Protein AF-A0A1D2MDL4-F1 (afdb_monomer_lite)

InterPro domains:
  IPR003516 Fanconi anaemia group A protein [PTHR12047] (279-541)
  IPR031729 Fanconi anaemia group A protein, N-terminal domain [PF15865] (139-444)
  IPR055386 Fanconi anaemia group A protein, helical domain [PF24781] (463-540)

Sequence (544 aa):
MEGNCNLWCRMESERAKIPNIVRDEYIPIFIVKCLHEKLEPGDAGGVVLKKFGAFNHTTEESMWTDDTFLEDNVDFEGMFLLSKENLNYVGRVLRFAKEAYECFHLDKKHFGRYFTDEYEHPCLELLYLMDALYNLLPVTGYLMWMKQLSQKKYFKEQFLSFVFSPTAFRFEDRQRSTRILEHFLECIILNHYCNPDNKPELKSSKLLCGDILKEMAVKLSQEESYQANPTNYSIVLAIFKDVDIPNSVRTRYFSDNLTIILNMGEKTISARKRSLTISRKMIRSTLSSVNVMEIVSTILQTADFNWEILLFLITVWIKEKEKNATTLLKDAIKSLIRDGLLKRNENDVTTGFILARHCSLVASTFFSRYEKWFTNMFESGMYSPANDAETFTFLTEMLTSWLPNEPSCFLHVHATFWPFVPKGCRETWNDYISLAKVRISEYKEVEEAMQFEPNLNDPIQYEVEMAIKAFEKNGKIPQSILKLWIVRKKYYLESLLPVLLRKPSGHSGVPLSDSKRRFIELLRREGKIPDAMYTEYKAAIRSS

Organism: Orchesella cincta (NCBI:txid48709)

Structure (mmCIF, N/CA/C/O backbone):
data_AF-A0A1D2MDL4-F1
#
_entry.id   AF-A0A1D2MDL4-F1
#
loop_
_atom_site.group_PDB
_atom_site.id
_atom_site.type_symbol
_atom_site.label_atom_id
_atom_site.label_alt_id
_atom_site.label_comp_id
_atom_site.label_asym_id
_atom_site.label_entity_id
_atom_site.label_seq_id
_atom_site.pdbx_PDB_ins_code
_atom_site.Cartn_x
_atom_site.Cartn_y
_atom_site.Cartn_z
_atom_site.occupancy
_atom_site.B_iso_or_equiv
_atom_site.auth_seq_id
_atom_site.auth_comp_id
_atom_site.auth_asym_id
_atom_site.auth_atom_id
_atom_site.pdbx_PDB_model_num
ATOM 1 N N . MET A 1 1 ? 15.475 -12.808 -48.869 1.00 34.25 1 MET A N 1
ATOM 2 C CA . MET A 1 1 ? 16.950 -12.913 -48.941 1.00 34.25 1 MET A CA 1
ATOM 3 C C . MET A 1 1 ? 17.588 -11.751 -49.708 1.00 34.25 1 MET A C 1
ATOM 5 O O . MET A 1 1 ? 18.686 -11.367 -49.341 1.00 34.25 1 MET A O 1
ATOM 9 N N . GLU A 1 2 ? 16.900 -11.097 -50.654 1.00 31.45 2 GLU A N 1
ATOM 10 C CA . GLU A 1 2 ? 17.448 -9.956 -51.428 1.00 31.45 2 GLU A CA 1
ATOM 11 C C . GLU A 1 2 ? 17.826 -8.703 -50.600 1.00 31.45 2 GLU A C 1
ATOM 13 O O . GLU A 1 2 ? 18.676 -7.923 -51.014 1.00 31.45 2 GLU A O 1
ATOM 18 N N . GLY A 1 3 ? 17.264 -8.518 -49.397 1.00 41.69 3 GLY A N 1
ATOM 19 C CA . GLY A 1 3 ? 17.591 -7.378 -48.524 1.00 41.69 3 GLY A CA 1
ATOM 20 C C . GLY A 1 3 ? 18.920 -7.484 -47.755 1.00 41.69 3 GLY A C 1
ATOM 21 O O . GLY A 1 3 ? 19.562 -6.457 -47.541 1.00 41.69 3 GLY A O 1
ATOM 22 N N . ASN A 1 4 ? 19.354 -8.693 -47.365 1.00 41.69 4 ASN A N 1
ATOM 23 C CA . ASN A 1 4 ? 20.613 -8.896 -46.623 1.00 41.69 4 ASN A CA 1
ATOM 24 C C . ASN A 1 4 ? 21.836 -8.723 -47.539 1.00 41.69 4 ASN A C 1
ATOM 26 O O . ASN A 1 4 ? 22.859 -8.200 -47.100 1.00 41.69 4 ASN A O 1
ATOM 30 N N . CYS A 1 5 ? 21.704 -9.061 -48.829 1.00 48.84 5 CYS A N 1
ATOM 31 C CA . CYS A 1 5 ? 22.743 -8.805 -49.826 1.00 48.84 5 CYS A CA 1
ATOM 32 C C . CYS A 1 5 ? 23.104 -7.317 -49.907 1.00 48.84 5 CYS A C 1
ATOM 34 O O . CYS A 1 5 ? 24.272 -6.999 -50.054 1.00 48.84 5 CYS A O 1
ATOM 36 N N . ASN A 1 6 ? 22.152 -6.394 -49.740 1.00 59.56 6 ASN A N 1
ATOM 37 C CA . ASN A 1 6 ? 22.432 -4.965 -49.896 1.00 59.56 6 ASN A CA 1
ATOM 38 C C . ASN A 1 6 ? 23.234 -4.375 -48.716 1.00 59.56 6 ASN A C 1
ATOM 40 O O . ASN A 1 6 ? 24.120 -3.556 -48.932 1.00 59.56 6 ASN A O 1
ATOM 44 N N . LEU A 1 7 ? 22.998 -4.823 -47.473 1.00 60.06 7 LEU A N 1
ATOM 45 C CA . LEU A 1 7 ? 23.811 -4.388 -46.324 1.00 60.06 7 LEU A CA 1
ATOM 46 C C . LEU A 1 7 ? 25.202 -5.026 -46.329 1.00 60.06 7 LEU A C 1
ATOM 48 O O . LEU A 1 7 ? 26.176 -4.328 -46.065 1.00 60.06 7 LEU A O 1
ATOM 52 N N . TRP A 1 8 ? 25.305 -6.311 -46.685 1.00 61.81 8 TRP A N 1
ATOM 53 C CA . TRP A 1 8 ? 26.599 -6.981 -46.837 1.00 61.81 8 TRP A CA 1
ATOM 54 C C . TRP A 1 8 ? 27.423 -6.352 -47.966 1.00 61.81 8 TRP A C 1
ATOM 56 O O . TRP A 1 8 ? 28.585 -6.017 -47.771 1.00 61.81 8 TRP A O 1
ATOM 66 N N . CYS A 1 9 ? 26.804 -6.089 -49.123 1.00 62.81 9 CYS A N 1
ATOM 67 C CA . CYS A 1 9 ? 27.440 -5.369 -50.225 1.00 62.81 9 CYS A CA 1
ATOM 68 C C . CYS A 1 9 ? 27.793 -3.924 -49.855 1.00 62.81 9 CYS A C 1
ATOM 70 O O . CYS A 1 9 ? 28.819 -3.434 -50.312 1.00 62.81 9 CYS A O 1
ATOM 72 N N . ARG A 1 10 ? 26.997 -3.236 -49.024 1.00 63.06 10 ARG A N 1
ATOM 73 C CA . ARG A 1 10 ? 27.331 -1.891 -48.529 1.00 63.06 10 ARG A CA 1
ATOM 74 C C . ARG A 1 10 ? 28.498 -1.932 -47.542 1.00 63.06 10 ARG A C 1
ATOM 76 O O . ARG A 1 10 ? 29.383 -1.095 -47.652 1.00 63.06 10 ARG A O 1
ATOM 83 N N . MET A 1 11 ? 28.557 -2.926 -46.657 1.00 64.56 11 MET A N 1
ATOM 84 C CA . MET A 1 11 ? 29.700 -3.143 -45.766 1.00 64.56 11 MET A CA 1
ATOM 85 C C . MET A 1 11 ? 30.973 -3.483 -46.556 1.00 64.56 11 MET A C 1
ATOM 87 O O . MET A 1 11 ? 32.018 -2.899 -46.296 1.00 64.56 11 MET A O 1
ATOM 91 N N . GLU A 1 12 ? 30.889 -4.354 -47.565 1.00 61.75 12 GLU A N 1
ATOM 92 C CA . GLU A 1 12 ? 32.008 -4.669 -48.468 1.00 61.75 12 GLU A CA 1
ATOM 93 C C . GLU A 1 12 ? 32.394 -3.481 -49.368 1.00 61.75 12 GLU A C 1
ATOM 95 O O . GLU A 1 12 ? 33.570 -3.251 -49.643 1.00 61.75 12 GLU A O 1
ATOM 100 N N . SER A 1 13 ? 31.431 -2.657 -49.789 1.00 62.28 13 SER A N 1
ATOM 101 C CA . SER A 1 13 ? 31.709 -1.419 -50.522 1.00 62.28 13 SER A CA 1
ATOM 102 C C . SER A 1 13 ? 32.375 -0.361 -49.638 1.00 62.28 13 SER A C 1
ATOM 104 O O . SER A 1 13 ? 33.218 0.380 -50.138 1.00 62.28 13 SER A O 1
ATOM 106 N N . GLU A 1 14 ? 32.019 -0.268 -48.356 1.00 58.16 14 GLU A N 1
ATOM 107 C CA . GLU A 1 14 ? 32.696 0.600 -47.385 1.00 58.16 14 GLU A CA 1
ATOM 108 C C . GLU A 1 14 ? 34.073 0.039 -46.999 1.00 58.16 14 GLU A C 1
ATOM 110 O O . GLU A 1 14 ? 35.034 0.799 -46.906 1.00 58.16 14 GLU A O 1
ATOM 115 N N . ARG A 1 15 ? 34.230 -1.291 -46.915 1.00 59.31 15 ARG A N 1
ATOM 116 C CA . ARG A 1 15 ? 35.534 -1.969 -46.801 1.00 59.31 15 ARG A CA 1
ATOM 117 C C . ARG A 1 15 ? 36.458 -1.610 -47.962 1.00 59.31 15 ARG A C 1
ATOM 119 O O . ARG A 1 15 ? 37.639 -1.364 -47.745 1.00 59.31 15 ARG A O 1
ATOM 126 N N . ALA A 1 16 ? 35.935 -1.556 -49.187 1.00 57.62 16 ALA A N 1
ATOM 127 C CA . ALA A 1 16 ? 36.718 -1.178 -50.361 1.00 57.62 16 ALA A CA 1
ATOM 128 C C . ALA A 1 16 ? 37.215 0.281 -50.305 1.00 57.62 16 ALA A C 1
ATOM 130 O O . ALA A 1 16 ? 38.259 0.590 -50.877 1.00 57.62 16 ALA A O 1
ATOM 131 N N . LYS A 1 17 ? 36.500 1.172 -49.602 1.00 58.88 17 LYS A N 1
ATOM 132 C CA . LYS A 1 17 ? 36.894 2.579 -49.397 1.00 58.88 17 LYS A CA 1
ATOM 133 C C . LYS A 1 17 ? 37.811 2.766 -48.186 1.00 58.88 17 LYS A C 1
ATOM 135 O O . LYS A 1 17 ? 38.683 3.629 -48.209 1.00 58.88 17 LYS A O 1
ATOM 140 N N . ILE A 1 18 ? 37.615 1.975 -47.131 1.00 55.34 18 ILE A N 1
ATOM 141 C CA . ILE A 1 18 ? 38.374 2.024 -45.879 1.00 55.34 18 ILE A CA 1
ATOM 142 C C . ILE A 1 18 ? 38.754 0.575 -45.510 1.00 55.34 18 ILE A C 1
ATOM 144 O O . ILE A 1 18 ? 37.989 -0.111 -44.824 1.00 55.34 18 ILE A O 1
ATOM 148 N N . PRO A 1 19 ? 39.944 0.094 -45.931 1.00 49.41 19 PRO A N 1
ATOM 149 C CA . PRO A 1 19 ? 40.339 -1.322 -45.865 1.00 49.41 19 PRO A CA 1
ATOM 150 C C . PRO A 1 19 ? 40.296 -1.973 -44.473 1.00 49.41 19 PRO A C 1
ATOM 152 O O . PRO A 1 19 ? 40.299 -3.198 -44.368 1.00 49.41 19 PRO A O 1
ATOM 155 N N . ASN A 1 20 ? 40.238 -1.171 -43.404 1.00 52.00 20 ASN A N 1
ATOM 156 C CA . ASN A 1 20 ? 40.272 -1.633 -42.017 1.00 52.00 20 ASN A CA 1
ATOM 157 C C . ASN A 1 20 ? 38.885 -1.843 -41.372 1.00 52.00 20 ASN A C 1
ATOM 159 O O . ASN A 1 20 ? 38.843 -2.352 -40.261 1.00 52.00 20 ASN A O 1
ATOM 163 N N . ILE A 1 21 ? 37.762 -1.519 -42.034 1.00 51.53 21 ILE A N 1
ATOM 164 C CA . ILE A 1 21 ? 36.402 -1.581 -41.436 1.00 51.53 21 ILE A CA 1
ATOM 165 C C . ILE A 1 21 ? 35.915 -3.008 -41.100 1.00 51.53 21 ILE A C 1
ATOM 167 O O . ILE A 1 21 ? 34.991 -3.165 -40.312 1.00 51.53 21 ILE A O 1
ATOM 171 N N . VAL A 1 22 ? 36.532 -4.064 -41.638 1.00 53.31 22 VAL A N 1
ATOM 172 C CA . VAL A 1 22 ? 36.101 -5.466 -41.407 1.00 53.31 22 VAL A CA 1
ATOM 173 C C . VAL A 1 22 ? 37.019 -6.186 -40.418 1.00 53.31 22 VAL A C 1
ATOM 175 O O . VAL A 1 22 ? 37.243 -7.387 -40.508 1.00 53.31 22 VAL A O 1
ATOM 178 N N . ARG A 1 23 ? 37.594 -5.450 -39.465 1.00 63.91 23 ARG A N 1
ATOM 179 C CA . ARG A 1 23 ? 38.035 -6.088 -38.223 1.00 63.91 23 ARG A CA 1
ATOM 180 C C . ARG A 1 23 ? 36.850 -6.129 -37.270 1.00 63.91 23 ARG A C 1
ATOM 182 O O . ARG A 1 23 ? 36.073 -5.178 -37.217 1.00 63.91 23 ARG A O 1
ATOM 189 N N . ASP A 1 24 ? 36.757 -7.210 -36.510 1.00 67.62 24 ASP A N 1
ATOM 190 C CA . ASP A 1 24 ? 35.734 -7.465 -35.489 1.00 67.62 24 ASP A CA 1
ATOM 191 C C . ASP A 1 24 ? 35.454 -6.244 -34.583 1.00 67.62 24 ASP A C 1
ATOM 193 O O . ASP A 1 24 ? 34.315 -5.990 -34.193 1.00 67.62 24 ASP A O 1
ATOM 197 N N . GLU A 1 25 ? 36.482 -5.427 -34.331 1.00 73.31 25 GLU A N 1
ATOM 198 C CA . GLU A 1 25 ? 36.445 -4.176 -33.557 1.00 73.31 25 GLU A CA 1
ATOM 199 C C . GLU A 1 25 ? 35.639 -3.018 -34.196 1.00 73.31 25 GLU A C 1
ATOM 201 O O . GLU A 1 25 ? 35.150 -2.149 -33.479 1.00 73.31 25 GLU A O 1
ATOM 206 N N . TYR A 1 26 ? 35.431 -2.998 -35.519 1.00 78.19 26 TYR A N 1
ATOM 207 C CA . TYR A 1 26 ? 34.720 -1.913 -36.226 1.00 78.19 26 TYR A CA 1
ATOM 208 C C . TYR A 1 26 ? 33.253 -2.222 -36.531 1.00 78.19 26 TYR A C 1
ATOM 210 O O . TYR A 1 26 ? 32.491 -1.310 -36.860 1.00 78.19 26 TYR A O 1
ATOM 218 N N . ILE A 1 27 ? 32.830 -3.480 -36.397 1.00 81.44 27 ILE A N 1
ATOM 219 C CA . ILE A 1 27 ? 31.427 -3.882 -36.556 1.00 81.44 27 ILE A CA 1
ATOM 220 C C . ILE A 1 27 ? 30.499 -3.080 -35.616 1.00 81.44 27 ILE A C 1
ATOM 222 O O . ILE A 1 27 ? 29.512 -2.533 -36.117 1.00 81.44 27 ILE A O 1
ATOM 226 N N . PRO A 1 28 ? 30.799 -2.915 -34.304 1.00 83.25 28 PRO A N 1
ATOM 227 C CA . PRO A 1 28 ? 30.041 -2.009 -33.438 1.00 83.25 28 PRO A CA 1
ATOM 228 C C . PRO A 1 28 ? 29.901 -0.592 -34.012 1.00 83.25 28 PRO A C 1
ATOM 230 O O . PRO A 1 28 ? 28.799 -0.048 -34.058 1.00 83.25 28 PRO A O 1
ATOM 233 N N . ILE A 1 29 ? 31.011 -0.030 -34.499 1.00 84.44 29 ILE A N 1
ATOM 234 C CA . ILE A 1 29 ? 31.100 1.342 -35.014 1.00 84.44 29 ILE A CA 1
ATOM 235 C C . ILE A 1 29 ? 30.221 1.517 -36.249 1.00 84.44 29 ILE A C 1
ATOM 237 O O . ILE A 1 29 ? 29.456 2.476 -36.350 1.00 84.44 29 ILE A O 1
ATOM 241 N N . PHE A 1 30 ? 30.297 0.566 -37.179 1.00 84.19 30 PHE A N 1
ATOM 242 C CA . PHE A 1 30 ? 29.495 0.572 -38.395 1.00 84.19 30 PHE A CA 1
ATOM 243 C C . PHE A 1 30 ? 27.994 0.510 -38.096 1.00 84.19 30 PHE A C 1
ATOM 245 O O . PHE A 1 30 ? 27.219 1.265 -38.684 1.00 84.19 30 PHE A O 1
ATOM 252 N N . ILE A 1 31 ? 27.579 -0.351 -37.160 1.00 85.50 31 ILE A N 1
ATOM 253 C CA . ILE A 1 31 ? 26.169 -0.489 -36.771 1.00 85.50 31 ILE A CA 1
ATOM 254 C C . ILE A 1 31 ? 25.649 0.816 -36.164 1.00 85.50 31 ILE A C 1
ATOM 256 O O . ILE A 1 31 ? 24.601 1.302 -36.590 1.00 85.50 31 ILE A O 1
ATOM 260 N N . VAL A 1 32 ? 26.382 1.403 -35.210 1.00 85.00 32 VAL A N 1
ATOM 261 C CA . VAL A 1 32 ? 25.986 2.671 -34.577 1.00 85.00 32 VAL A CA 1
ATOM 262 C C . VAL A 1 32 ? 25.901 3.791 -35.609 1.00 85.00 32 VAL A C 1
ATOM 264 O O . VAL A 1 32 ? 24.893 4.492 -35.641 1.00 85.00 32 VAL A O 1
ATOM 267 N N . LYS A 1 33 ? 26.874 3.905 -36.523 1.00 84.25 33 LYS A N 1
ATOM 268 C CA . LYS A 1 33 ? 26.816 4.879 -37.624 1.00 84.25 33 LYS A CA 1
ATOM 269 C C . LYS A 1 33 ? 25.605 4.677 -38.529 1.00 84.25 33 LYS A C 1
ATOM 271 O O . LYS A 1 33 ? 24.922 5.645 -38.837 1.00 84.25 33 LYS A O 1
ATOM 276 N N . CYS A 1 34 ? 25.292 3.437 -38.910 1.00 84.25 34 CYS A N 1
ATOM 277 C CA . CYS A 1 34 ? 24.115 3.148 -39.734 1.00 84.25 34 CYS A CA 1
ATOM 278 C C . CYS A 1 34 ? 22.810 3.570 -39.049 1.00 84.25 34 CYS A C 1
ATOM 280 O O . CYS A 1 34 ? 21.879 4.001 -39.732 1.00 84.25 34 CYS A O 1
ATOM 282 N N . LEU A 1 35 ? 22.722 3.413 -37.724 1.00 84.75 35 LEU A N 1
ATOM 283 C CA . LEU A 1 35 ? 21.582 3.887 -36.941 1.00 84.75 35 LEU A CA 1
ATOM 284 C C . LEU A 1 35 ? 21.566 5.420 -36.884 1.00 84.75 35 LEU A C 1
ATOM 286 O O . LEU A 1 35 ? 20.529 6.011 -37.169 1.00 84.75 35 LEU A O 1
ATOM 290 N N . HIS A 1 36 ? 22.707 6.053 -36.609 1.00 80.69 36 HIS A N 1
ATOM 291 C CA . HIS A 1 36 ? 22.844 7.508 -36.521 1.00 80.69 36 HIS A CA 1
ATOM 292 C C . HIS A 1 36 ? 22.468 8.210 -37.838 1.00 80.69 36 HIS A C 1
ATOM 294 O O . HIS A 1 36 ? 21.621 9.096 -37.840 1.00 80.69 36 HIS A O 1
ATOM 300 N N . GLU A 1 37 ? 22.994 7.749 -38.979 1.00 76.25 37 GLU A N 1
ATOM 301 C CA . GLU A 1 37 ? 22.754 8.343 -40.307 1.00 76.25 37 GLU A CA 1
ATOM 302 C C . GLU A 1 37 ? 21.270 8.424 -40.693 1.00 76.25 37 GLU A C 1
ATOM 304 O O . GLU A 1 37 ? 20.871 9.329 -41.421 1.00 76.25 37 GLU A O 1
ATOM 309 N N . LYS A 1 38 ? 20.446 7.466 -40.249 1.00 74.69 38 LYS A N 1
ATOM 310 C CA . LYS A 1 38 ? 19.020 7.407 -40.614 1.00 74.69 38 LYS A CA 1
ATOM 311 C C . LYS A 1 38 ? 18.096 7.949 -39.524 1.00 74.69 38 LYS A C 1
ATOM 313 O O . LYS A 1 38 ? 16.954 8.279 -39.834 1.00 74.69 38 LYS A O 1
ATOM 318 N N . LEU A 1 39 ? 18.559 8.010 -38.276 1.00 74.31 39 LEU A N 1
ATOM 319 C CA . LEU A 1 39 ? 17.788 8.515 -37.137 1.00 74.31 39 LEU A CA 1
ATOM 320 C C . LEU A 1 39 ? 18.133 9.975 -36.779 1.00 74.31 39 LEU A C 1
ATOM 322 O O . LEU A 1 39 ? 17.515 10.531 -35.874 1.00 74.31 39 LEU A O 1
ATOM 326 N N . GLU A 1 40 ? 19.071 10.604 -37.499 1.00 58.34 40 GLU A N 1
ATOM 327 C CA . GLU A 1 40 ? 19.404 12.026 -37.366 1.00 58.34 40 GLU A CA 1
ATOM 328 C C . GLU A 1 40 ? 18.265 12.987 -37.799 1.00 58.34 40 GLU A C 1
ATOM 330 O O . GLU A 1 40 ? 17.398 12.639 -38.610 1.00 58.34 40 GLU A O 1
ATOM 335 N N . PRO A 1 41 ? 18.255 14.219 -37.251 1.00 48.53 41 PRO A N 1
ATOM 336 C CA . PRO A 1 41 ? 17.090 15.094 -37.183 1.00 48.53 41 PRO A CA 1
ATOM 337 C C . PRO A 1 41 ? 16.899 15.883 -38.486 1.00 48.53 41 PRO A C 1
ATOM 339 O O . PRO A 1 41 ? 17.433 16.979 -38.650 1.00 48.53 41 PRO A O 1
ATOM 342 N N . GLY A 1 42 ? 16.144 15.331 -39.436 1.00 44.88 42 GLY A N 1
ATOM 343 C CA . GLY A 1 42 ? 15.858 16.024 -40.699 1.00 44.88 42 GLY A CA 1
ATOM 344 C C . GLY A 1 42 ? 14.510 15.697 -41.328 1.00 44.88 42 GLY A C 1
ATOM 345 O O . GLY A 1 42 ? 13.774 16.616 -41.659 1.00 44.88 42 GLY A O 1
ATOM 346 N N . ASP A 1 43 ? 14.151 14.415 -41.444 1.00 38.72 43 ASP A N 1
ATOM 347 C CA . ASP A 1 43 ? 13.094 14.015 -42.393 1.00 38.72 43 ASP A CA 1
ATOM 348 C C . ASP A 1 43 ? 11.988 13.105 -41.835 1.00 38.72 43 ASP A C 1
ATOM 350 O O . ASP A 1 43 ? 11.183 12.556 -42.585 1.00 38.72 43 ASP A O 1
ATOM 354 N N . ALA A 1 44 ? 11.856 12.969 -40.517 1.00 35.69 44 ALA A N 1
ATOM 355 C CA . ALA A 1 44 ? 10.653 12.385 -39.926 1.00 35.69 44 ALA A CA 1
ATOM 356 C C . ALA A 1 44 ? 10.415 12.991 -38.545 1.00 35.69 44 ALA A C 1
ATOM 358 O O . ALA A 1 44 ? 11.337 13.057 -37.736 1.00 35.69 44 ALA A O 1
ATOM 359 N N . GLY A 1 45 ? 9.193 13.468 -38.300 1.00 37.47 45 GLY A N 1
ATOM 360 C CA . GLY A 1 45 ? 8.827 14.186 -37.083 1.00 37.47 45 GLY A CA 1
ATOM 361 C C . GLY A 1 45 ? 9.354 13.534 -35.803 1.00 37.47 45 GLY A C 1
ATOM 362 O O . GLY A 1 45 ? 9.191 12.333 -35.597 1.00 37.47 45 GLY A O 1
ATOM 363 N N . GLY A 1 46 ? 9.953 14.361 -34.945 1.00 35.09 46 GLY A N 1
ATOM 364 C CA . GLY A 1 46 ? 10.132 14.037 -33.533 1.00 35.09 46 GLY A CA 1
ATOM 365 C C . GLY A 1 46 ? 11.505 13.530 -33.099 1.00 35.09 46 GLY A C 1
ATOM 366 O O . GLY A 1 46 ? 11.579 12.841 -32.096 1.00 35.09 46 GLY A O 1
ATOM 367 N N . VAL A 1 47 ? 12.604 13.874 -33.768 1.00 40.62 47 VAL A N 1
ATOM 368 C CA . VAL A 1 47 ? 13.907 13.914 -33.082 1.00 40.62 47 VAL A CA 1
ATOM 369 C C . VAL A 1 47 ? 14.425 15.331 -33.232 1.00 40.62 47 VAL A C 1
ATOM 371 O O . VAL A 1 47 ? 15.003 15.680 -34.250 1.00 40.62 47 VAL A O 1
ATOM 374 N N . VAL A 1 48 ? 14.148 16.199 -32.259 1.00 33.91 48 VAL A N 1
ATOM 375 C CA . VAL A 1 48 ? 14.830 17.493 -32.164 1.00 33.91 48 VAL A CA 1
ATOM 376 C C . VAL A 1 48 ? 16.023 17.292 -31.241 1.00 33.91 48 VAL A C 1
ATOM 378 O O . VAL A 1 48 ? 15.923 17.463 -30.035 1.00 33.91 48 VAL A O 1
ATOM 381 N N . LEU A 1 49 ? 17.171 16.954 -31.817 1.00 38.84 49 LEU A N 1
ATOM 382 C CA . LEU A 1 49 ? 18.428 17.473 -31.295 1.00 38.84 49 LEU A CA 1
ATOM 383 C C . LEU A 1 49 ? 18.775 18.649 -32.198 1.00 38.84 49 LEU A C 1
ATOM 385 O O . LEU A 1 49 ? 19.281 18.469 -33.306 1.00 38.84 49 LEU A O 1
ATOM 389 N N . LYS A 1 50 ? 18.439 19.874 -31.771 1.00 30.64 50 LYS A N 1
ATOM 390 C CA . LYS A 1 50 ? 19.029 21.059 -32.400 1.00 30.64 50 LYS A CA 1
ATOM 391 C C . LYS A 1 50 ? 20.543 20.874 -32.323 1.00 30.64 50 LYS A C 1
ATOM 393 O O . LYS A 1 50 ? 21.085 20.740 -31.230 1.00 30.64 50 LYS A O 1
ATOM 398 N N . LYS A 1 51 ? 21.208 20.867 -33.481 1.00 29.95 51 LYS A N 1
ATOM 399 C CA . LYS A 1 51 ? 22.667 20.981 -33.574 1.00 29.95 51 LYS A CA 1
ATOM 400 C C . LYS A 1 51 ? 23.128 22.100 -32.639 1.00 29.95 51 LYS A C 1
ATOM 402 O O . LYS A 1 51 ? 22.686 23.239 -32.801 1.00 29.95 51 LYS A O 1
ATOM 407 N N . PHE A 1 52 ? 24.014 21.774 -31.700 1.00 34.22 52 PHE A N 1
ATOM 408 C CA . PHE A 1 52 ? 24.820 22.756 -30.982 1.00 34.22 52 PHE A CA 1
ATOM 409 C C . PHE A 1 52 ? 25.588 23.572 -32.028 1.00 34.22 52 PHE A C 1
ATOM 411 O O . PHE A 1 52 ? 26.529 23.089 -32.657 1.00 34.22 52 PHE A O 1
ATOM 418 N N . GLY A 1 53 ? 25.106 24.784 -32.296 1.00 29.88 53 GLY A N 1
ATOM 419 C CA . GLY A 1 53 ? 25.771 25.721 -33.183 1.00 29.88 53 GLY A CA 1
ATOM 420 C C . GLY A 1 53 ? 27.056 26.202 -32.527 1.00 29.88 53 GLY A C 1
ATOM 421 O O . GLY A 1 53 ? 27.035 26.656 -31.386 1.00 29.88 53 GLY A O 1
ATOM 422 N N . ALA A 1 54 ? 28.160 26.111 -33.264 1.00 34.03 54 ALA A N 1
ATOM 423 C CA . ALA A 1 54 ? 29.393 26.813 -32.957 1.00 34.03 54 ALA A CA 1
ATOM 424 C C . ALA A 1 54 ? 29.080 28.295 -32.686 1.00 34.03 54 ALA A C 1
ATOM 426 O O . ALA A 1 54 ? 28.696 29.026 -33.600 1.00 34.03 54 ALA A O 1
ATOM 427 N N . PHE A 1 55 ? 29.227 28.730 -31.436 1.00 28.20 55 PHE A N 1
ATOM 428 C CA . PHE A 1 55 ? 29.239 30.147 -31.105 1.00 28.20 55 PHE A CA 1
ATOM 429 C C . PHE A 1 55 ? 30.680 30.638 -31.151 1.00 28.20 55 PHE A C 1
ATOM 431 O O . PHE A 1 55 ? 31.556 30.145 -30.441 1.00 28.20 55 PHE A O 1
ATOM 438 N N . ASN A 1 56 ? 30.911 31.601 -32.041 1.00 28.19 56 ASN A N 1
ATOM 439 C CA . ASN A 1 56 ? 32.151 32.351 -32.120 1.00 28.19 56 ASN A CA 1
ATOM 440 C C . ASN A 1 56 ? 32.474 32.964 -30.756 1.00 28.19 56 ASN A C 1
ATOM 442 O O . ASN A 1 56 ? 31.632 33.608 -30.132 1.00 28.19 56 ASN A O 1
ATOM 446 N N . HIS A 1 57 ? 33.722 32.789 -30.333 1.00 33.03 57 HIS A N 1
ATOM 447 C CA . HIS A 1 57 ? 34.306 33.510 -29.217 1.00 33.03 57 HIS A CA 1
ATOM 448 C C . HIS A 1 57 ? 34.223 35.020 -29.455 1.00 33.03 57 HIS A C 1
ATOM 450 O O . HIS A 1 57 ? 35.015 35.552 -30.224 1.00 33.03 57 HIS A O 1
ATOM 456 N N . THR A 1 58 ? 33.345 35.705 -28.728 1.00 27.89 58 THR A N 1
ATOM 457 C CA . THR A 1 58 ? 33.578 37.083 -28.278 1.00 27.89 58 THR A CA 1
ATOM 458 C C . THR A 1 58 ? 32.859 37.303 -26.950 1.00 27.89 58 THR A C 1
ATOM 460 O O . THR A 1 58 ? 31.648 37.482 -26.916 1.00 27.89 58 THR A O 1
ATOM 463 N N . THR A 1 59 ? 33.651 37.212 -25.877 1.00 33.84 59 THR A N 1
ATOM 464 C CA . THR A 1 59 ? 33.602 38.015 -24.642 1.00 33.84 59 THR A CA 1
ATOM 465 C C . THR A 1 59 ? 32.243 38.543 -24.176 1.00 33.84 59 THR A C 1
ATOM 467 O O . THR A 1 59 ? 31.806 39.585 -24.647 1.00 33.84 59 THR A O 1
ATOM 470 N N . GLU A 1 60 ? 31.672 37.890 -23.162 1.00 26.81 60 GLU A N 1
ATOM 471 C CA . GLU A 1 60 ? 31.316 38.506 -21.872 1.00 26.81 60 GLU A CA 1
ATOM 472 C C . GLU A 1 60 ? 30.907 37.397 -20.887 1.00 26.81 60 GLU A C 1
ATOM 474 O O . GLU A 1 60 ? 29.919 36.689 -21.067 1.00 26.81 60 GLU A O 1
ATOM 479 N N . GLU A 1 61 ? 31.733 37.196 -19.862 1.00 36.88 61 GLU A N 1
ATOM 480 C CA . GLU A 1 61 ? 31.456 36.314 -18.731 1.00 36.88 61 GLU A CA 1
ATOM 481 C C . GLU A 1 61 ? 30.360 36.940 -17.855 1.00 36.88 61 GLU A C 1
ATOM 483 O O . GLU A 1 61 ? 30.618 37.932 -17.181 1.00 36.88 61 GLU A O 1
ATOM 488 N N . SER A 1 62 ? 29.148 36.372 -17.827 1.00 29.92 62 SER A N 1
ATOM 489 C CA . SER A 1 62 ? 28.393 36.135 -16.581 1.00 29.92 62 SER A CA 1
ATOM 490 C C . SER A 1 62 ? 27.021 35.482 -16.821 1.00 29.92 62 SER A C 1
ATOM 492 O O . SER A 1 62 ? 26.295 35.819 -17.750 1.00 29.92 62 SER A O 1
ATOM 494 N N . MET A 1 63 ? 26.668 34.583 -15.894 1.00 29.78 63 MET A N 1
ATOM 495 C CA . MET A 1 63 ? 25.307 34.155 -15.530 1.00 29.78 63 MET A CA 1
ATOM 496 C C . MET A 1 63 ? 24.485 33.304 -16.510 1.00 29.78 63 MET A C 1
ATOM 498 O O . MET A 1 63 ? 23.389 33.714 -16.852 1.00 29.78 63 MET A O 1
ATOM 502 N N . TRP A 1 64 ? 24.892 32.062 -16.798 1.00 30.00 64 TRP A N 1
ATOM 503 C CA . TRP A 1 64 ? 23.935 30.958 -17.020 1.00 30.00 64 TRP A CA 1
ATOM 504 C C . TRP A 1 64 ? 24.561 29.640 -16.542 1.00 30.00 64 TRP A C 1
ATOM 506 O O . TRP A 1 64 ? 25.546 29.173 -17.103 1.00 30.00 64 TRP A O 1
ATOM 516 N N . THR A 1 65 ? 24.040 29.066 -15.459 1.00 30.42 65 THR A N 1
ATOM 517 C CA . THR A 1 65 ? 24.352 27.695 -15.034 1.00 30.42 65 THR A CA 1
ATOM 518 C C . THR A 1 65 ? 23.508 26.727 -15.865 1.00 30.42 65 THR A C 1
ATOM 520 O O . THR A 1 65 ? 22.282 26.850 -15.868 1.00 30.42 65 THR A O 1
ATOM 523 N N . ASP A 1 66 ? 24.164 25.774 -16.532 1.00 34.81 66 ASP A N 1
ATOM 524 C CA . ASP A 1 66 ? 23.645 24.777 -17.495 1.00 34.81 66 ASP A CA 1
ATOM 525 C C . ASP A 1 66 ? 22.490 23.858 -17.012 1.00 34.81 66 ASP A C 1
ATOM 527 O O . ASP A 1 66 ? 22.040 22.986 -17.752 1.00 34.81 66 ASP A O 1
ATOM 531 N N . ASP A 1 67 ? 21.952 24.042 -15.804 1.00 34.56 67 ASP A N 1
ATOM 532 C CA . ASP A 1 67 ? 20.944 23.150 -15.208 1.00 34.56 67 ASP A CA 1
ATOM 533 C C . ASP A 1 67 ? 19.478 23.475 -15.573 1.00 34.56 67 ASP A C 1
ATOM 535 O O . ASP A 1 67 ? 18.595 22.643 -15.365 1.00 34.56 67 ASP A O 1
ATOM 539 N N . THR A 1 68 ? 19.186 24.642 -16.158 1.00 33.88 68 THR A N 1
ATOM 540 C CA . THR A 1 68 ? 17.796 25.135 -16.320 1.00 33.88 68 THR A CA 1
ATOM 541 C C . THR A 1 68 ? 17.125 24.804 -17.659 1.00 33.88 68 THR A C 1
ATOM 543 O O . THR A 1 68 ? 15.915 24.955 -17.789 1.00 33.88 68 THR A O 1
ATOM 546 N N . PHE A 1 69 ? 17.848 24.313 -18.672 1.00 33.78 69 PHE A N 1
ATOM 547 C CA . PHE A 1 69 ? 17.287 24.240 -20.034 1.00 33.78 69 PHE A CA 1
ATOM 548 C C . PHE A 1 69 ? 16.369 23.029 -20.298 1.00 33.78 69 PHE A C 1
ATOM 550 O O . PHE A 1 69 ? 15.508 23.086 -21.176 1.00 33.78 69 PHE A O 1
ATOM 557 N N . LEU A 1 70 ? 16.528 21.935 -19.545 1.00 40.78 70 LEU A N 1
ATOM 558 C CA . LEU A 1 70 ? 15.679 20.738 -19.675 1.00 40.78 70 LEU A CA 1
ATOM 559 C C . LEU A 1 70 ? 14.356 20.849 -18.906 1.00 40.78 70 LEU A C 1
ATOM 561 O O . LEU A 1 70 ? 13.448 20.071 -19.176 1.00 40.78 70 LEU A O 1
ATOM 565 N N . GLU A 1 71 ? 14.238 21.782 -17.956 1.00 38.62 71 GLU A N 1
ATOM 566 C CA . GLU A 1 71 ? 13.070 21.837 -17.067 1.00 38.62 71 GLU A CA 1
ATOM 567 C C . GLU A 1 71 ? 11.816 22.416 -17.740 1.00 38.62 71 GLU A C 1
ATOM 569 O O . GLU A 1 71 ? 10.716 22.064 -17.323 1.00 38.62 71 GLU A O 1
ATOM 574 N N . ASP A 1 72 ? 11.952 23.184 -18.832 1.00 33.56 72 ASP A N 1
ATOM 575 C CA . ASP A 1 72 ? 10.819 23.960 -19.357 1.00 33.56 72 ASP A CA 1
ATOM 576 C C . ASP A 1 72 ? 10.316 23.609 -20.774 1.00 33.56 72 ASP A C 1
ATOM 578 O O . ASP A 1 72 ? 9.255 24.112 -21.134 1.00 33.56 72 ASP A O 1
ATOM 582 N N . ASN A 1 73 ? 10.989 22.798 -21.618 1.00 36.09 73 ASN A N 1
ATOM 583 C CA . ASN A 1 73 ? 10.620 22.761 -23.059 1.00 36.09 73 ASN A CA 1
ATOM 584 C C . ASN A 1 73 ? 10.845 21.465 -23.885 1.00 36.09 73 ASN A C 1
ATOM 586 O O . ASN A 1 73 ? 10.785 21.540 -25.116 1.00 36.09 73 ASN A O 1
ATOM 590 N N . VAL A 1 74 ? 11.077 20.277 -23.304 1.00 47.00 74 VAL A N 1
ATOM 591 C CA . VAL A 1 74 ? 11.141 19.035 -24.120 1.00 47.00 74 VAL A CA 1
ATOM 592 C C . VAL A 1 74 ? 9.788 18.328 -24.148 1.00 47.00 74 VAL A C 1
ATOM 594 O O . VAL A 1 74 ? 9.433 17.588 -23.233 1.00 47.00 74 VAL A O 1
ATOM 597 N N . ASP A 1 75 ? 9.039 18.541 -25.231 1.00 52.97 75 ASP A N 1
ATOM 598 C CA . ASP A 1 75 ? 7.850 17.748 -25.534 1.00 52.97 75 ASP A CA 1
ATOM 599 C C . ASP A 1 75 ? 8.267 16.393 -26.124 1.00 52.97 75 ASP A C 1
ATOM 601 O O . ASP A 1 75 ? 8.721 16.293 -27.265 1.00 52.97 75 ASP A O 1
ATOM 605 N N . PHE A 1 76 ? 8.145 15.340 -25.318 1.00 57.50 76 PHE A N 1
ATOM 606 C CA . PHE A 1 76 ? 8.417 13.967 -25.741 1.00 57.50 76 PHE A CA 1
ATOM 607 C C . PHE A 1 76 ? 7.262 13.344 -26.541 1.00 57.50 76 PHE A C 1
ATOM 609 O O . PHE A 1 76 ? 7.355 12.174 -26.934 1.00 57.50 76 PHE A O 1
ATOM 616 N N . GLU A 1 77 ? 6.159 14.060 -26.775 1.00 55.25 77 GLU A N 1
ATOM 617 C CA . GLU A 1 77 ? 4.996 13.515 -27.461 1.00 55.25 77 GLU A CA 1
ATOM 618 C C . GLU A 1 77 ? 5.345 13.067 -28.895 1.00 55.25 77 GLU A C 1
ATOM 620 O O . GLU A 1 77 ? 5.672 13.852 -29.780 1.00 55.25 77 GLU A O 1
ATOM 625 N N . GLY A 1 78 ? 5.312 11.747 -29.118 1.00 57.97 78 GLY A N 1
ATOM 626 C CA . GLY A 1 78 ? 5.689 11.120 -30.391 1.00 57.97 78 GLY A CA 1
ATOM 627 C C . GLY A 1 78 ? 7.149 10.657 -30.496 1.00 57.97 78 GLY A C 1
ATOM 628 O O . GLY A 1 78 ? 7.482 9.994 -31.473 1.00 57.97 78 GLY A O 1
ATOM 629 N N . MET A 1 79 ? 8.000 10.903 -29.491 1.00 65.12 79 MET A N 1
ATOM 630 C CA . MET A 1 79 ? 9.429 10.528 -29.514 1.00 65.12 79 MET A CA 1
ATOM 631 C C . MET A 1 79 ? 9.726 9.105 -29.001 1.00 65.12 79 MET A C 1
ATOM 633 O O . MET A 1 79 ? 10.870 8.651 -29.022 1.00 65.12 79 MET A O 1
ATOM 637 N N . PHE A 1 80 ? 8.718 8.379 -28.514 1.00 78.56 80 PHE A N 1
ATOM 638 C CA . PHE A 1 80 ? 8.900 7.052 -27.900 1.00 78.56 80 PHE A CA 1
ATOM 639 C C . PHE A 1 80 ? 9.048 5.921 -28.924 1.00 78.56 80 PHE A C 1
ATOM 641 O O . PHE A 1 80 ? 9.635 4.876 -28.633 1.00 78.56 80 PHE A O 1
ATOM 648 N N . LEU A 1 81 ? 8.463 6.133 -30.103 1.00 82.56 81 LEU A N 1
ATOM 649 C CA . LEU A 1 81 ? 8.166 5.134 -31.118 1.00 82.56 81 LEU A CA 1
ATOM 650 C C . LEU A 1 81 ? 8.805 5.546 -32.449 1.00 82.56 81 LEU A C 1
ATOM 652 O O . LEU A 1 81 ? 8.660 6.679 -32.895 1.00 82.56 81 LEU A O 1
ATOM 656 N N . LEU A 1 82 ? 9.473 4.616 -33.124 1.00 84.19 82 LEU A N 1
ATOM 657 C CA . LEU A 1 82 ? 9.969 4.806 -34.483 1.00 84.19 82 LEU A CA 1
ATOM 658 C C . LEU A 1 82 ? 8.800 4.935 -35.473 1.00 84.19 82 LEU A C 1
ATOM 660 O O . LEU A 1 82 ? 7.774 4.255 -35.363 1.00 84.19 82 LEU A O 1
ATOM 664 N N . SER A 1 83 ? 8.965 5.761 -36.505 1.00 82.75 83 SER A N 1
ATOM 665 C CA . SER A 1 83 ? 8.034 5.762 -37.636 1.00 82.75 83 SER A CA 1
ATOM 666 C C . SER A 1 83 ? 8.024 4.387 -38.323 1.00 82.75 83 SER A C 1
ATOM 668 O O . SER A 1 83 ? 9.004 3.642 -38.266 1.00 82.75 83 SER A O 1
ATOM 670 N N . LYS A 1 84 ? 6.936 4.039 -39.025 1.00 79.38 84 LYS A N 1
ATOM 671 C CA . LYS A 1 84 ? 6.855 2.771 -39.784 1.00 79.38 84 LYS A CA 1
ATOM 672 C C . LYS A 1 84 ? 8.001 2.628 -40.800 1.00 79.38 84 LYS A C 1
ATOM 674 O O . LYS A 1 84 ? 8.491 1.521 -41.022 1.00 79.38 84 LYS A O 1
ATOM 679 N N . GLU A 1 85 ? 8.451 3.738 -41.391 1.00 77.69 85 GLU A N 1
ATOM 680 C CA . GLU A 1 85 ? 9.601 3.760 -42.302 1.00 77.69 85 GLU A CA 1
ATOM 681 C C . GLU A 1 85 ? 10.911 3.443 -41.564 1.00 77.69 85 GLU A C 1
ATOM 683 O O . GLU A 1 85 ? 11.668 2.562 -41.988 1.00 77.69 85 GLU A O 1
ATOM 688 N N . ASN A 1 86 ? 11.144 4.096 -40.422 1.00 84.81 86 ASN A N 1
ATOM 689 C CA . ASN A 1 86 ? 12.341 3.880 -39.615 1.00 84.81 86 ASN A CA 1
ATOM 690 C C . ASN A 1 86 ? 12.375 2.469 -39.021 1.00 84.81 86 ASN A C 1
ATOM 692 O O . ASN A 1 86 ? 13.436 1.852 -39.004 1.00 84.81 86 ASN A O 1
ATOM 696 N N . LEU A 1 87 ? 11.230 1.906 -38.628 1.00 85.38 87 LEU A N 1
ATOM 697 C CA . LEU A 1 87 ? 11.137 0.556 -38.070 1.00 85.38 87 LEU A CA 1
ATOM 698 C C . LEU A 1 87 ? 11.655 -0.515 -39.046 1.00 85.38 87 LEU A C 1
ATOM 700 O O . LEU A 1 87 ? 12.416 -1.400 -38.657 1.00 85.38 87 LEU A O 1
ATOM 704 N N . ASN A 1 88 ? 11.311 -0.406 -40.334 1.00 83.31 88 ASN A N 1
ATOM 705 C CA . ASN A 1 88 ? 11.796 -1.328 -41.367 1.00 83.31 88 ASN A CA 1
ATOM 706 C C . ASN A 1 88 ? 13.305 -1.202 -41.607 1.00 83.31 88 ASN A C 1
ATOM 708 O O . ASN A 1 88 ? 13.988 -2.193 -41.876 1.00 83.31 88 ASN A O 1
ATOM 712 N N . TYR A 1 89 ? 13.841 0.018 -41.553 1.00 86.12 89 TYR A N 1
ATOM 713 C CA . TYR A 1 89 ? 15.276 0.242 -41.687 1.00 86.12 89 TYR A CA 1
ATOM 714 C C . TYR A 1 89 ? 16.042 -0.280 -40.468 1.00 86.12 89 TYR A C 1
ATOM 716 O O . TYR A 1 89 ? 16.917 -1.133 -40.623 1.00 86.12 89 TYR A O 1
ATOM 724 N N . VAL A 1 90 ? 15.659 0.159 -39.267 1.00 88.25 90 VAL A N 1
ATOM 725 C CA . VAL A 1 90 ? 16.253 -0.264 -37.993 1.00 88.25 90 VAL A CA 1
ATOM 726 C C . VAL A 1 90 ? 16.190 -1.782 -37.863 1.00 88.25 90 VAL A C 1
ATOM 728 O O . VAL A 1 90 ? 17.200 -2.412 -37.573 1.00 88.25 90 VAL A O 1
ATOM 731 N N . GLY A 1 91 ? 15.055 -2.403 -38.193 1.00 87.44 91 GLY A N 1
ATOM 732 C CA . GLY A 1 91 ? 14.912 -3.856 -38.156 1.00 87.44 91 GLY A CA 1
ATOM 733 C C . GLY A 1 91 ? 15.877 -4.609 -39.084 1.00 87.44 91 GLY A C 1
ATOM 734 O O . GLY A 1 91 ? 16.297 -5.719 -38.751 1.00 87.44 91 GLY A O 1
ATOM 735 N N . ARG A 1 92 ? 16.271 -4.024 -40.226 1.00 86.81 92 ARG A N 1
ATOM 736 C CA . ARG A 1 92 ? 17.307 -4.595 -41.109 1.00 86.81 92 ARG A CA 1
ATOM 737 C C . ARG A 1 92 ? 18.705 -4.424 -40.525 1.00 86.81 92 ARG A C 1
ATOM 739 O O . ARG A 1 92 ? 19.462 -5.390 -40.522 1.00 86.81 92 ARG A O 1
ATOM 746 N N . VAL A 1 93 ? 19.024 -3.238 -40.005 1.00 88.06 93 VAL A N 1
ATOM 747 C CA . VAL A 1 93 ? 20.327 -2.958 -39.378 1.00 88.06 93 VAL A CA 1
ATOM 748 C C . VAL A 1 93 ? 20.541 -3.845 -38.151 1.00 88.06 93 VAL A C 1
ATOM 750 O O . VAL A 1 93 ? 21.584 -4.479 -38.037 1.00 88.06 93 VAL A O 1
ATOM 753 N N . LEU A 1 94 ? 19.541 -3.968 -37.274 1.00 91.75 94 LEU A N 1
ATOM 754 C CA . LEU A 1 94 ? 19.626 -4.811 -36.079 1.00 91.75 94 LEU A CA 1
ATOM 755 C C . LEU A 1 94 ? 19.650 -6.309 -36.411 1.00 91.75 94 LEU A C 1
ATOM 757 O O . LEU A 1 94 ? 20.329 -7.074 -35.732 1.00 91.75 94 LEU A O 1
ATOM 761 N N . ARG A 1 95 ? 18.965 -6.747 -37.477 1.00 90.38 95 ARG A N 1
ATOM 762 C CA . ARG A 1 95 ? 19.073 -8.136 -37.954 1.00 90.38 95 ARG A CA 1
ATOM 763 C C . ARG A 1 95 ? 20.484 -8.444 -38.431 1.00 90.38 95 ARG A C 1
ATOM 765 O O . ARG A 1 95 ? 21.051 -9.446 -38.014 1.00 90.38 95 ARG A O 1
ATOM 772 N N . PHE A 1 96 ? 21.041 -7.563 -39.256 1.00 88.62 96 PHE A N 1
ATOM 773 C CA . PHE A 1 96 ? 22.421 -7.668 -39.706 1.00 88.62 96 PHE A CA 1
ATOM 774 C C . PHE A 1 96 ? 23.395 -7.674 -38.520 1.00 88.62 96 PHE A C 1
ATOM 776 O O . PHE A 1 96 ? 24.262 -8.536 -38.450 1.00 88.62 96 PHE A O 1
ATOM 783 N N . ALA A 1 97 ? 23.214 -6.766 -37.557 1.00 88.44 97 ALA A N 1
ATOM 784 C CA . ALA A 1 97 ? 24.016 -6.728 -36.341 1.00 88.44 97 ALA A CA 1
ATOM 785 C C . ALA A 1 97 ? 23.949 -8.063 -35.588 1.00 88.44 97 ALA A C 1
ATOM 787 O O . ALA A 1 97 ? 24.983 -8.623 -35.246 1.00 88.44 97 ALA A O 1
ATOM 788 N N . LYS A 1 98 ? 22.752 -8.620 -35.381 1.00 89.75 98 LYS A N 1
ATOM 789 C CA . LYS A 1 98 ? 22.587 -9.922 -34.727 1.00 89.75 98 LYS A CA 1
ATOM 790 C C . LYS A 1 98 ? 23.343 -11.030 -35.466 1.00 89.75 98 LYS A C 1
ATOM 792 O O . LYS A 1 98 ? 24.131 -11.732 -34.841 1.00 89.75 98 LYS A O 1
ATOM 797 N N . GLU A 1 99 ? 23.145 -11.138 -36.779 1.00 88.12 99 GLU A N 1
ATOM 798 C CA . GLU A 1 99 ? 23.821 -12.132 -37.624 1.00 88.12 99 GLU A CA 1
ATOM 799 C C . GLU A 1 99 ? 25.351 -11.974 -37.560 1.00 88.12 99 GLU A C 1
ATOM 801 O O . GLU A 1 99 ? 26.064 -12.961 -37.410 1.00 88.12 99 GLU A O 1
ATOM 806 N N . ALA A 1 100 ? 25.871 -10.744 -37.595 1.00 84.31 100 ALA A N 1
ATOM 807 C CA . ALA A 1 100 ? 27.304 -10.483 -37.487 1.00 84.31 100 ALA A CA 1
ATOM 808 C C . ALA A 1 100 ? 27.867 -10.905 -36.117 1.00 84.31 100 ALA A C 1
ATOM 810 O O . ALA A 1 100 ? 28.873 -11.606 -36.056 1.00 84.31 100 ALA A O 1
ATOM 811 N N . TYR A 1 101 ? 27.208 -10.539 -35.014 1.00 87.44 101 TYR A N 1
ATOM 812 C CA . TYR A 1 101 ? 27.666 -10.915 -33.669 1.00 87.44 101 TYR A CA 1
ATOM 813 C C . TYR A 1 101 ? 27.628 -12.429 -33.443 1.00 87.44 101 TYR A C 1
ATOM 815 O O . TYR A 1 101 ? 28.498 -12.963 -32.757 1.00 87.44 101 TYR A O 1
ATOM 823 N N . GLU A 1 102 ? 26.644 -13.121 -34.021 1.00 86.81 102 GLU A N 1
ATOM 824 C CA . GLU A 1 102 ? 26.536 -14.580 -33.956 1.00 86.81 102 GLU A CA 1
ATOM 825 C C . GLU A 1 102 ? 27.609 -15.272 -34.812 1.00 86.81 102 GLU A C 1
ATOM 827 O O . GLU A 1 102 ? 28.263 -16.191 -34.322 1.00 86.81 102 GLU A O 1
ATOM 832 N N . CYS A 1 103 ? 27.841 -14.807 -36.044 1.00 84.44 103 CYS A N 1
ATOM 833 C CA . CYS A 1 103 ? 28.833 -15.380 -36.962 1.00 84.44 103 CYS A CA 1
ATOM 834 C C . CYS A 1 103 ? 30.283 -15.159 -36.511 1.00 84.44 103 CYS A C 1
ATOM 836 O O . CYS A 1 103 ? 31.117 -16.043 -36.688 1.00 84.44 103 CYS A O 1
ATOM 838 N N . PHE A 1 104 ? 30.587 -13.986 -35.950 1.00 81.50 104 PHE A N 1
ATOM 839 C CA . PHE A 1 104 ? 31.946 -13.603 -35.550 1.00 81.50 104 PHE A CA 1
ATOM 840 C C . PHE A 1 104 ? 32.211 -13.776 -34.044 1.00 81.50 104 PHE A C 1
ATOM 842 O O . PHE A 1 104 ? 33.291 -13.442 -33.571 1.00 81.50 104 PHE A O 1
ATOM 849 N N . HIS A 1 105 ? 31.246 -14.297 -33.274 1.00 84.56 105 HIS A N 1
ATOM 850 C CA . HIS A 1 105 ? 31.358 -14.496 -31.820 1.00 84.56 105 HIS A CA 1
ATOM 851 C C . HIS A 1 105 ? 31.797 -13.238 -31.043 1.00 84.56 105 HIS A C 1
ATOM 853 O O . HIS A 1 105 ? 32.572 -13.311 -30.087 1.00 84.56 105 HIS A O 1
ATOM 859 N N . LEU A 1 106 ? 31.291 -12.072 -31.450 1.00 86.19 106 LEU A N 1
ATOM 860 C CA . LEU A 1 106 ? 31.691 -10.780 -30.891 1.00 86.19 106 LEU A CA 1
ATOM 861 C C . LEU A 1 106 ? 31.145 -10.567 -29.472 1.00 86.19 106 LEU A C 1
ATOM 863 O O . LEU A 1 106 ? 30.018 -10.959 -29.147 1.00 86.19 106 LEU A O 1
ATOM 867 N N . ASP A 1 107 ? 31.909 -9.857 -28.635 1.00 87.44 107 ASP A N 1
ATOM 868 C CA . ASP A 1 107 ? 31.454 -9.466 -27.299 1.00 87.44 107 ASP A CA 1
ATOM 869 C C . ASP A 1 107 ? 30.423 -8.328 -27.373 1.00 87.44 107 ASP A C 1
ATOM 871 O O . ASP A 1 107 ? 30.738 -7.163 -27.630 1.00 87.44 107 ASP A O 1
ATOM 875 N N . LYS A 1 108 ? 29.171 -8.661 -27.058 1.00 88.31 108 LYS A N 1
ATOM 876 C CA . LYS A 1 108 ? 28.049 -7.713 -26.975 1.00 88.31 108 LYS A CA 1
ATOM 877 C C . LYS A 1 108 ? 28.272 -6.599 -25.945 1.00 88.31 108 LYS A C 1
ATOM 879 O O . LYS A 1 108 ? 27.684 -5.528 -26.069 1.00 88.31 108 LYS A O 1
ATOM 884 N N . LYS A 1 109 ? 29.136 -6.791 -24.940 1.00 87.75 109 LYS A N 1
ATOM 885 C CA . LYS A 1 109 ? 29.476 -5.716 -23.990 1.00 87.75 109 LYS A CA 1
ATOM 886 C C . LYS A 1 109 ? 30.249 -4.589 -24.655 1.00 87.75 109 LYS A C 1
ATOM 888 O O . LYS A 1 109 ? 30.071 -3.432 -24.279 1.00 87.75 109 LYS A O 1
ATOM 893 N N . HIS A 1 110 ? 31.097 -4.914 -25.629 1.00 86.56 110 HIS A N 1
ATOM 894 C CA . HIS A 1 110 ? 31.835 -3.907 -26.379 1.00 86.56 110 HIS A CA 1
ATOM 895 C C . HIS A 1 110 ? 30.878 -3.054 -27.218 1.00 86.56 110 HIS A C 1
ATOM 897 O O . HIS A 1 110 ? 30.940 -1.828 -27.145 1.00 86.56 110 HIS A O 1
ATOM 903 N N . PHE A 1 111 ? 29.920 -3.701 -27.895 1.00 89.06 111 PHE A N 1
ATOM 904 C CA . PHE A 1 111 ? 28.829 -3.015 -28.588 1.00 89.06 111 PHE A CA 1
ATOM 905 C C . PHE A 1 111 ? 28.075 -2.060 -27.680 1.00 89.06 111 PHE A C 1
ATOM 907 O O . PHE A 1 111 ? 27.915 -0.894 -28.008 1.00 89.06 111 PHE A O 1
ATOM 914 N N . GLY A 1 112 ? 27.612 -2.567 -26.539 1.00 88.44 112 GLY A N 1
ATOM 915 C CA . GLY A 1 112 ? 26.763 -1.803 -25.649 1.00 88.44 112 GLY A CA 1
ATOM 916 C C . GLY A 1 112 ? 27.459 -0.592 -25.051 1.00 88.44 112 GLY A C 1
ATOM 917 O O . GLY A 1 112 ? 26.866 0.476 -25.014 1.00 88.44 112 GLY A O 1
ATOM 918 N N . ARG A 1 113 ? 28.735 -0.723 -24.664 1.00 87.62 113 ARG A N 1
ATOM 919 C CA . ARG A 1 113 ? 29.537 0.423 -24.213 1.00 87.62 113 ARG A CA 1
ATOM 920 C C . ARG A 1 113 ? 29.689 1.468 -25.309 1.00 87.62 113 ARG A C 1
ATOM 922 O O . ARG A 1 113 ? 29.450 2.638 -25.047 1.00 87.62 113 ARG A O 1
ATOM 929 N N . TYR A 1 114 ? 30.036 1.036 -26.521 1.00 88.94 114 TYR A N 1
ATOM 930 C CA . TYR A 1 114 ? 30.188 1.945 -27.652 1.00 88.94 114 TYR A CA 1
ATOM 931 C C . TYR A 1 114 ? 28.862 2.634 -28.006 1.00 88.94 114 TYR A C 1
ATOM 933 O O . TYR A 1 114 ? 28.816 3.846 -28.163 1.00 88.94 114 TYR A O 1
ATOM 941 N N . PHE A 1 115 ? 27.758 1.885 -28.043 1.00 90.44 115 PHE A N 1
ATOM 942 C CA . PHE A 1 115 ? 26.423 2.431 -28.273 1.00 90.44 115 PHE A CA 1
ATOM 943 C C . PHE A 1 115 ? 26.028 3.449 -27.197 1.00 90.44 115 PHE A C 1
ATOM 945 O O . PHE A 1 115 ? 25.544 4.518 -27.537 1.00 90.44 115 PHE A O 1
ATOM 952 N N . THR A 1 116 ? 26.243 3.152 -25.912 1.00 88.88 116 THR A N 1
ATOM 953 C CA . THR A 1 116 ? 25.922 4.086 -24.820 1.00 88.88 116 THR A CA 1
ATOM 954 C C . THR A 1 116 ? 26.809 5.334 -24.826 1.00 88.88 116 THR A C 1
ATOM 956 O O . THR A 1 116 ? 26.344 6.399 -24.426 1.00 88.88 116 THR A O 1
ATOM 959 N N . ASP A 1 117 ? 28.066 5.220 -25.262 1.00 87.31 117 ASP A N 1
ATOM 960 C CA . ASP A 1 117 ? 28.989 6.356 -25.349 1.00 87.31 117 ASP A CA 1
ATOM 961 C C . ASP A 1 117 ? 28.669 7.270 -26.554 1.00 87.31 117 ASP A C 1
ATOM 963 O O . ASP A 1 117 ? 28.778 8.486 -26.433 1.00 87.31 117 ASP A O 1
ATOM 967 N N . GLU A 1 118 ? 28.231 6.713 -27.689 1.00 85.12 118 GLU A N 1
ATOM 968 C CA . GLU A 1 118 ? 27.990 7.468 -28.935 1.00 85.12 118 GLU A CA 1
ATOM 969 C C . GLU A 1 118 ? 26.525 7.874 -29.158 1.00 85.12 118 GLU A C 1
ATOM 971 O O . GLU A 1 118 ? 26.245 8.842 -29.861 1.00 85.12 118 GLU A O 1
ATOM 976 N N . TYR A 1 119 ? 25.569 7.129 -28.601 1.00 82.38 119 TYR A N 1
ATOM 977 C CA . TYR A 1 119 ? 24.137 7.348 -28.799 1.00 82.38 119 TYR A CA 1
ATOM 978 C C . TYR A 1 119 ? 23.511 7.853 -27.491 1.00 82.38 119 TYR A C 1
ATOM 980 O O . TYR A 1 119 ? 22.975 7.081 -26.695 1.00 82.38 119 TYR A O 1
ATOM 988 N N . GLU A 1 120 ? 23.590 9.169 -27.260 1.00 79.62 120 GLU A N 1
ATOM 989 C CA . GLU A 1 120 ? 23.217 9.791 -25.976 1.00 79.62 120 GLU A CA 1
ATOM 990 C C . GLU A 1 120 ? 21.714 9.675 -25.659 1.00 79.62 120 GLU A C 1
ATOM 992 O O . GLU A 1 120 ? 21.327 9.463 -24.508 1.00 79.62 120 GLU A O 1
ATOM 997 N N . HIS A 1 121 ? 20.861 9.758 -26.686 1.00 84.75 121 HIS A N 1
ATOM 998 C CA . HIS A 1 121 ? 19.410 9.916 -26.538 1.00 84.75 121 HIS A CA 1
ATOM 999 C C . HIS A 1 121 ? 18.594 8.936 -27.410 1.00 84.75 121 HIS A C 1
ATOM 1001 O O . HIS A 1 121 ? 17.845 9.359 -28.296 1.00 84.75 121 HIS A O 1
ATOM 1007 N N . PRO A 1 122 ? 18.730 7.610 -27.221 1.00 88.88 122 PRO A N 1
ATOM 1008 C CA . PRO A 1 122 ? 17.934 6.625 -27.947 1.00 88.88 122 PRO A CA 1
ATOM 1009 C C . PRO A 1 122 ? 16.464 6.681 -27.525 1.00 88.88 122 PRO A C 1
ATOM 1011 O O . PRO A 1 122 ? 16.147 6.926 -26.363 1.00 88.88 122 PRO A O 1
ATOM 1014 N N . CYS A 1 123 ? 15.550 6.422 -28.463 1.00 89.38 123 CYS A N 1
ATOM 1015 C CA . CYS A 1 123 ? 14.144 6.221 -28.120 1.00 89.38 123 CYS A CA 1
ATOM 1016 C C . CYS A 1 123 ? 13.927 4.849 -27.461 1.00 89.38 123 CYS A C 1
ATOM 1018 O O . CYS A 1 123 ? 14.648 3.884 -27.745 1.00 89.38 123 CYS A O 1
ATOM 1020 N N . LEU A 1 124 ? 12.897 4.744 -26.614 1.00 92.12 124 LEU A N 1
ATOM 1021 C CA . LEU A 1 124 ? 12.562 3.509 -25.891 1.00 92.12 124 LEU A CA 1
ATOM 1022 C C . LEU A 1 124 ? 12.376 2.312 -26.822 1.00 92.12 124 LEU A C 1
ATOM 1024 O O . LEU A 1 124 ? 12.814 1.211 -26.499 1.00 92.12 124 LEU A O 1
ATOM 1028 N N . GLU A 1 125 ? 11.749 2.499 -27.985 1.00 91.69 125 GLU A N 1
ATOM 1029 C CA . GLU A 1 125 ? 11.559 1.381 -28.898 1.00 91.69 125 GLU A CA 1
ATOM 1030 C C . GLU A 1 125 ? 12.876 0.851 -29.472 1.00 91.69 125 GLU A C 1
ATOM 1032 O O . GLU A 1 125 ? 13.030 -0.361 -29.580 1.00 91.69 125 GLU A O 1
ATOM 1037 N N . LEU A 1 126 ? 13.838 1.712 -29.817 1.00 92.75 126 LEU A N 1
ATOM 1038 C CA . LEU A 1 126 ? 15.135 1.249 -30.316 1.00 92.75 126 LEU A CA 1
ATOM 1039 C C . LEU A 1 126 ? 15.807 0.334 -29.286 1.00 92.75 126 LEU A C 1
ATOM 1041 O O . LEU A 1 126 ? 16.229 -0.773 -29.622 1.00 92.75 126 LEU A O 1
ATOM 1045 N N . LEU A 1 127 ? 15.819 0.766 -28.025 1.00 94.81 127 LEU A N 1
ATOM 1046 C CA . LEU A 1 127 ? 16.325 -0.019 -26.903 1.00 94.81 127 LEU A CA 1
ATOM 1047 C C . LEU A 1 127 ? 15.541 -1.332 -26.716 1.00 94.81 127 LEU A C 1
ATOM 1049 O O . LEU A 1 127 ? 16.152 -2.386 -26.548 1.00 94.81 127 LEU A O 1
ATOM 1053 N N . TYR A 1 128 ? 14.207 -1.299 -26.816 1.00 95.69 128 TYR A N 1
ATOM 1054 C CA . TYR A 1 128 ? 13.367 -2.502 -26.766 1.00 95.69 128 TYR A CA 1
ATOM 1055 C C . TYR A 1 128 ? 13.710 -3.493 -27.882 1.00 95.69 128 TYR A C 1
ATOM 1057 O O . TYR A 1 128 ? 13.854 -4.684 -27.622 1.00 95.69 128 TYR A O 1
ATOM 1065 N N . LEU A 1 129 ? 13.864 -3.027 -29.125 1.00 94.69 129 LEU A N 1
ATOM 1066 C CA . LEU A 1 129 ? 14.221 -3.890 -30.251 1.00 94.69 129 LEU A CA 1
ATOM 1067 C C . LEU A 1 129 ? 15.592 -4.531 -30.013 1.00 94.69 129 LEU A C 1
ATOM 1069 O O . LEU A 1 129 ? 15.739 -5.745 -30.170 1.00 94.69 129 LEU A O 1
ATOM 1073 N N . MET A 1 130 ? 16.585 -3.728 -29.619 1.00 95.12 130 MET A N 1
ATOM 1074 C CA . MET A 1 130 ? 17.947 -4.196 -29.362 1.00 95.12 130 MET A CA 1
ATOM 1075 C C . MET A 1 130 ? 18.003 -5.260 -28.268 1.00 95.12 130 MET A C 1
ATOM 1077 O O . MET A 1 130 ? 18.784 -6.199 -28.404 1.00 95.12 130 MET A O 1
ATOM 1081 N N . ASP A 1 131 ? 17.181 -5.145 -27.230 1.00 95.81 131 ASP A N 1
ATOM 1082 C CA . ASP A 1 131 ? 17.113 -6.119 -26.145 1.00 95.81 131 ASP A CA 1
ATOM 1083 C C . ASP A 1 131 ? 16.204 -7.305 -26.507 1.00 95.81 131 ASP A C 1
ATOM 1085 O O . ASP A 1 131 ? 16.675 -8.399 -26.826 1.00 95.81 131 ASP A O 1
ATOM 1089 N N . ALA A 1 132 ? 14.892 -7.066 -26.559 1.00 93.81 132 ALA A N 1
ATOM 1090 C CA . ALA A 1 132 ? 13.865 -8.101 -26.587 1.00 93.81 132 ALA A CA 1
ATOM 1091 C C . ALA A 1 132 ? 13.784 -8.875 -27.913 1.00 93.81 132 ALA A C 1
ATOM 1093 O O . ALA A 1 132 ? 13.434 -10.056 -27.910 1.00 93.81 132 ALA A O 1
ATOM 1094 N N . LEU A 1 133 ? 14.079 -8.243 -29.058 1.00 93.38 133 LEU A N 1
ATOM 1095 C CA . LEU A 1 133 ? 13.967 -8.903 -30.370 1.00 93.38 133 LEU A CA 1
ATOM 1096 C C . LEU A 1 133 ? 15.310 -9.377 -30.924 1.00 93.38 133 LEU A C 1
ATOM 1098 O O . LEU A 1 133 ? 15.388 -10.445 -31.541 1.00 93.38 133 LEU A O 1
ATOM 1102 N N . TYR A 1 134 ? 16.363 -8.584 -30.734 1.00 93.75 134 TYR A N 1
ATOM 1103 C CA . TYR A 1 134 ? 17.659 -8.833 -31.363 1.00 93.75 134 TYR A CA 1
ATOM 1104 C C . TYR A 1 134 ? 18.743 -9.308 -30.391 1.00 93.75 134 TYR A C 1
ATOM 1106 O O . TYR A 1 134 ? 19.746 -9.844 -30.862 1.00 93.75 134 TYR A O 1
ATOM 1114 N N . ASN A 1 135 ? 18.534 -9.213 -29.070 1.00 93.81 135 ASN A N 1
ATOM 1115 C CA . ASN A 1 135 ? 19.482 -9.655 -28.041 1.00 93.81 135 ASN A CA 1
ATOM 1116 C C . ASN A 1 135 ? 20.906 -9.110 -28.277 1.00 93.81 135 ASN A C 1
ATOM 1118 O O . ASN A 1 135 ? 21.889 -9.850 -28.246 1.00 93.81 135 ASN A O 1
ATOM 1122 N N . LEU A 1 136 ? 21.017 -7.825 -28.600 1.00 92.94 136 LEU A N 1
ATOM 1123 C CA . LEU A 1 136 ? 22.271 -7.122 -28.880 1.00 92.94 136 LEU A CA 1
ATOM 1124 C C . LEU A 1 136 ? 22.736 -6.298 -27.683 1.00 92.94 136 LEU A C 1
ATOM 1126 O O . LEU A 1 136 ? 23.913 -6.330 -27.334 1.00 92.94 136 LEU A O 1
ATOM 1130 N N . LEU A 1 137 ? 21.808 -5.577 -27.056 1.00 94.12 137 LEU A N 1
ATOM 1131 C CA . LEU A 1 137 ? 22.067 -4.702 -25.921 1.00 94.12 137 LEU A CA 1
ATOM 1132 C C . LEU A 1 137 ? 20.945 -4.882 -24.899 1.00 94.12 137 LEU A C 1
ATOM 1134 O O . LEU A 1 137 ? 19.848 -4.382 -25.138 1.00 94.12 137 LEU A O 1
ATOM 1138 N N . PRO A 1 138 ? 21.201 -5.560 -23.768 1.00 93.56 138 PRO A N 1
ATOM 1139 C CA . PRO A 1 138 ? 20.237 -5.614 -22.681 1.00 93.56 138 PRO A CA 1
ATOM 1140 C C . PRO A 1 138 ? 19.936 -4.206 -22.164 1.00 93.56 138 PRO A C 1
ATOM 1142 O O . PRO A 1 138 ? 20.872 -3.434 -21.929 1.00 93.56 138 PRO A O 1
ATOM 1145 N N . VAL A 1 139 ? 18.665 -3.884 -21.904 1.00 94.12 139 VAL A N 1
ATOM 1146 C CA . VAL A 1 139 ? 18.272 -2.606 -21.281 1.00 94.12 139 VAL A CA 1
ATOM 1147 C C . VAL A 1 139 ? 19.002 -2.433 -19.952 1.00 94.12 139 VAL A C 1
ATOM 1149 O O . VAL A 1 139 ? 19.498 -1.354 -19.645 1.00 94.12 139 VAL A O 1
ATOM 1152 N N . THR A 1 140 ? 19.163 -3.516 -19.191 1.00 91.25 140 THR A N 1
ATOM 1153 C CA . THR A 1 140 ? 19.939 -3.528 -17.944 1.00 91.25 140 THR A CA 1
ATOM 1154 C C . THR A 1 140 ? 21.397 -3.106 -18.161 1.00 91.25 140 THR A C 1
ATOM 1156 O O . THR A 1 140 ? 21.928 -2.314 -17.387 1.00 91.25 140 THR A O 1
ATOM 1159 N N . GLY A 1 141 ? 22.025 -3.555 -19.253 1.00 91.38 141 GLY A N 1
ATOM 1160 C CA . GLY A 1 141 ? 23.371 -3.147 -19.655 1.00 91.38 141 GLY A CA 1
ATOM 1161 C C . GLY A 1 141 ? 23.440 -1.664 -20.013 1.00 91.38 141 GLY A C 1
ATOM 1162 O O . GLY A 1 141 ? 24.314 -0.960 -19.512 1.00 91.38 141 GLY A O 1
ATOM 1163 N N . TYR A 1 142 ? 22.474 -1.166 -20.791 1.00 93.19 142 TYR A N 1
ATOM 1164 C CA . TYR A 1 142 ? 22.367 0.261 -21.112 1.00 93.19 142 TYR A CA 1
ATOM 1165 C C . TYR A 1 142 ? 22.238 1.125 -19.843 1.00 93.19 142 TYR A C 1
ATOM 1167 O O . TYR A 1 142 ? 22.993 2.080 -19.664 1.00 93.19 142 TYR A O 1
ATOM 1175 N N . LEU A 1 143 ? 21.361 0.737 -18.907 1.00 92.38 143 LEU A N 1
ATOM 1176 C CA . LEU A 1 143 ? 21.176 1.423 -17.621 1.00 92.38 143 LEU A CA 1
ATOM 1177 C C . LEU A 1 143 ? 22.453 1.460 -16.771 1.00 92.38 143 LEU A C 1
ATOM 1179 O O . LEU A 1 143 ? 22.718 2.453 -16.092 1.00 92.38 143 LEU A O 1
ATOM 1183 N N . MET A 1 144 ? 23.235 0.379 -16.792 1.00 90.25 144 MET A N 1
ATOM 1184 C CA . MET A 1 144 ? 24.503 0.282 -16.065 1.00 90.25 144 MET A CA 1
ATOM 1185 C C . MET A 1 144 ? 25.606 1.151 -16.672 1.00 90.25 144 MET A C 1
ATOM 1187 O O . MET A 1 144 ? 26.427 1.685 -15.928 1.00 90.25 144 MET A O 1
ATOM 1191 N N . TRP A 1 145 ? 25.648 1.270 -18.000 1.00 91.06 145 TRP A N 1
ATOM 1192 C CA . TRP A 1 145 ? 26.736 1.947 -18.710 1.00 91.06 145 TRP A CA 1
ATOM 1193 C C . TRP A 1 145 ? 26.520 3.445 -18.921 1.00 91.06 145 TRP A C 1
ATOM 1195 O O . TRP A 1 145 ? 27.462 4.116 -19.334 1.00 91.06 145 TRP A O 1
ATOM 1205 N N . MET A 1 146 ? 25.345 3.993 -18.591 1.00 91.50 146 MET A N 1
ATOM 1206 C CA . MET A 1 146 ? 25.122 5.443 -18.599 1.00 91.50 146 MET A CA 1
ATOM 1207 C C . MET A 1 146 ? 26.063 6.160 -17.621 1.00 91.50 146 MET A C 1
ATOM 1209 O O . MET A 1 146 ? 25.929 6.051 -16.394 1.00 91.50 146 MET A O 1
ATOM 1213 N N . LYS A 1 147 ? 27.001 6.939 -18.168 1.00 85.62 147 LYS A N 1
ATOM 1214 C CA . LYS A 1 147 ? 27.991 7.698 -17.385 1.00 85.62 147 LYS A CA 1
ATOM 1215 C C . LYS A 1 147 ? 27.499 9.104 -17.066 1.00 85.62 147 LYS A C 1
ATOM 1217 O O . LYS A 1 147 ? 27.705 9.580 -15.951 1.00 85.62 147 LYS A O 1
ATOM 1222 N N . GLN A 1 148 ? 26.842 9.749 -18.026 1.00 86.75 148 GLN A N 1
ATOM 1223 C CA . GLN A 1 148 ? 26.454 11.153 -17.930 1.00 86.75 148 GLN A CA 1
ATOM 1224 C C . GLN A 1 148 ? 25.117 11.325 -17.203 1.00 86.75 148 GLN A C 1
ATOM 1226 O O . GLN A 1 148 ? 24.218 10.486 -17.291 1.00 86.75 148 GLN A O 1
ATOM 1231 N N . LEU A 1 149 ? 24.981 12.433 -16.469 1.00 86.81 149 LEU A N 1
ATOM 1232 C CA . LEU A 1 149 ? 23.729 12.783 -15.798 1.00 86.81 149 LEU A CA 1
ATOM 1233 C C . LEU A 1 149 ? 22.630 13.138 -16.815 1.00 86.81 149 LEU A C 1
ATOM 1235 O O . LEU A 1 149 ? 21.477 12.776 -16.589 1.00 86.81 149 LEU A O 1
ATOM 1239 N N . SER A 1 150 ? 23.000 13.751 -17.948 1.00 86.50 150 SER A N 1
ATOM 1240 C CA . SER A 1 150 ? 22.107 14.064 -19.075 1.00 86.50 150 SER A CA 1
ATOM 1241 C C . SER A 1 150 ? 21.396 12.816 -19.599 1.00 86.50 150 SER A C 1
ATOM 1243 O O . SER A 1 150 ? 20.172 12.796 -19.665 1.00 86.50 150 SER A O 1
ATOM 1245 N N . GLN A 1 151 ? 22.142 11.738 -19.867 1.00 88.44 151 GLN A N 1
ATOM 1246 C CA . GLN A 1 151 ? 21.605 10.449 -20.321 1.00 88.44 151 GLN A CA 1
ATOM 1247 C C . GLN A 1 151 ? 20.579 9.873 -19.337 1.00 88.44 151 GLN A C 1
ATOM 1249 O O . GLN A 1 151 ? 19.489 9.455 -19.727 1.00 88.44 151 GLN A O 1
ATOM 1254 N N . LYS A 1 152 ? 20.899 9.892 -18.036 1.00 92.06 152 LYS A N 1
ATOM 1255 C CA . LYS A 1 152 ? 20.013 9.369 -16.983 1.00 92.06 152 LYS A CA 1
ATOM 1256 C C . LYS A 1 152 ? 18.744 10.205 -16.840 1.00 92.06 152 LYS A C 1
ATOM 1258 O O . LYS A 1 152 ? 17.660 9.635 -16.718 1.00 92.06 152 LYS A O 1
ATOM 1263 N N . LYS A 1 153 ? 18.881 11.537 -16.864 1.00 90.62 153 LYS A N 1
ATOM 1264 C CA . LYS A 1 153 ? 17.761 12.486 -16.819 1.00 90.62 153 LYS A CA 1
ATOM 1265 C C . LYS A 1 153 ? 16.854 12.289 -18.034 1.00 90.62 153 LYS A C 1
ATOM 1267 O O . LYS A 1 153 ? 15.666 12.045 -17.855 1.00 90.62 153 LYS A O 1
ATOM 1272 N N . TYR A 1 154 ? 17.436 12.236 -19.231 1.00 90.12 154 TYR A N 1
ATOM 1273 C CA . TYR A 1 154 ? 16.725 11.976 -20.479 1.00 90.12 154 TYR A CA 1
ATOM 1274 C C . TYR A 1 154 ? 15.958 10.651 -20.447 1.00 90.12 154 TYR A C 1
ATOM 1276 O O . TYR A 1 154 ? 14.764 10.626 -20.730 1.00 90.12 154 TYR A O 1
ATOM 1284 N N . PHE A 1 155 ? 16.609 9.548 -20.060 1.00 92.81 155 PHE A N 1
ATOM 1285 C CA . PHE A 1 155 ? 15.953 8.242 -19.977 1.00 92.81 155 PHE A CA 1
ATOM 1286 C C . PHE A 1 155 ? 14.772 8.260 -18.999 1.00 92.81 155 PHE A C 1
ATOM 1288 O O . PHE A 1 155 ? 13.685 7.775 -19.319 1.00 92.81 155 PHE A O 1
ATOM 1295 N N . LYS A 1 156 ? 14.972 8.846 -17.812 1.00 93.62 156 LYS A N 1
ATOM 1296 C CA . LYS A 1 156 ? 13.931 8.993 -16.790 1.00 93.62 156 LYS A CA 1
ATOM 1297 C C . LYS A 1 156 ? 12.740 9.799 -17.316 1.00 93.62 156 LYS A C 1
ATOM 1299 O O . LYS A 1 156 ? 11.603 9.346 -17.194 1.00 93.62 156 LYS A O 1
ATOM 1304 N N . GLU A 1 157 ? 12.990 10.968 -17.897 1.00 90.38 157 GLU A N 1
ATOM 1305 C CA . GLU A 1 157 ? 11.952 11.861 -18.423 1.00 90.38 157 GLU A CA 1
ATOM 1306 C C . GLU A 1 157 ? 11.218 11.240 -19.611 1.00 90.38 157 GLU A C 1
ATOM 1308 O O . GLU A 1 157 ? 9.987 11.254 -19.636 1.00 90.38 157 GLU A O 1
ATOM 1313 N N . GLN A 1 158 ? 11.942 10.609 -20.540 1.00 89.62 158 GLN A N 1
ATOM 1314 C CA . GLN A 1 158 ? 11.359 9.900 -21.675 1.00 89.62 158 GLN A CA 1
ATOM 1315 C C . GLN A 1 158 ? 10.472 8.740 -21.206 1.00 89.62 158 GLN A C 1
ATOM 1317 O O . GLN A 1 158 ? 9.346 8.596 -21.681 1.00 89.62 158 GLN A O 1
ATOM 1322 N N . PHE A 1 159 ? 10.939 7.926 -20.253 1.00 91.62 159 PHE A N 1
ATOM 1323 C CA . PHE A 1 159 ? 10.164 6.802 -19.731 1.00 91.62 159 PHE A CA 1
ATOM 1324 C C . PHE A 1 159 ? 8.905 7.263 -18.993 1.00 91.62 159 PHE A C 1
ATOM 1326 O O . PHE A 1 159 ? 7.814 6.760 -19.260 1.00 91.62 159 PHE A O 1
ATOM 1333 N N . LEU A 1 160 ? 9.017 8.249 -18.101 1.00 89.06 160 LEU A N 1
ATOM 1334 C CA . LEU A 1 160 ? 7.854 8.777 -17.386 1.00 89.06 160 LEU A CA 1
ATOM 1335 C C . LEU A 1 160 ? 6.863 9.441 -18.350 1.00 89.06 160 LEU A C 1
ATOM 1337 O O . LEU A 1 160 ? 5.660 9.213 -18.238 1.00 89.06 160 LEU A O 1
ATOM 1341 N N . SER A 1 161 ? 7.353 10.191 -19.337 1.00 86.81 161 SER A N 1
ATOM 1342 C CA . SER A 1 161 ? 6.506 10.781 -20.377 1.00 86.81 161 SER A CA 1
ATOM 1343 C C . SER A 1 161 ? 5.805 9.710 -21.208 1.00 86.81 161 SER A C 1
ATOM 1345 O O . SER A 1 161 ? 4.635 9.873 -21.528 1.00 86.81 161 SER A O 1
ATOM 1347 N N . PHE A 1 162 ? 6.457 8.582 -21.497 1.00 87.31 162 PHE A N 1
ATOM 1348 C CA . PHE A 1 162 ? 5.837 7.453 -22.193 1.00 87.31 162 PHE A CA 1
ATOM 1349 C C . PHE A 1 162 ? 4.716 6.807 -21.370 1.00 87.31 162 PHE A C 1
ATOM 1351 O O . PHE A 1 162 ? 3.611 6.609 -21.878 1.00 87.31 162 PHE A O 1
ATOM 1358 N N . VAL A 1 163 ? 4.975 6.523 -20.087 1.00 85.88 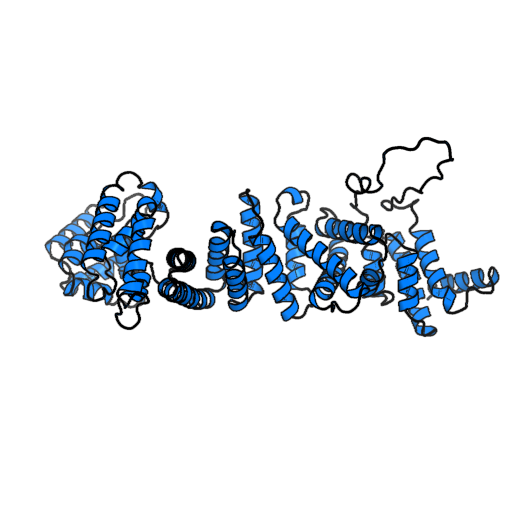163 VAL A N 1
ATOM 1359 C CA . VAL A 1 163 ? 4.002 5.920 -19.156 1.00 85.88 163 VAL A CA 1
ATOM 1360 C C . VAL A 1 163 ? 2.739 6.775 -19.040 1.00 85.88 163 VAL A C 1
ATOM 1362 O O . VAL A 1 163 ? 1.627 6.244 -19.034 1.00 85.88 163 VAL A O 1
ATOM 1365 N N . PHE A 1 164 ? 2.908 8.097 -18.960 1.00 81.25 164 PHE A N 1
ATOM 1366 C CA . PHE A 1 164 ? 1.817 9.052 -18.764 1.00 81.25 164 PHE A CA 1
ATOM 1367 C C . PHE A 1 164 ? 1.389 9.772 -20.050 1.00 81.25 164 PHE A C 1
ATOM 1369 O O . PHE A 1 164 ? 0.574 10.689 -19.993 1.00 81.25 164 PHE A O 1
ATOM 1376 N N . SER A 1 165 ? 1.876 9.355 -21.220 1.00 81.62 165 SER A N 1
ATOM 1377 C CA . SER A 1 165 ? 1.516 9.994 -22.487 1.00 81.62 165 SER A CA 1
ATOM 1378 C C . SER A 1 165 ? 0.040 9.740 -22.804 1.00 81.62 165 SER A C 1
ATOM 1380 O O . SER A 1 165 ? -0.402 8.588 -22.739 1.00 81.62 165 SER A O 1
ATOM 1382 N N . PRO A 1 166 ? -0.740 10.757 -23.213 1.00 73.06 166 PRO A N 1
ATOM 1383 C CA . PRO A 1 166 ? -2.112 10.561 -23.680 1.00 73.06 166 PRO A CA 1
ATOM 1384 C C . PRO A 1 166 ? -2.196 9.770 -24.989 1.00 73.06 166 PRO A C 1
ATOM 1386 O O . PRO A 1 166 ? -3.222 9.144 -25.271 1.00 73.06 166 PRO A O 1
ATOM 1389 N N . THR A 1 167 ? -1.130 9.785 -25.787 1.00 76.25 167 THR A N 1
ATOM 1390 C CA . THR A 1 167 ? -1.122 9.320 -27.176 1.00 76.25 167 THR A CA 1
ATOM 1391 C C . THR A 1 167 ? -0.364 8.016 -27.389 1.00 76.25 167 THR A C 1
ATOM 1393 O O . THR A 1 167 ? -0.688 7.296 -28.335 1.00 76.25 167 THR A O 1
ATOM 1396 N N . ALA A 1 168 ? 0.534 7.634 -26.474 1.00 75.31 168 ALA A N 1
ATOM 1397 C CA . ALA A 1 168 ? 1.310 6.394 -26.566 1.00 75.31 168 ALA A CA 1
ATOM 1398 C C . ALA A 1 168 ? 0.445 5.124 -26.681 1.00 75.31 168 ALA A C 1
ATOM 1400 O O . ALA A 1 168 ? 0.855 4.157 -27.315 1.00 75.31 168 ALA A O 1
ATOM 1401 N N . PHE A 1 169 ? -0.767 5.114 -26.117 1.00 77.50 169 PHE A N 1
ATOM 1402 C CA . PHE A 1 169 ? -1.653 3.939 -26.098 1.00 77.50 169 PHE A CA 1
ATOM 1403 C C . PHE A 1 169 ? -2.865 4.052 -27.041 1.00 77.50 169 PHE A C 1
ATOM 1405 O O . PHE A 1 169 ? -3.886 3.389 -26.831 1.00 77.50 169 PHE A O 1
ATOM 1412 N N . ARG A 1 170 ? -2.773 4.880 -28.094 1.00 76.75 170 ARG A N 1
ATOM 1413 C CA . ARG A 1 170 ? -3.779 4.937 -29.174 1.00 76.75 170 ARG A CA 1
ATOM 1414 C C . ARG A 1 170 ? -3.939 3.577 -29.862 1.00 76.75 170 ARG A C 1
ATOM 1416 O O . ARG A 1 170 ? -3.009 2.782 -29.896 1.00 76.75 170 ARG A O 1
ATOM 1423 N N . PHE A 1 171 ? -5.118 3.321 -30.437 1.00 69.38 171 PHE A N 1
ATOM 1424 C CA . PHE A 1 171 ? -5.505 2.006 -30.974 1.00 69.38 171 PHE A CA 1
ATOM 1425 C C . PHE A 1 171 ? -4.476 1.390 -31.939 1.00 69.38 171 PHE A C 1
ATOM 1427 O O . PHE A 1 171 ? -4.215 0.195 -31.840 1.00 69.38 171 PHE A O 1
ATOM 1434 N N . GLU A 1 172 ? -3.868 2.191 -32.818 1.00 76.19 172 GLU A N 1
ATOM 1435 C CA . GLU A 1 172 ? -2.910 1.705 -33.823 1.00 76.19 172 GLU A CA 1
ATOM 1436 C C . GLU A 1 172 ? -1.595 1.188 -33.221 1.00 76.19 172 GLU A C 1
ATOM 1438 O O . GLU A 1 172 ? -1.088 0.159 -33.661 1.00 76.19 172 GLU A O 1
ATOM 1443 N N . ASP A 1 173 ? -1.072 1.856 -32.191 1.00 79.56 173 ASP A N 1
ATOM 1444 C CA . ASP A 1 173 ? 0.219 1.524 -31.574 1.00 79.56 173 ASP A CA 1
ATOM 1445 C C . ASP A 1 173 ? 0.086 0.816 -30.220 1.00 79.56 173 ASP A C 1
ATOM 1447 O O . ASP A 1 173 ? 1.081 0.394 -29.633 1.00 79.56 173 ASP A O 1
ATOM 1451 N N . ARG A 1 174 ? -1.141 0.620 -29.721 1.00 83.75 174 ARG A N 1
ATOM 1452 C CA . ARG A 1 174 ? -1.410 0.107 -28.371 1.00 83.75 174 ARG A CA 1
ATOM 1453 C C . ARG A 1 174 ? -0.646 -1.172 -28.052 1.00 83.75 174 ARG A C 1
ATOM 1455 O O . ARG A 1 174 ? -0.026 -1.259 -27.000 1.00 83.75 174 ARG A O 1
ATOM 1462 N N . GLN A 1 175 ? -0.674 -2.159 -28.947 1.00 86.50 175 GLN A N 1
ATOM 1463 C CA . GLN A 1 175 ? 0.001 -3.438 -28.713 1.00 86.50 175 GLN A CA 1
ATOM 1464 C C . GLN A 1 175 ? 1.523 -3.273 -28.614 1.00 86.50 175 GLN A C 1
ATOM 1466 O O . GLN A 1 175 ? 2.173 -3.940 -27.809 1.00 86.50 175 GLN A O 1
ATOM 1471 N N . ARG A 1 176 ? 2.086 -2.380 -29.430 1.00 87.69 176 ARG A N 1
ATOM 1472 C CA . ARG A 1 176 ? 3.517 -2.086 -29.473 1.00 87.69 176 ARG A CA 1
ATOM 1473 C C . ARG A 1 176 ? 3.952 -1.379 -28.195 1.00 87.69 176 ARG A C 1
ATOM 1475 O O . ARG A 1 176 ? 4.858 -1.852 -27.516 1.00 87.69 176 ARG A O 1
ATOM 1482 N N . SER A 1 177 ? 3.230 -0.329 -27.814 1.00 89.12 177 SER A N 1
ATOM 1483 C CA . SER A 1 177 ? 3.484 0.425 -26.589 1.00 89.12 177 SER A CA 1
ATOM 1484 C C . SER A 1 177 ? 3.316 -0.423 -25.332 1.00 89.12 177 SER A C 1
ATOM 1486 O O . SER A 1 177 ? 4.124 -0.314 -24.417 1.00 89.12 177 SER A O 1
ATOM 1488 N N . THR A 1 178 ? 2.318 -1.311 -25.290 1.00 89.00 178 THR A N 1
ATOM 1489 C CA . THR A 1 178 ? 2.131 -2.246 -24.171 1.00 89.00 178 THR A CA 1
ATOM 1490 C C . THR A 1 178 ? 3.338 -3.167 -23.996 1.00 89.00 178 THR A C 1
ATOM 1492 O O . THR A 1 178 ? 3.842 -3.259 -22.883 1.00 89.00 178 THR A O 1
ATOM 1495 N N . ARG A 1 179 ? 3.869 -3.762 -25.074 1.00 90.62 179 ARG A N 1
ATOM 1496 C CA . ARG A 1 179 ? 5.056 -4.637 -24.996 1.00 90.62 179 ARG A CA 1
ATOM 1497 C C . ARG A 1 179 ? 6.319 -3.898 -24.565 1.00 90.62 179 ARG A C 1
ATOM 1499 O O . ARG A 1 179 ? 7.102 -4.430 -23.786 1.00 90.62 179 ARG A O 1
ATOM 1506 N N . ILE A 1 180 ? 6.516 -2.680 -25.075 1.00 92.12 180 ILE A N 1
ATOM 1507 C CA . ILE A 1 180 ? 7.637 -1.827 -24.664 1.00 92.12 180 ILE A CA 1
ATOM 1508 C C . ILE A 1 180 ? 7.503 -1.520 -23.170 1.00 92.12 180 ILE A C 1
ATOM 1510 O O . ILE A 1 180 ? 8.443 -1.736 -22.412 1.00 92.12 180 ILE A O 1
ATOM 1514 N N . LEU A 1 181 ? 6.325 -1.075 -22.728 1.00 91.44 181 LEU A N 1
ATOM 1515 C CA . LEU A 1 181 ? 6.088 -0.744 -21.328 1.00 91.44 181 LEU A CA 1
ATOM 1516 C C . LEU A 1 181 ? 6.286 -1.955 -20.402 1.00 91.44 181 LEU A C 1
ATOM 1518 O O . LEU A 1 181 ? 6.954 -1.817 -19.382 1.00 91.44 181 LEU A O 1
ATOM 1522 N N . GLU A 1 182 ? 5.746 -3.122 -20.760 1.00 91.50 182 GLU A N 1
ATOM 1523 C CA . GLU A 1 182 ? 5.937 -4.388 -20.037 1.00 91.50 182 GLU A CA 1
ATOM 1524 C C . GLU A 1 182 ? 7.425 -4.702 -19.844 1.00 91.50 182 GLU A C 1
ATOM 1526 O O . GLU A 1 182 ? 7.876 -4.858 -18.708 1.00 91.50 182 GLU A O 1
ATOM 1531 N N . HIS A 1 183 ? 8.194 -4.702 -20.938 1.00 93.38 183 HIS A N 1
ATOM 1532 C CA . HIS A 1 183 ? 9.627 -5.017 -20.930 1.00 93.38 183 HIS A CA 1
ATOM 1533 C C . HIS A 1 183 ? 10.438 -4.047 -20.066 1.00 93.38 183 HIS A C 1
ATOM 1535 O O . HIS A 1 183 ? 11.273 -4.451 -19.255 1.00 93.38 183 HIS A O 1
ATOM 1541 N N . PHE A 1 184 ? 10.188 -2.744 -20.213 1.00 94.94 184 PHE A N 1
ATOM 1542 C CA . PHE A 1 184 ? 10.903 -1.733 -19.439 1.00 94.94 184 PHE A CA 1
ATOM 1543 C C . PHE A 1 184 ? 10.529 -1.758 -17.960 1.00 94.94 184 PHE A C 1
ATOM 1545 O O . PHE A 1 184 ? 11.418 -1.619 -17.120 1.00 94.94 184 PHE A O 1
ATOM 1552 N N . LEU A 1 185 ? 9.254 -1.961 -17.619 1.00 92.62 185 LEU A N 1
ATOM 1553 C CA . LEU A 1 185 ? 8.839 -2.102 -16.225 1.00 92.62 185 LEU A CA 1
ATOM 1554 C C . LEU A 1 185 ? 9.496 -3.315 -15.571 1.00 92.62 185 LEU A C 1
ATOM 1556 O O . LEU A 1 185 ? 10.011 -3.183 -14.462 1.00 92.62 185 LEU A O 1
ATOM 1560 N N . GLU A 1 186 ? 9.545 -4.457 -16.258 1.00 92.56 186 GLU A N 1
ATOM 1561 C CA . GLU A 1 186 ? 10.273 -5.636 -15.784 1.00 92.56 186 GLU A CA 1
ATOM 1562 C C . GLU A 1 186 ? 11.737 -5.296 -15.486 1.00 92.56 186 GLU A C 1
ATOM 1564 O O . GLU A 1 186 ? 12.214 -5.487 -14.363 1.00 92.56 186 GLU A O 1
ATOM 1569 N N . CYS A 1 187 ? 12.426 -4.699 -16.462 1.00 93.75 187 CYS A N 1
ATOM 1570 C CA . CYS A 1 187 ? 13.830 -4.332 -16.338 1.00 93.75 187 CYS A CA 1
ATOM 1571 C C . CYS A 1 187 ? 14.067 -3.354 -15.181 1.00 93.75 187 CYS A C 1
ATOM 1573 O O . CYS A 1 187 ? 14.971 -3.572 -14.375 1.00 93.75 187 CYS A O 1
AT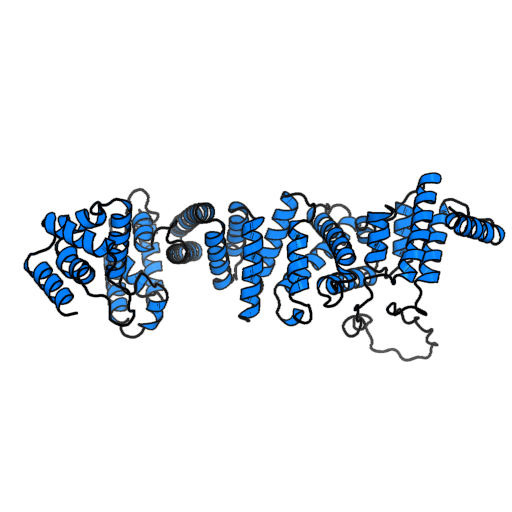OM 1575 N N . ILE A 1 188 ? 13.271 -2.290 -15.066 1.00 95.25 188 ILE A N 1
ATOM 1576 C CA . ILE A 1 188 ? 13.428 -1.256 -14.033 1.00 95.25 188 ILE A CA 1
ATOM 1577 C C . ILE A 1 188 ? 13.191 -1.850 -12.637 1.00 95.25 188 ILE A C 1
ATOM 1579 O O . ILE A 1 188 ? 13.986 -1.614 -11.724 1.00 95.25 188 ILE A O 1
ATOM 1583 N N . ILE A 1 189 ? 12.145 -2.665 -12.466 1.00 92.75 189 ILE A N 1
ATOM 1584 C CA . ILE A 1 189 ? 11.836 -3.316 -11.185 1.00 92.75 189 ILE A CA 1
ATOM 1585 C C . ILE A 1 189 ? 12.960 -4.280 -10.794 1.00 92.75 189 ILE A C 1
ATOM 1587 O O . ILE A 1 189 ? 13.471 -4.209 -9.673 1.00 92.75 189 ILE A O 1
ATOM 1591 N N . LEU A 1 190 ? 13.385 -5.160 -11.704 1.00 92.56 190 LEU A N 1
ATOM 1592 C CA . LEU A 1 190 ? 14.454 -6.118 -11.422 1.00 92.56 190 LEU A CA 1
ATOM 1593 C C . LEU A 1 190 ? 15.778 -5.411 -11.111 1.00 92.56 190 LEU A C 1
ATOM 1595 O O . LEU A 1 190 ? 16.449 -5.788 -10.152 1.00 92.56 190 LEU A O 1
ATOM 1599 N N . ASN A 1 191 ? 16.134 -4.348 -11.839 1.00 93.25 191 ASN A N 1
ATOM 1600 C CA . ASN A 1 191 ? 17.345 -3.579 -11.540 1.00 93.25 191 ASN A CA 1
ATOM 1601 C C . ASN A 1 191 ? 17.287 -2.925 -10.160 1.00 93.25 191 ASN A C 1
ATOM 1603 O O . ASN A 1 191 ? 18.288 -2.928 -9.448 1.00 93.25 191 ASN A O 1
ATOM 1607 N N . HIS A 1 192 ? 16.138 -2.385 -9.753 1.00 94.50 192 HIS A N 1
ATOM 1608 C CA . HIS A 1 192 ? 16.037 -1.757 -8.441 1.00 94.50 192 HIS A CA 1
ATOM 1609 C C . HIS A 1 192 ? 16.130 -2.780 -7.293 1.00 94.50 192 HIS A C 1
ATOM 1611 O O . HIS A 1 192 ? 16.859 -2.573 -6.320 1.00 94.50 192 HIS A O 1
ATOM 1617 N N . TYR A 1 193 ? 15.418 -3.905 -7.407 1.00 92.38 193 TYR A N 1
ATOM 1618 C CA . TYR A 1 193 ? 15.251 -4.845 -6.293 1.00 92.38 193 TYR A CA 1
ATOM 1619 C C . TYR A 1 193 ? 16.259 -5.993 -6.244 1.00 92.38 193 TYR A C 1
ATOM 1621 O O . TYR A 1 193 ? 16.459 -6.557 -5.163 1.00 92.38 193 TYR A O 1
ATOM 1629 N N . CYS A 1 194 ? 16.879 -6.351 -7.371 1.00 91.00 194 CYS A N 1
ATOM 1630 C CA . CYS A 1 194 ? 17.791 -7.493 -7.458 1.00 91.00 194 CYS A CA 1
ATOM 1631 C C . CYS A 1 194 ? 19.267 -7.088 -7.543 1.00 91.00 194 CYS A C 1
ATOM 1633 O O . CYS A 1 194 ? 20.124 -7.904 -7.198 1.00 91.00 194 CYS A O 1
ATOM 1635 N N . ASN A 1 195 ? 19.595 -5.862 -7.975 1.00 87.19 195 ASN A N 1
ATOM 1636 C CA . ASN A 1 195 ? 20.998 -5.474 -8.118 1.00 87.19 195 ASN A CA 1
ATOM 1637 C C . ASN A 1 195 ? 21.685 -5.285 -6.749 1.00 87.19 195 ASN A C 1
ATOM 1639 O O . ASN A 1 195 ? 21.165 -4.579 -5.874 1.00 87.19 195 ASN A O 1
ATOM 1643 N N . PRO A 1 196 ? 22.881 -5.871 -6.559 1.00 83.31 196 PRO A N 1
ATOM 1644 C CA . PRO A 1 196 ? 23.681 -5.663 -5.361 1.00 83.31 196 PRO A CA 1
ATOM 1645 C C . PRO A 1 196 ? 24.347 -4.280 -5.354 1.00 83.31 196 PRO A C 1
ATOM 1647 O O . PRO A 1 196 ? 24.763 -3.760 -6.388 1.00 83.31 196 PRO A O 1
ATOM 1650 N N . ASP A 1 197 ? 24.543 -3.723 -4.159 1.00 84.56 197 ASP A N 1
ATOM 1651 C CA . ASP A 1 197 ? 25.162 -2.401 -3.965 1.00 84.56 197 ASP A CA 1
ATOM 1652 C C . ASP A 1 197 ? 26.702 -2.413 -4.052 1.00 84.56 197 ASP A C 1
ATOM 1654 O O . ASP A 1 197 ? 27.356 -1.393 -3.840 1.00 84.56 197 ASP A O 1
ATOM 1658 N N . ASN A 1 198 ? 27.304 -3.568 -4.350 1.00 83.81 198 ASN A N 1
ATOM 1659 C CA . ASN A 1 198 ? 28.751 -3.784 -4.278 1.00 83.81 198 ASN A CA 1
ATOM 1660 C C . ASN A 1 198 ? 29.537 -3.290 -5.505 1.00 83.81 198 ASN A C 1
ATOM 1662 O O . ASN A 1 198 ? 30.757 -3.160 -5.421 1.00 83.81 198 ASN A O 1
ATOM 1666 N N . LYS A 1 199 ? 28.876 -3.014 -6.637 1.00 86.56 199 LYS A N 1
ATOM 1667 C CA . LYS A 1 199 ? 29.516 -2.454 -7.839 1.00 86.56 199 LYS A CA 1
ATOM 1668 C C . LYS A 1 199 ? 28.965 -1.053 -8.130 1.00 86.56 199 LYS A C 1
ATOM 1670 O O . LYS A 1 199 ? 27.743 -0.912 -8.192 1.00 86.56 199 LYS A O 1
ATOM 1675 N N . PRO A 1 200 ? 29.815 -0.037 -8.384 1.00 85.44 200 PRO A N 1
ATOM 1676 C CA . PRO A 1 200 ? 29.367 1.340 -8.628 1.00 85.44 200 PRO A CA 1
ATOM 1677 C C . PRO A 1 200 ? 28.337 1.480 -9.761 1.00 85.44 200 PRO A C 1
ATOM 1679 O O . PRO A 1 200 ? 27.335 2.172 -9.598 1.00 85.44 200 PRO A O 1
ATOM 1682 N N . GLU A 1 201 ? 28.537 0.772 -10.877 1.00 83.00 201 GLU A N 1
ATOM 1683 C CA . GLU A 1 201 ? 27.631 0.777 -12.041 1.00 83.00 201 GLU A CA 1
ATOM 1684 C C . GLU A 1 201 ? 26.243 0.190 -11.701 1.00 83.00 201 GLU A C 1
ATOM 1686 O O . GLU A 1 201 ? 25.203 0.721 -12.101 1.00 83.00 201 GLU A O 1
ATOM 1691 N N . LEU A 1 202 ? 26.208 -0.877 -10.892 1.00 87.38 202 LEU A N 1
ATOM 1692 C CA . LEU A 1 202 ? 24.965 -1.504 -10.421 1.00 87.38 202 LEU A CA 1
ATOM 1693 C C . LEU A 1 202 ? 24.237 -0.621 -9.406 1.00 87.38 202 LEU A C 1
ATOM 1695 O O . LEU A 1 202 ? 23.018 -0.492 -9.459 1.00 87.38 202 LEU A O 1
ATOM 1699 N N . LYS A 1 203 ? 24.983 0.044 -8.519 1.00 88.88 203 LYS A N 1
ATOM 1700 C CA . LYS A 1 203 ? 24.424 1.004 -7.563 1.00 88.88 203 LYS A CA 1
ATOM 1701 C C . LYS A 1 203 ? 23.810 2.214 -8.274 1.00 88.88 203 LYS A C 1
ATOM 1703 O O . LYS A 1 203 ? 22.714 2.640 -7.925 1.00 88.88 203 LYS A O 1
ATOM 1708 N N . SER A 1 204 ? 24.497 2.746 -9.285 1.00 90.00 204 SER A N 1
ATOM 1709 C CA . SER A 1 204 ? 24.019 3.875 -10.090 1.00 90.00 204 SER A CA 1
ATOM 1710 C C . SER A 1 204 ? 22.721 3.543 -10.837 1.00 90.00 204 SER A C 1
ATOM 1712 O O . SER A 1 204 ? 21.759 4.304 -10.763 1.00 90.00 204 SER A O 1
ATOM 1714 N N . SER A 1 205 ? 22.671 2.401 -11.529 1.00 92.06 205 SER A N 1
ATOM 1715 C CA . SER A 1 205 ? 21.458 1.955 -12.238 1.00 92.06 205 SER A CA 1
ATOM 1716 C C . SER A 1 205 ? 20.299 1.656 -11.281 1.00 92.06 205 SER A C 1
ATOM 1718 O O . SER A 1 205 ? 19.164 2.048 -11.552 1.00 92.06 205 SER A O 1
ATOM 1720 N N . LYS A 1 206 ? 20.577 1.039 -10.125 1.00 93.56 206 LYS A N 1
ATOM 1721 C CA . LYS A 1 206 ? 19.592 0.796 -9.060 1.00 93.56 206 LYS A CA 1
ATOM 1722 C C . LYS A 1 206 ? 18.980 2.085 -8.509 1.00 93.56 206 LYS A C 1
ATOM 1724 O O . LYS A 1 206 ? 17.770 2.113 -8.274 1.00 93.56 206 LYS A O 1
ATOM 1729 N N . LEU A 1 207 ? 19.792 3.128 -8.310 1.00 92.94 207 LEU A N 1
ATOM 1730 C CA . LEU A 1 207 ? 19.327 4.437 -7.843 1.00 92.94 207 LEU A CA 1
ATOM 1731 C C . LEU A 1 207 ? 18.399 5.087 -8.874 1.00 92.94 207 LEU A C 1
ATOM 1733 O O . LEU A 1 207 ? 17.272 5.427 -8.533 1.00 92.94 207 LEU A O 1
ATOM 1737 N N . LEU A 1 208 ? 18.820 5.137 -10.143 1.00 94.94 208 LEU A N 1
ATOM 1738 C CA . LEU A 1 208 ? 17.997 5.656 -11.240 1.00 94.94 208 LEU A CA 1
ATOM 1739 C C . LEU A 1 208 ? 16.647 4.931 -11.338 1.00 94.94 208 LEU A C 1
ATOM 1741 O O . LEU A 1 208 ? 15.602 5.569 -11.444 1.00 94.94 208 LEU A O 1
ATOM 1745 N N . CYS A 1 209 ? 16.657 3.597 -11.277 1.00 95.62 209 CYS A N 1
ATOM 1746 C CA . CYS A 1 209 ? 15.427 2.807 -11.315 1.00 95.62 209 CYS A CA 1
ATOM 1747 C C . CYS A 1 209 ? 14.534 3.089 -10.100 1.00 95.62 209 CYS A C 1
ATOM 1749 O O . CYS A 1 209 ? 13.323 3.218 -10.253 1.00 95.62 209 CYS A O 1
ATOM 1751 N N . GLY A 1 210 ? 15.118 3.234 -8.908 1.00 93.75 210 GLY A N 1
ATOM 1752 C CA . GLY A 1 210 ? 14.383 3.611 -7.699 1.00 93.75 210 GLY A CA 1
ATOM 1753 C C . GLY A 1 210 ? 13.709 4.975 -7.827 1.00 93.75 210 GLY A C 1
ATOM 1754 O O . GLY A 1 210 ? 12.532 5.111 -7.497 1.00 93.75 210 GLY A O 1
ATOM 1755 N N . ASP A 1 211 ? 14.421 5.958 -8.379 1.00 94.12 211 ASP A N 1
ATOM 1756 C CA . ASP A 1 211 ? 13.895 7.304 -8.613 1.00 94.12 211 ASP A CA 1
ATOM 1757 C C . ASP A 1 211 ? 12.742 7.297 -9.625 1.00 94.12 211 ASP A C 1
ATOM 1759 O O . ASP A 1 211 ? 11.719 7.945 -9.393 1.00 94.12 211 ASP A O 1
ATOM 1763 N N . ILE A 1 212 ? 12.864 6.521 -10.710 1.00 93.94 212 ILE A N 1
ATOM 1764 C CA . ILE A 1 212 ? 11.785 6.324 -11.691 1.00 93.94 212 ILE A CA 1
ATOM 1765 C C . ILE A 1 212 ? 10.549 5.715 -11.019 1.00 93.94 212 ILE A C 1
ATOM 1767 O O . ILE A 1 212 ? 9.448 6.244 -11.167 1.00 93.94 212 ILE A O 1
ATOM 1771 N N . LEU A 1 213 ? 10.711 4.620 -10.267 1.00 91.88 213 LEU A N 1
ATOM 1772 C CA . LEU A 1 213 ? 9.589 3.930 -9.623 1.00 91.88 213 LEU A CA 1
ATOM 1773 C C . LEU A 1 213 ? 8.908 4.813 -8.571 1.00 91.88 213 LEU A C 1
ATOM 1775 O O . LEU A 1 213 ? 7.679 4.835 -8.499 1.00 91.88 213 LEU A O 1
ATOM 1779 N N . LYS A 1 214 ? 9.686 5.575 -7.794 1.00 89.69 214 LYS A N 1
ATOM 1780 C CA . LYS A 1 214 ? 9.165 6.520 -6.802 1.00 89.69 214 LYS A CA 1
ATOM 1781 C C . LYS A 1 214 ? 8.371 7.645 -7.460 1.00 89.69 214 LYS A C 1
ATOM 1783 O O . LYS A 1 214 ? 7.253 7.924 -7.034 1.00 89.69 214 LYS A O 1
ATOM 1788 N N . GLU A 1 215 ? 8.914 8.279 -8.497 1.00 88.94 215 GLU A N 1
ATOM 1789 C CA . GLU A 1 215 ? 8.215 9.360 -9.198 1.00 88.94 215 GLU A CA 1
ATOM 1790 C C . GLU A 1 215 ? 6.961 8.851 -9.914 1.00 88.94 215 GLU A C 1
ATOM 1792 O O . GLU A 1 215 ? 5.922 9.510 -9.899 1.00 88.94 215 GLU A O 1
ATOM 1797 N N . MET A 1 216 ? 7.015 7.643 -10.472 1.00 86.06 216 MET A N 1
ATOM 1798 C CA . MET A 1 216 ? 5.845 7.006 -11.058 1.00 86.06 216 MET A CA 1
ATOM 1799 C C . MET A 1 216 ? 4.761 6.743 -10.000 1.00 86.06 216 MET A C 1
ATOM 1801 O O . MET A 1 216 ? 3.599 7.044 -10.255 1.00 86.06 216 MET A O 1
ATOM 1805 N N . ALA A 1 217 ? 5.110 6.261 -8.800 1.00 82.06 217 ALA A N 1
ATOM 1806 C CA . ALA A 1 217 ? 4.158 6.081 -7.696 1.00 82.06 217 ALA A CA 1
ATOM 1807 C C . ALA A 1 217 ? 3.468 7.400 -7.295 1.00 82.06 217 ALA A C 1
ATOM 1809 O O . ALA A 1 217 ? 2.253 7.437 -7.084 1.00 82.06 217 ALA A O 1
ATOM 1810 N N . VAL A 1 218 ? 4.236 8.495 -7.249 1.00 81.56 218 VAL A N 1
ATOM 1811 C CA . VAL A 1 218 ? 3.736 9.859 -7.002 1.00 81.56 218 VAL A CA 1
ATOM 1812 C C . VAL A 1 218 ? 2.776 10.302 -8.107 1.00 81.56 218 VAL A C 1
ATOM 1814 O O . VAL A 1 218 ? 1.623 10.634 -7.826 1.00 81.56 218 VAL A O 1
ATOM 1817 N N . LYS A 1 219 ? 3.196 10.231 -9.374 1.00 81.12 219 LYS A N 1
ATOM 1818 C CA . LYS A 1 219 ? 2.381 10.641 -10.530 1.00 81.12 219 LYS A CA 1
ATOM 1819 C C . LYS A 1 219 ? 1.107 9.806 -10.696 1.00 81.12 219 LYS A C 1
ATOM 1821 O O . LYS A 1 219 ? 0.079 10.336 -11.117 1.00 81.12 219 LYS A O 1
ATOM 1826 N N . LEU A 1 220 ? 1.142 8.522 -10.319 1.00 76.38 220 LEU A N 1
ATOM 1827 C CA . LEU A 1 220 ? -0.036 7.648 -10.305 1.00 76.38 220 LEU A CA 1
ATOM 1828 C C . LEU A 1 220 ? -1.072 8.045 -9.233 1.00 76.38 220 LEU A C 1
ATOM 1830 O O . LEU A 1 220 ? -2.229 7.621 -9.325 1.00 76.38 220 LEU A O 1
ATOM 1834 N N . SER A 1 221 ? -0.675 8.827 -8.229 1.00 71.38 221 SER A N 1
ATOM 1835 C CA . SER A 1 221 ? -1.529 9.243 -7.106 1.00 71.38 221 SER A CA 1
ATOM 1836 C C . SER A 1 221 ? -2.093 10.663 -7.300 1.00 71.38 221 SER A C 1
ATOM 1838 O O . SER A 1 221 ? -3.257 10.926 -6.976 1.00 71.38 221 SER A O 1
ATOM 1840 N N . GLN A 1 222 ? -1.320 11.545 -7.944 1.00 72.69 222 GLN A N 1
ATOM 1841 C CA . GLN A 1 222 ? -1.637 12.963 -8.158 1.00 72.69 222 GLN A CA 1
ATOM 1842 C C . GLN A 1 222 ? -2.713 13.255 -9.222 1.00 72.69 222 GLN A C 1
ATOM 1844 O O . GLN A 1 222 ? -3.021 12.441 -10.092 1.00 72.69 222 GLN A O 1
ATOM 1849 N N . GLU A 1 223 ? -3.300 14.459 -9.135 1.00 57.16 223 GLU A N 1
ATOM 1850 C CA . GLU A 1 223 ? -4.406 14.940 -9.976 1.00 57.16 223 GLU A CA 1
ATOM 1851 C C . GLU A 1 223 ? -4.009 15.535 -11.315 1.00 57.16 223 GLU A C 1
ATOM 1853 O O . GLU A 1 223 ? -4.689 15.275 -12.303 1.00 57.16 223 GLU A O 1
ATOM 1858 N N . GLU A 1 224 ? -2.890 16.244 -11.368 1.00 54.22 224 GLU A N 1
ATOM 1859 C CA . GLU A 1 224 ? -2.436 16.983 -12.550 1.00 54.22 224 GLU A CA 1
ATOM 1860 C C . GLU A 1 224 ? -1.983 16.076 -13.705 1.00 54.22 224 GLU A C 1
ATOM 1862 O O . GLU A 1 224 ? -1.889 16.522 -14.844 1.00 54.22 224 GLU A O 1
ATOM 1867 N N . SER A 1 225 ? -1.823 14.769 -13.464 1.00 52.84 225 SER A N 1
ATOM 1868 C CA . SER A 1 225 ? -1.589 13.782 -14.524 1.00 52.84 225 SER A CA 1
ATOM 1869 C C . SER A 1 225 ? -2.807 13.558 -15.438 1.00 52.84 225 SER A C 1
ATOM 1871 O O . SER A 1 225 ? -2.712 12.775 -16.377 1.00 52.84 225 SER A O 1
ATOM 1873 N N . TYR A 1 226 ? -3.938 14.250 -15.223 1.00 45.94 226 TYR A N 1
ATOM 1874 C CA . TYR A 1 226 ? -5.189 14.119 -15.992 1.00 45.94 226 TYR A CA 1
ATOM 1875 C C . TYR A 1 226 ? -5.146 14.591 -17.453 1.00 45.94 226 TYR A C 1
ATOM 1877 O O . TYR A 1 226 ? -6.133 14.403 -18.165 1.00 45.94 226 TYR A O 1
ATOM 1885 N N . GLN A 1 227 ? -4.030 15.140 -17.943 1.00 50.19 227 GLN A N 1
ATOM 1886 C CA . GLN A 1 227 ? -3.831 15.169 -19.396 1.00 50.19 227 GLN A CA 1
ATOM 1887 C C . GLN A 1 227 ? -3.650 13.747 -19.965 1.00 50.19 227 GLN A C 1
ATOM 1889 O O . GLN A 1 227 ? -3.964 13.516 -21.128 1.00 50.19 227 GLN A O 1
ATOM 1894 N N . ALA A 1 228 ? -3.260 12.762 -19.146 1.00 51.91 228 ALA A N 1
ATOM 1895 C CA . ALA A 1 228 ? -3.242 11.348 -19.496 1.00 51.91 228 ALA A CA 1
ATOM 1896 C C . ALA A 1 228 ? -4.651 10.729 -19.406 1.00 51.91 228 ALA A C 1
ATOM 1898 O O . ALA A 1 228 ? -5.319 10.752 -18.372 1.00 51.91 228 ALA A O 1
ATOM 1899 N N . ASN A 1 229 ? -5.095 10.118 -20.502 1.00 56.34 229 ASN A N 1
ATOM 1900 C CA . ASN A 1 229 ? -6.362 9.398 -20.620 1.00 56.34 229 ASN A CA 1
ATOM 1901 C C . ASN A 1 229 ? -6.532 8.355 -19.478 1.00 56.34 229 ASN A C 1
ATOM 1903 O O . ASN A 1 229 ? -5.645 7.512 -19.318 1.00 56.34 229 ASN A O 1
ATOM 1907 N N . PRO A 1 230 ? -7.661 8.316 -18.730 1.00 60.66 230 PRO A N 1
ATOM 1908 C CA . PRO A 1 230 ? -7.942 7.309 -17.687 1.00 60.66 230 PRO A CA 1
ATOM 1909 C C . PRO A 1 230 ? -7.730 5.851 -18.134 1.00 60.66 230 PRO A C 1
ATOM 1911 O O . PRO A 1 230 ? -7.441 4.964 -17.326 1.00 60.66 230 PRO A O 1
ATOM 1914 N N . THR A 1 231 ? -7.835 5.605 -19.441 1.00 63.59 231 THR A N 1
ATOM 1915 C CA . THR A 1 231 ? -7.524 4.325 -20.083 1.00 63.59 231 THR A CA 1
ATOM 1916 C C . THR A 1 231 ? -6.055 3.930 -19.891 1.00 63.59 231 THR A C 1
ATOM 1918 O O . THR A 1 231 ? -5.780 2.780 -19.556 1.00 63.59 231 THR A O 1
ATOM 1921 N N . ASN A 1 232 ? -5.113 4.866 -20.005 1.00 67.81 232 ASN A N 1
ATOM 1922 C CA . ASN A 1 232 ? -3.670 4.600 -19.941 1.00 67.81 232 ASN A CA 1
ATOM 1923 C C . ASN A 1 232 ? -3.264 4.182 -18.530 1.00 67.81 232 ASN A C 1
ATOM 1925 O O . ASN A 1 232 ? -2.543 3.210 -18.344 1.00 67.81 232 ASN A O 1
ATOM 1929 N N . TYR A 1 233 ? -3.860 4.814 -17.524 1.00 68.88 233 TYR A N 1
ATOM 1930 C CA . TYR A 1 233 ? -3.691 4.428 -16.131 1.00 68.88 233 TYR A CA 1
ATOM 1931 C C . TYR A 1 233 ? -4.135 2.986 -15.849 1.00 68.88 233 TYR A C 1
ATOM 1933 O O . TYR A 1 233 ? -3.456 2.213 -15.171 1.00 68.88 233 TYR A O 1
ATOM 1941 N N . SER A 1 234 ? -5.293 2.600 -16.393 1.00 71.19 234 SER A N 1
ATOM 1942 C CA . SER A 1 234 ? -5.792 1.233 -16.256 1.00 71.19 234 SER A CA 1
ATOM 1943 C C . SER A 1 234 ? -4.898 0.213 -16.965 1.00 71.19 234 SER A C 1
ATOM 1945 O O . SER A 1 234 ? -4.729 -0.887 -16.444 1.00 71.19 234 SER A O 1
ATOM 1947 N N . ILE A 1 235 ? -4.290 0.599 -18.095 1.00 74.00 235 ILE A N 1
ATOM 1948 C CA . ILE A 1 235 ? -3.319 -0.209 -18.840 1.00 74.00 235 ILE A CA 1
ATOM 1949 C C . ILE A 1 235 ? -2.045 -0.389 -18.015 1.00 74.00 235 ILE A C 1
ATOM 1951 O O . ILE A 1 235 ? -1.625 -1.523 -17.820 1.00 74.00 235 ILE A O 1
ATOM 1955 N N . VAL A 1 236 ? -1.483 0.688 -17.460 1.00 75.56 236 VAL A N 1
ATOM 1956 C CA . VAL A 1 236 ? -0.284 0.634 -16.607 1.00 75.56 236 VAL A CA 1
ATOM 1957 C C . VAL A 1 236 ? -0.516 -0.295 -15.411 1.00 75.56 236 VAL A C 1
ATOM 1959 O O . VAL A 1 236 ? 0.265 -1.214 -15.177 1.00 75.56 236 VAL A O 1
ATOM 1962 N N . LEU A 1 237 ? -1.635 -0.137 -14.695 1.00 73.88 237 LEU A N 1
ATOM 1963 C CA . LEU A 1 237 ? -1.977 -1.019 -13.573 1.00 73.88 237 LEU A CA 1
ATOM 1964 C C . LEU A 1 237 ? -2.240 -2.475 -13.985 1.00 73.88 237 LEU A C 1
ATOM 1966 O O . LEU A 1 237 ? -2.001 -3.374 -13.180 1.00 73.88 237 LEU A O 1
ATOM 1970 N N . ALA A 1 238 ? -2.776 -2.714 -15.185 1.00 76.81 238 ALA A N 1
ATOM 1971 C CA . ALA A 1 238 ? -2.967 -4.065 -15.707 1.00 76.81 238 ALA A CA 1
ATOM 1972 C C . ALA A 1 238 ? -1.616 -4.718 -16.017 1.00 76.81 238 ALA A C 1
ATOM 1974 O O . ALA A 1 238 ? -1.363 -5.822 -15.550 1.00 76.81 238 ALA A O 1
ATOM 1975 N N . ILE A 1 239 ? -0.723 -3.988 -16.687 1.00 79.69 239 ILE A N 1
ATOM 1976 C CA . ILE A 1 239 ? 0.633 -4.440 -17.000 1.00 79.69 239 ILE A CA 1
ATOM 1977 C C . ILE A 1 239 ? 1.372 -4.847 -15.725 1.00 79.69 239 ILE A C 1
ATOM 1979 O O . ILE A 1 239 ? 1.897 -5.950 -15.670 1.00 79.69 239 ILE A O 1
ATOM 1983 N N . PHE A 1 240 ? 1.321 -4.043 -14.655 1.00 74.38 240 PHE A N 1
ATOM 1984 C CA . PHE A 1 240 ? 1.949 -4.381 -13.365 1.00 74.38 240 PHE A CA 1
ATOM 1985 C C . PHE A 1 240 ? 1.545 -5.739 -12.781 1.00 74.38 240 PHE A C 1
ATOM 1987 O O . PHE A 1 240 ? 2.294 -6.323 -11.995 1.00 74.38 240 PHE A O 1
ATOM 1994 N N . LYS A 1 241 ? 0.351 -6.228 -13.118 1.00 70.06 241 LYS A N 1
ATOM 1995 C CA . LYS A 1 241 ? -0.124 -7.539 -12.682 1.00 70.06 241 LYS A CA 1
ATOM 1996 C C . LYS A 1 241 ? 0.521 -8.672 -13.483 1.00 70.06 241 LYS A C 1
ATOM 1998 O O . LYS A 1 241 ? 0.771 -9.733 -12.913 1.00 70.06 241 LYS A O 1
ATOM 2003 N N . ASP A 1 242 ? 0.780 -8.421 -14.760 1.00 76.56 242 ASP A N 1
ATOM 2004 C CA . ASP A 1 242 ? 1.176 -9.425 -15.742 1.00 76.56 242 ASP A CA 1
ATOM 2005 C C . ASP A 1 242 ? 2.693 -9.425 -16.016 1.00 76.56 242 ASP A C 1
ATOM 2007 O O . ASP A 1 242 ? 3.188 -10.369 -16.625 1.00 76.56 242 ASP A O 1
ATOM 2011 N N . VAL A 1 243 ? 3.449 -8.434 -15.509 1.00 82.12 243 VAL A N 1
ATOM 2012 C CA . VAL A 1 243 ? 4.923 -8.435 -15.573 1.00 82.12 243 VAL A CA 1
ATOM 2013 C C . VAL A 1 243 ? 5.490 -9.694 -14.906 1.00 82.12 243 VAL A C 1
ATOM 2015 O O . VAL A 1 243 ? 5.165 -10.007 -13.747 1.00 82.12 243 VAL A O 1
ATOM 2018 N N . ASP A 1 244 ? 6.387 -10.376 -15.619 1.00 84.25 244 ASP A N 1
ATOM 2019 C CA . ASP A 1 244 ? 7.056 -11.595 -15.172 1.00 84.25 244 ASP A CA 1
ATOM 2020 C C . ASP A 1 244 ? 8.209 -11.285 -14.202 1.00 84.25 244 ASP A C 1
ATOM 2022 O O . ASP A 1 244 ? 9.387 -11.283 -14.537 1.00 84.25 244 ASP A O 1
ATOM 2026 N N . ILE A 1 245 ? 7.854 -10.972 -12.954 1.00 86.50 245 ILE A N 1
ATOM 2027 C CA . ILE A 1 245 ? 8.811 -10.751 -11.863 1.00 86.50 245 ILE A CA 1
ATOM 2028 C C . ILE A 1 245 ? 8.608 -11.759 -10.726 1.00 86.50 245 ILE A C 1
ATOM 2030 O O . ILE A 1 245 ? 7.467 -12.139 -10.427 1.00 86.50 245 ILE A O 1
ATOM 2034 N N . PRO A 1 246 ? 9.685 -12.150 -10.008 1.00 88.81 246 PRO A N 1
ATOM 2035 C CA . PRO A 1 246 ? 9.574 -13.020 -8.844 1.00 88.81 246 PRO A CA 1
ATOM 2036 C C . PRO A 1 246 ? 8.585 -12.470 -7.810 1.00 88.81 246 PRO A C 1
ATOM 2038 O O . PRO A 1 246 ? 8.594 -11.280 -7.495 1.00 88.81 246 PRO A O 1
ATOM 2041 N N . ASN A 1 247 ? 7.772 -13.343 -7.206 1.00 83.88 247 ASN A N 1
ATOM 2042 C CA . ASN A 1 247 ? 6.767 -12.939 -6.210 1.00 83.88 247 ASN A CA 1
ATOM 2043 C C . ASN A 1 247 ? 7.359 -12.151 -5.028 1.00 83.88 247 ASN A C 1
ATOM 2045 O O . ASN A 1 247 ? 6.704 -11.252 -4.500 1.00 83.88 247 ASN A O 1
ATOM 2049 N N . SER A 1 248 ? 8.592 -12.462 -4.621 1.00 85.44 248 SER A N 1
ATOM 2050 C CA . SER A 1 248 ? 9.312 -11.735 -3.570 1.00 85.44 248 SER A CA 1
ATOM 2051 C C . SER A 1 248 ? 9.603 -10.284 -3.967 1.00 85.44 248 SER A C 1
ATOM 2053 O O . SER A 1 248 ? 9.359 -9.372 -3.179 1.00 85.44 248 SER A O 1
ATOM 2055 N N . VAL A 1 249 ? 10.059 -10.066 -5.202 1.00 88.69 249 VAL A N 1
ATOM 2056 C CA . VAL A 1 249 ? 10.308 -8.738 -5.782 1.00 88.69 249 VAL A CA 1
ATOM 2057 C C . VAL A 1 249 ? 8.998 -7.978 -5.940 1.00 88.69 249 VAL A C 1
ATOM 2059 O O . VAL A 1 249 ? 8.892 -6.837 -5.502 1.00 88.69 249 VAL A O 1
ATOM 2062 N N . ARG A 1 250 ? 7.973 -8.642 -6.482 1.00 84.44 250 ARG A N 1
ATOM 2063 C CA . ARG A 1 250 ? 6.633 -8.079 -6.651 1.00 84.44 250 ARG A CA 1
ATOM 2064 C C . ARG A 1 250 ? 6.063 -7.579 -5.322 1.00 84.44 250 ARG A C 1
ATOM 2066 O O . ARG A 1 250 ? 5.577 -6.456 -5.242 1.00 84.44 250 ARG A O 1
ATOM 2073 N N . THR A 1 251 ? 6.155 -8.394 -4.273 1.00 84.25 251 THR A N 1
ATOM 2074 C CA . THR A 1 251 ? 5.687 -8.033 -2.927 1.00 84.25 251 THR A CA 1
ATOM 2075 C C . THR A 1 251 ? 6.422 -6.803 -2.405 1.00 84.25 251 THR A C 1
ATOM 2077 O O . THR A 1 251 ? 5.773 -5.863 -1.962 1.00 84.25 251 THR A O 1
ATOM 2080 N N . ARG A 1 252 ? 7.757 -6.775 -2.516 1.00 87.56 252 ARG A N 1
ATOM 2081 C CA . ARG A 1 252 ? 8.579 -5.649 -2.052 1.00 87.56 252 ARG A CA 1
ATOM 2082 C C . ARG A 1 252 ? 8.251 -4.356 -2.808 1.00 87.56 252 ARG A C 1
ATOM 2084 O O . ARG A 1 252 ? 7.998 -3.341 -2.173 1.00 87.56 252 ARG A O 1
ATOM 2091 N N . TYR A 1 253 ? 8.123 -4.432 -4.135 1.00 87.31 253 TYR A N 1
ATOM 2092 C CA . TYR A 1 253 ? 7.668 -3.320 -4.970 1.00 87.31 253 TYR A CA 1
ATOM 2093 C C . TYR A 1 253 ? 6.331 -2.750 -4.499 1.00 87.31 253 TYR A C 1
ATOM 2095 O O . TYR A 1 253 ? 6.226 -1.556 -4.224 1.00 87.31 253 TYR A O 1
ATOM 2103 N N . PHE A 1 254 ? 5.301 -3.585 -4.361 1.00 83.56 254 PHE A N 1
ATOM 2104 C CA . PHE A 1 254 ? 3.990 -3.095 -3.941 1.00 83.56 254 PHE A CA 1
ATOM 2105 C C . PHE A 1 254 ? 3.977 -2.579 -2.498 1.00 83.56 254 PHE A C 1
ATOM 2107 O O . PHE A 1 254 ? 3.244 -1.632 -2.221 1.00 83.56 254 PHE A O 1
ATOM 2114 N N . SER A 1 255 ? 4.796 -3.138 -1.604 1.00 84.06 255 SER A N 1
ATOM 2115 C CA . SER A 1 255 ? 4.965 -2.609 -0.247 1.00 84.06 255 SER A CA 1
ATOM 2116 C C . SER A 1 255 ? 5.577 -1.207 -0.249 1.00 84.06 255 SER A C 1
ATOM 2118 O O . SER A 1 255 ? 5.055 -0.317 0.426 1.00 84.06 255 SER A O 1
ATOM 2120 N N . ASP A 1 256 ? 6.625 -0.978 -1.043 1.00 85.94 256 ASP A N 1
ATOM 2121 C CA . ASP A 1 256 ? 7.277 0.331 -1.141 1.00 85.94 256 ASP A CA 1
ATOM 2122 C C . ASP A 1 256 ? 6.345 1.365 -1.775 1.00 85.94 256 ASP A C 1
ATOM 2124 O O . ASP A 1 256 ? 6.220 2.477 -1.267 1.00 85.94 256 ASP A O 1
ATOM 2128 N N . ASN A 1 257 ? 5.622 0.990 -2.836 1.00 81.06 257 ASN A N 1
ATOM 2129 C CA . ASN A 1 257 ? 4.631 1.873 -3.459 1.00 81.06 257 ASN A CA 1
ATOM 2130 C C . ASN A 1 257 ? 3.527 2.243 -2.483 1.00 81.06 257 ASN A C 1
ATOM 2132 O O . ASN A 1 257 ? 3.180 3.414 -2.374 1.00 81.06 257 ASN A O 1
ATOM 2136 N N . LEU A 1 258 ? 2.985 1.259 -1.762 1.00 80.88 258 LEU A N 1
ATOM 2137 C CA . LEU A 1 258 ? 1.956 1.519 -0.770 1.00 80.88 258 LEU A CA 1
ATOM 2138 C C . LEU A 1 258 ? 2.494 2.452 0.322 1.00 80.88 258 LEU A C 1
ATOM 2140 O O . LEU A 1 258 ? 1.833 3.421 0.662 1.00 80.88 258 LEU A O 1
ATOM 2144 N N . THR A 1 259 ? 3.718 2.239 0.799 1.00 81.81 259 THR A N 1
ATOM 2145 C CA . THR A 1 259 ? 4.362 3.123 1.784 1.00 81.81 259 THR A CA 1
ATOM 2146 C C . THR A 1 259 ? 4.540 4.546 1.250 1.00 81.81 259 THR A C 1
ATOM 2148 O O . THR A 1 259 ? 4.234 5.508 1.948 1.00 81.81 259 THR A O 1
ATOM 2151 N N . ILE A 1 260 ? 4.985 4.693 -0.002 1.00 80.69 260 ILE A N 1
ATOM 2152 C CA . ILE A 1 260 ? 5.139 5.992 -0.665 1.00 80.69 260 ILE A CA 1
ATOM 2153 C C . ILE A 1 260 ? 3.789 6.707 -0.748 1.00 80.69 260 ILE A C 1
ATOM 2155 O O . ILE A 1 260 ? 3.701 7.843 -0.298 1.00 80.69 260 ILE A O 1
ATOM 2159 N N . ILE A 1 261 ? 2.746 6.036 -1.250 1.00 75.38 261 ILE A N 1
ATOM 2160 C CA . ILE A 1 261 ? 1.377 6.571 -1.370 1.00 75.38 261 ILE A CA 1
ATOM 2161 C C . ILE A 1 261 ? 0.847 7.021 -0.009 1.00 75.38 261 ILE A C 1
ATOM 2163 O O . ILE A 1 261 ? 0.264 8.096 0.104 1.00 75.38 261 ILE A O 1
ATOM 2167 N N . LEU A 1 262 ? 1.066 6.221 1.034 1.00 74.62 262 LEU A N 1
ATOM 2168 C CA . LEU A 1 262 ? 0.550 6.515 2.368 1.00 74.62 262 LEU A CA 1
ATOM 2169 C C . LEU A 1 262 ? 1.338 7.624 3.090 1.00 74.62 262 LEU A C 1
ATOM 2171 O O . LEU A 1 262 ? 0.801 8.278 3.978 1.00 74.62 262 LEU A O 1
ATOM 2175 N N . ASN A 1 263 ? 2.584 7.876 2.698 1.00 74.44 263 ASN A N 1
ATOM 2176 C CA . ASN A 1 263 ? 3.374 8.988 3.227 1.00 74.44 263 ASN A CA 1
ATOM 2177 C C . ASN A 1 263 ? 3.177 10.296 2.443 1.00 74.44 263 ASN A C 1
ATOM 2179 O O . ASN A 1 263 ? 3.745 11.324 2.816 1.00 74.44 263 ASN A O 1
ATOM 2183 N N . MET A 1 264 ? 2.378 10.306 1.369 1.00 70.94 264 MET A N 1
ATOM 2184 C CA . MET A 1 264 ? 2.034 11.554 0.688 1.00 70.94 264 MET A CA 1
ATOM 2185 C C . MET A 1 264 ? 1.046 12.350 1.548 1.00 70.94 264 MET A C 1
ATOM 2187 O O . MET A 1 264 ? -0.042 11.878 1.872 1.00 70.94 264 MET A O 1
ATOM 2191 N N . GLY A 1 265 ? 1.403 13.586 1.902 1.00 61.19 265 GLY A N 1
ATOM 2192 C CA . GLY A 1 265 ? 0.551 14.514 2.660 1.00 61.19 265 GLY A CA 1
ATOM 2193 C C . GLY A 1 265 ? -0.626 15.076 1.848 1.00 61.19 265 GLY A C 1
ATOM 2194 O O . GLY A 1 265 ? -0.793 16.294 1.772 1.00 61.19 265 GLY A O 1
ATOM 2195 N N . GLU A 1 266 ? -1.410 14.221 1.183 1.00 62.78 266 GLU A N 1
ATOM 2196 C CA . GLU A 1 266 ? -2.407 14.636 0.190 1.00 62.78 266 GLU A CA 1
ATOM 2197 C C . GLU A 1 266 ? -3.593 15.415 0.786 1.00 62.78 266 GLU A C 1
ATOM 2199 O O . GLU A 1 266 ? -4.271 14.989 1.732 1.00 62.78 266 GLU A O 1
ATOM 2204 N N . LYS A 1 267 ? -3.883 16.559 0.148 1.00 60.47 267 LYS A N 1
ATOM 2205 C CA . LYS A 1 267 ? -4.923 17.518 0.551 1.00 60.47 267 LYS A CA 1
ATOM 2206 C C . LYS A 1 267 ? -6.226 17.426 -0.262 1.00 60.47 267 LYS A C 1
ATOM 2208 O O . LYS A 1 267 ? -7.231 17.956 0.200 1.00 60.47 267 LYS A O 1
ATOM 2213 N N . THR A 1 268 ? -6.256 16.777 -1.437 1.00 63.06 268 THR A N 1
ATOM 2214 C CA . THR A 1 268 ? -7.462 16.734 -2.299 1.00 63.06 268 THR A CA 1
ATOM 2215 C C . THR A 1 268 ? -8.232 15.410 -2.200 1.00 63.06 268 THR A C 1
ATOM 2217 O O . THR A 1 268 ? -7.665 14.328 -2.045 1.00 63.06 268 THR A O 1
ATOM 2220 N N . ILE A 1 269 ? -9.566 15.479 -2.300 1.00 63.16 269 ILE A N 1
ATOM 2221 C CA . ILE A 1 269 ? -10.474 14.318 -2.189 1.00 63.16 269 ILE A CA 1
ATOM 2222 C C . ILE A 1 269 ? -10.271 13.318 -3.344 1.00 63.16 269 ILE A C 1
ATOM 2224 O O . ILE A 1 269 ? -10.418 12.106 -3.175 1.00 63.16 269 ILE A O 1
ATOM 2228 N N . SER A 1 270 ? -9.960 13.816 -4.537 1.00 65.06 270 SER A N 1
ATOM 2229 C CA . SER A 1 270 ? -9.740 13.028 -5.754 1.00 65.06 270 SER A CA 1
ATOM 2230 C C . SER A 1 270 ? -8.452 12.203 -5.685 1.00 65.06 270 SER A C 1
ATOM 2232 O O . SER A 1 270 ? -8.478 11.020 -6.032 1.00 65.06 270 SER A O 1
ATOM 2234 N N . ALA A 1 271 ? -7.353 12.783 -5.193 1.00 65.81 271 ALA A N 1
ATOM 2235 C CA . ALA A 1 271 ? -6.092 12.080 -4.969 1.00 65.81 271 ALA A CA 1
ATOM 2236 C C . ALA A 1 271 ? -6.274 10.929 -3.960 1.00 65.81 271 ALA A C 1
ATOM 2238 O O . ALA A 1 271 ? -6.021 9.768 -4.291 1.00 65.81 271 ALA A O 1
ATOM 2239 N N . ARG A 1 272 ? -6.965 11.190 -2.838 1.00 65.88 272 ARG A N 1
ATOM 2240 C CA . ARG A 1 272 ? -7.348 10.156 -1.855 1.00 65.88 272 ARG A CA 1
ATOM 2241 C C . ARG A 1 272 ? -8.144 8.995 -2.468 1.00 65.88 272 ARG A C 1
ATOM 2243 O O . ARG A 1 272 ? -7.887 7.830 -2.161 1.00 65.88 272 ARG A O 1
ATOM 2250 N N . LYS A 1 273 ? -9.103 9.271 -3.364 1.00 68.56 273 LYS A N 1
ATOM 2251 C CA . LYS A 1 273 ? -9.886 8.226 -4.066 1.00 68.56 273 LYS A CA 1
ATOM 2252 C C . LYS A 1 273 ? -9.045 7.389 -5.039 1.00 68.56 273 LYS A C 1
ATOM 2254 O O . LYS A 1 273 ? -9.335 6.203 -5.232 1.00 68.56 273 LYS A O 1
ATOM 2259 N N . ARG A 1 274 ? -8.014 7.963 -5.661 1.00 70.50 274 ARG A N 1
ATOM 2260 C CA . ARG A 1 274 ? -7.083 7.209 -6.516 1.00 70.50 274 ARG A CA 1
ATOM 2261 C C . ARG A 1 274 ? -6.173 6.329 -5.691 1.00 70.50 274 ARG A C 1
ATOM 2263 O O . ARG A 1 274 ? -6.176 5.120 -5.915 1.00 70.50 274 ARG A O 1
ATOM 2270 N N . SER A 1 275 ? -5.524 6.904 -4.686 1.00 69.62 275 SER A N 1
ATOM 2271 C CA . SER A 1 275 ? -4.738 6.182 -3.688 1.00 69.62 275 SER A CA 1
ATOM 2272 C C . SER A 1 275 ? -5.547 5.012 -3.109 1.00 69.62 275 SER A C 1
ATOM 2274 O O . SER A 1 275 ? -5.046 3.896 -3.022 1.00 69.62 275 SER A O 1
ATOM 2276 N N . LEU A 1 276 ? -6.858 5.189 -2.878 1.00 70.06 276 LEU A N 1
ATOM 2277 C CA . LEU A 1 276 ? -7.772 4.108 -2.466 1.00 70.06 276 LEU A CA 1
ATOM 2278 C C . LEU A 1 276 ? -7.857 2.981 -3.483 1.00 70.06 276 LEU A C 1
ATOM 2280 O O . LEU A 1 276 ? -7.783 1.807 -3.132 1.00 70.06 276 LEU A O 1
ATOM 2284 N N . THR A 1 277 ? -8.058 3.338 -4.744 1.00 75.50 277 THR A N 1
ATOM 2285 C CA . THR A 1 277 ? -8.236 2.376 -5.829 1.00 75.50 277 THR A CA 1
ATOM 2286 C C . THR A 1 277 ? -6.955 1.578 -6.065 1.00 75.50 277 THR A C 1
ATOM 2288 O O . THR A 1 277 ? -7.027 0.361 -6.256 1.00 75.50 277 THR A O 1
ATOM 2291 N N . ILE A 1 278 ? -5.796 2.238 -5.999 1.00 73.50 278 ILE A N 1
ATOM 2292 C CA . ILE A 1 278 ? -4.478 1.606 -6.114 1.00 73.50 278 ILE A CA 1
ATOM 2293 C C . ILE A 1 278 ? -4.246 0.661 -4.938 1.00 73.50 278 ILE A C 1
ATOM 2295 O O . ILE A 1 278 ? -4.080 -0.540 -5.149 1.00 73.50 278 ILE A O 1
ATOM 2299 N N . SER A 1 279 ? -4.309 1.174 -3.706 1.00 76.69 279 SER A N 1
ATOM 2300 C CA . SER A 1 279 ? -4.058 0.404 -2.484 1.00 76.69 279 SER A CA 1
ATOM 2301 C C . SER A 1 279 ? -4.989 -0.797 -2.384 1.00 76.69 279 SER A C 1
ATOM 2303 O O . SER A 1 279 ? -4.559 -1.905 -2.068 1.00 76.69 279 SER A O 1
ATOM 2305 N N . ARG A 1 280 ? -6.264 -0.622 -2.752 1.00 82.06 280 ARG A N 1
ATOM 2306 C CA . ARG A 1 280 ? -7.240 -1.712 -2.814 1.00 82.06 280 ARG A CA 1
ATOM 2307 C C . ARG A 1 280 ? -6.825 -2.800 -3.797 1.00 82.06 280 ARG A C 1
ATOM 2309 O O . ARG A 1 280 ? -6.869 -3.975 -3.441 1.00 82.06 280 ARG A O 1
ATOM 2316 N N . LYS A 1 281 ? -6.417 -2.433 -5.016 1.00 78.19 281 LYS A N 1
ATOM 2317 C CA . LYS A 1 281 ? -5.937 -3.402 -6.012 1.00 78.19 281 LYS A CA 1
ATOM 2318 C C . LYS A 1 281 ? -4.684 -4.129 -5.516 1.00 78.19 281 LYS A C 1
ATOM 2320 O O . LYS A 1 281 ? -4.688 -5.356 -5.519 1.00 78.19 281 LYS A O 1
ATOM 2325 N N . MET A 1 282 ? -3.682 -3.396 -5.021 1.00 79.06 282 MET A N 1
ATOM 2326 C CA . MET A 1 282 ? -2.419 -3.956 -4.516 1.00 79.06 282 MET A CA 1
ATOM 2327 C C . MET A 1 282 ? -2.646 -4.959 -3.378 1.00 79.06 282 MET A C 1
ATOM 2329 O O . MET A 1 282 ? -2.128 -6.079 -3.411 1.00 79.06 282 MET A O 1
ATOM 2333 N N . ILE A 1 283 ? -3.473 -4.592 -2.393 1.00 84.88 283 ILE A N 1
ATOM 2334 C CA . ILE A 1 283 ? -3.798 -5.460 -1.258 1.00 84.88 283 ILE A CA 1
ATOM 2335 C C . ILE A 1 283 ? -4.571 -6.687 -1.728 1.00 84.88 283 ILE A C 1
ATOM 2337 O O . ILE A 1 283 ? -4.252 -7.807 -1.330 1.00 84.88 283 ILE A O 1
ATOM 2341 N N . ARG A 1 284 ? -5.572 -6.513 -2.594 1.00 84.12 284 ARG A N 1
ATOM 2342 C CA . ARG A 1 284 ? -6.407 -7.618 -3.070 1.00 84.12 284 ARG A CA 1
ATOM 2343 C C . ARG A 1 284 ? -5.588 -8.680 -3.798 1.00 84.12 284 ARG A C 1
ATOM 2345 O O . ARG A 1 284 ? -5.683 -9.852 -3.431 1.00 84.12 284 ARG A O 1
ATOM 2352 N N . SER A 1 285 ? -4.820 -8.283 -4.814 1.00 78.38 285 SER A N 1
ATOM 2353 C CA . SER A 1 285 ? -4.187 -9.222 -5.745 1.00 78.38 285 SER A CA 1
ATOM 2354 C C . SER A 1 285 ? -2.813 -9.708 -5.314 1.00 78.38 285 SER A C 1
ATOM 2356 O O . SER A 1 285 ? -2.432 -10.799 -5.728 1.00 78.38 285 SER A O 1
ATOM 2358 N N . THR A 1 286 ? -2.074 -8.924 -4.523 1.00 79.06 286 THR A N 1
ATOM 2359 C CA . THR A 1 286 ? -0.626 -9.135 -4.411 1.00 79.06 286 THR A CA 1
ATOM 2360 C C . THR A 1 286 ? -0.123 -9.230 -2.980 1.00 79.06 286 THR A C 1
ATOM 2362 O O . THR A 1 286 ? 0.602 -10.166 -2.658 1.00 79.06 286 THR A O 1
ATOM 2365 N N . LEU A 1 287 ? -0.513 -8.303 -2.101 1.00 85.81 287 LEU A N 1
ATOM 2366 C CA . LEU A 1 287 ? 0.008 -8.289 -0.734 1.00 85.81 287 LEU A CA 1
ATOM 2367 C C . LEU A 1 287 ? -0.702 -9.323 0.150 1.00 85.81 287 LEU A C 1
ATOM 2369 O O . LEU A 1 287 ? -1.936 -9.428 0.184 1.00 85.81 287 LEU A O 1
ATOM 2373 N N . SER A 1 288 ? 0.090 -10.084 0.907 1.00 89.75 288 SER A N 1
ATOM 2374 C CA . SER A 1 288 ? -0.433 -10.914 1.992 1.00 89.75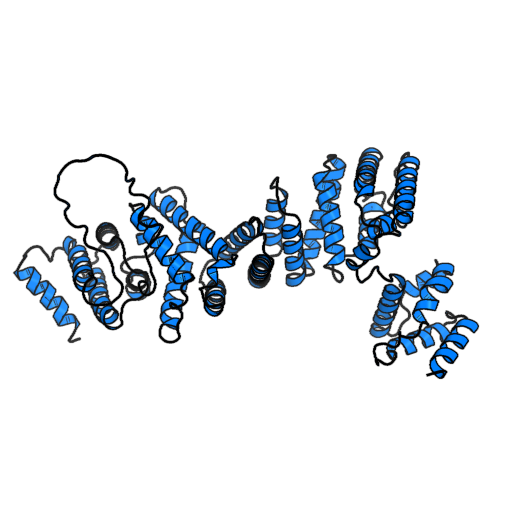 288 SER A CA 1
ATOM 2375 C C . SER A 1 288 ? -0.825 -10.040 3.189 1.00 89.75 288 SER A C 1
ATOM 2377 O O . SER A 1 288 ? -0.388 -8.898 3.314 1.00 89.75 288 SER A O 1
ATOM 2379 N N . SER A 1 289 ? -1.640 -10.571 4.106 1.00 91.12 289 SER A N 1
ATOM 2380 C CA . SER A 1 289 ? -1.987 -9.825 5.329 1.00 91.12 289 SER A CA 1
ATOM 2381 C C . SER A 1 289 ? -0.770 -9.577 6.230 1.00 91.12 289 SER A C 1
ATOM 2383 O O . SER A 1 289 ? -0.737 -8.570 6.923 1.00 91.12 289 SER A O 1
ATOM 2385 N N . VAL A 1 290 ? 0.251 -10.436 6.168 1.00 91.44 290 VAL A N 1
ATOM 2386 C CA . VAL A 1 290 ? 1.513 -10.229 6.893 1.00 91.44 290 VAL A CA 1
ATOM 2387 C C . VAL A 1 290 ? 2.264 -9.025 6.327 1.00 91.44 290 VAL A C 1
ATOM 2389 O O . VAL A 1 290 ? 2.674 -8.163 7.091 1.00 91.44 290 VAL A O 1
ATOM 2392 N N . ASN A 1 291 ? 2.347 -8.895 4.998 1.00 89.62 291 ASN A N 1
ATOM 2393 C CA . ASN A 1 291 ? 3.035 -7.754 4.382 1.00 89.62 291 ASN A CA 1
ATOM 2394 C C . ASN A 1 291 ? 2.334 -6.427 4.675 1.00 89.62 291 ASN A C 1
ATOM 2396 O O . ASN A 1 291 ? 2.991 -5.425 4.926 1.00 89.62 291 ASN A O 1
ATOM 2400 N N . VAL A 1 292 ? 0.997 -6.411 4.681 1.00 90.75 292 VAL A N 1
ATOM 2401 C CA . VAL A 1 292 ? 0.259 -5.200 5.068 1.00 90.75 292 VAL A CA 1
ATOM 2402 C C . VAL A 1 292 ? 0.503 -4.860 6.540 1.00 90.75 292 VAL A C 1
ATOM 2404 O O . VAL A 1 292 ? 0.667 -3.688 6.863 1.00 90.75 292 VAL A O 1
ATOM 2407 N N . MET A 1 293 ? 0.579 -5.863 7.421 1.00 93.75 293 MET A N 1
ATOM 2408 C CA . MET A 1 293 ? 0.906 -5.642 8.831 1.00 93.75 293 MET A CA 1
ATOM 2409 C C . MET A 1 293 ? 2.317 -5.068 9.012 1.00 93.75 293 MET A C 1
ATOM 2411 O O . MET A 1 293 ? 2.480 -4.145 9.800 1.00 93.75 293 MET A O 1
ATOM 2415 N N . GLU A 1 294 ? 3.314 -5.555 8.267 1.00 90.38 294 GLU A N 1
ATOM 2416 C CA . GLU A 1 294 ? 4.677 -4.998 8.278 1.00 90.38 294 GLU A CA 1
ATOM 2417 C C . GLU A 1 294 ? 4.669 -3.509 7.907 1.00 90.38 294 GLU A C 1
ATOM 2419 O O . GLU A 1 294 ? 5.241 -2.698 8.630 1.00 90.38 294 GLU A O 1
ATOM 2424 N N . ILE A 1 295 ? 3.942 -3.133 6.848 1.00 87.00 295 ILE A N 1
ATOM 2425 C CA . ILE A 1 295 ? 3.789 -1.731 6.426 1.00 87.00 295 ILE A CA 1
ATOM 2426 C C . ILE A 1 295 ? 3.111 -0.900 7.521 1.00 87.00 295 ILE A C 1
ATOM 2428 O O . ILE A 1 295 ? 3.589 0.182 7.853 1.00 87.00 295 ILE A O 1
ATOM 2432 N N . VAL A 1 296 ? 2.023 -1.405 8.116 1.00 89.50 296 VAL A N 1
ATOM 2433 C CA . VAL A 1 296 ? 1.341 -0.745 9.244 1.00 89.50 296 VAL A CA 1
ATOM 2434 C C . VAL A 1 296 ? 2.308 -0.531 10.407 1.00 89.50 296 VAL A C 1
ATOM 2436 O O . VAL A 1 296 ? 2.372 0.569 10.947 1.00 89.50 296 VAL A O 1
ATOM 2439 N N . SER A 1 297 ? 3.087 -1.549 10.774 1.00 89.06 297 SER A N 1
ATOM 2440 C CA . SER A 1 297 ? 4.088 -1.452 11.836 1.00 89.06 297 SER A CA 1
ATOM 2441 C C . SER A 1 297 ? 5.174 -0.426 11.519 1.00 89.06 297 SER A C 1
ATOM 2443 O O . SER A 1 297 ? 5.545 0.334 12.407 1.00 89.06 297 SER A O 1
ATOM 2445 N N . THR A 1 298 ? 5.653 -0.354 10.275 1.00 86.06 298 THR A N 1
ATOM 2446 C CA . THR A 1 298 ? 6.621 0.669 9.853 1.00 86.06 298 THR A CA 1
ATOM 2447 C C . THR A 1 298 ? 6.031 2.074 9.947 1.00 86.06 298 THR A C 1
ATOM 2449 O O . THR A 1 298 ? 6.688 2.963 10.477 1.00 86.06 298 THR A O 1
ATOM 2452 N N . ILE A 1 299 ? 4.788 2.280 9.500 1.00 83.19 299 ILE A N 1
ATOM 2453 C CA . ILE A 1 299 ? 4.108 3.582 9.597 1.00 83.19 299 ILE A CA 1
ATOM 2454 C C . ILE A 1 299 ? 3.956 3.999 11.064 1.00 83.19 299 ILE A C 1
ATOM 2456 O O . ILE A 1 299 ? 4.285 5.126 11.415 1.00 83.19 299 ILE A O 1
ATOM 2460 N N . LEU A 1 300 ? 3.543 3.082 11.941 1.00 85.94 300 LEU A N 1
ATOM 2461 C CA . LEU A 1 300 ? 3.404 3.353 13.377 1.00 85.94 300 LEU A CA 1
ATOM 2462 C C . LEU A 1 300 ? 4.731 3.705 14.073 1.00 85.94 300 LEU A C 1
ATOM 2464 O O . LEU A 1 300 ? 4.711 4.329 15.128 1.00 85.94 300 LEU A O 1
ATOM 2468 N N . GLN A 1 301 ? 5.875 3.313 13.504 1.00 83.44 301 GLN A N 1
ATOM 2469 C CA . GLN A 1 301 ? 7.204 3.673 14.013 1.00 83.44 301 GLN A CA 1
ATOM 2470 C C . GLN A 1 301 ? 7.689 5.046 13.528 1.00 83.44 301 GLN A C 1
ATOM 2472 O O . GLN A 1 301 ? 8.671 5.564 14.059 1.00 83.44 301 GLN A O 1
ATOM 2477 N N . THR A 1 302 ? 7.042 5.640 12.522 1.00 79.50 302 THR A N 1
ATOM 2478 C CA . THR A 1 302 ? 7.383 6.996 12.073 1.00 79.50 302 THR A CA 1
ATOM 2479 C C . THR A 1 302 ? 6.788 8.032 13.027 1.00 79.50 302 THR A C 1
ATOM 2481 O O . THR A 1 302 ? 5.639 7.906 13.430 1.00 79.50 302 THR A O 1
ATOM 2484 N N . ALA A 1 303 ? 7.567 9.046 13.422 1.00 64.38 303 ALA A N 1
ATOM 2485 C CA . ALA A 1 303 ? 7.143 10.011 14.444 1.00 64.38 303 ALA A CA 1
ATOM 2486 C C . ALA A 1 303 ? 5.911 10.845 14.029 1.00 64.38 303 ALA A C 1
ATOM 2488 O O . ALA A 1 303 ? 5.095 11.176 14.882 1.00 64.38 303 ALA A O 1
ATOM 2489 N N . ASP A 1 304 ? 5.753 11.115 12.727 1.00 71.62 304 ASP A N 1
ATOM 2490 C CA . ASP A 1 304 ? 4.719 11.998 12.173 1.00 71.62 304 ASP A CA 1
ATOM 2491 C C . ASP A 1 304 ? 3.934 11.313 11.038 1.00 71.62 304 ASP A C 1
ATOM 2493 O O . ASP A 1 304 ? 4.028 11.698 9.869 1.00 71.62 304 ASP A O 1
ATOM 2497 N N . PHE A 1 305 ? 3.157 10.272 11.356 1.00 77.31 305 PHE A N 1
ATOM 2498 C CA . PHE A 1 305 ? 2.258 9.648 10.377 1.00 77.31 305 PHE A CA 1
ATOM 2499 C C . PHE A 1 305 ? 0.849 10.254 10.391 1.00 77.31 305 PHE A C 1
ATOM 2501 O O . PHE A 1 305 ? 0.348 10.759 11.394 1.00 77.31 305 PHE A O 1
ATOM 2508 N N . ASN A 1 306 ? 0.159 10.155 9.254 1.00 78.75 306 ASN A N 1
ATOM 2509 C CA . ASN A 1 306 ? -1.209 10.637 9.109 1.00 78.75 306 ASN A CA 1
ATOM 2510 C C . ASN A 1 306 ? -2.229 9.562 9.539 1.00 78.75 306 ASN A C 1
ATOM 2512 O O . ASN A 1 306 ? -2.398 8.542 8.864 1.00 78.75 306 ASN A O 1
ATOM 2516 N N . TRP A 1 307 ? -2.955 9.819 10.633 1.00 85.38 307 TRP A N 1
ATOM 2517 C CA . TRP A 1 307 ? -4.007 8.933 11.148 1.00 85.38 307 TRP A CA 1
ATOM 2518 C C . TRP A 1 307 ? -5.095 8.612 10.124 1.00 85.38 307 TRP A C 1
ATOM 2520 O O . TRP A 1 307 ? -5.524 7.463 10.034 1.00 85.38 307 TRP A O 1
ATOM 2530 N N . GLU A 1 308 ? -5.524 9.590 9.326 1.00 80.31 308 GLU A N 1
ATOM 2531 C CA . GLU A 1 308 ? -6.542 9.376 8.296 1.00 80.31 308 GLU A CA 1
ATOM 2532 C C . GLU A 1 308 ? -6.083 8.300 7.306 1.00 80.31 308 GLU A C 1
ATOM 2534 O O . GLU A 1 308 ? -6.833 7.384 6.968 1.00 80.31 308 GLU A O 1
ATOM 2539 N N . ILE A 1 309 ? -4.814 8.372 6.904 1.00 76.50 309 ILE A N 1
ATOM 2540 C CA . ILE A 1 309 ? -4.213 7.458 5.940 1.00 76.50 309 ILE A CA 1
ATOM 2541 C C . ILE A 1 309 ? -4.026 6.054 6.534 1.00 76.50 309 ILE A C 1
ATOM 2543 O O . ILE A 1 309 ? -4.322 5.054 5.871 1.00 76.50 309 ILE A O 1
ATOM 2547 N N . LEU A 1 310 ? -3.592 5.954 7.792 1.00 86.44 310 LEU A N 1
ATOM 2548 C CA . LEU A 1 310 ? -3.472 4.667 8.476 1.00 86.44 310 LEU A CA 1
ATOM 2549 C C . LEU A 1 310 ? -4.838 3.977 8.622 1.00 86.44 310 LEU A C 1
ATOM 2551 O O . LEU A 1 310 ? -4.999 2.809 8.260 1.00 86.44 310 LEU A O 1
ATOM 2555 N N . LEU A 1 311 ? -5.844 4.693 9.127 1.00 88.44 311 LEU A N 1
ATOM 2556 C CA . LEU A 1 311 ? -7.192 4.148 9.320 1.00 88.44 311 LEU A CA 1
ATOM 2557 C C . LEU A 1 311 ? -7.843 3.777 7.985 1.00 88.44 311 LEU A C 1
ATOM 2559 O O . LEU A 1 311 ? -8.551 2.769 7.859 1.00 88.44 311 LEU A O 1
ATOM 2563 N N . PHE A 1 312 ? -7.548 4.544 6.945 1.00 82.75 312 PHE A N 1
ATOM 2564 C CA . PHE A 1 312 ? -7.917 4.213 5.584 1.00 82.75 312 PHE A CA 1
ATOM 2565 C C . PHE A 1 312 ? -7.287 2.899 5.111 1.00 82.75 312 PHE A C 1
ATOM 2567 O O . PHE A 1 312 ? -8.020 2.015 4.658 1.00 82.75 312 PHE A O 1
ATOM 2574 N N . LEU A 1 313 ? -5.969 2.724 5.269 1.00 86.25 313 LEU A N 1
ATOM 2575 C CA . LEU A 1 313 ? -5.279 1.481 4.915 1.00 86.25 313 LEU A CA 1
ATOM 2576 C C . LEU A 1 313 ? -5.926 0.286 5.623 1.00 86.25 313 LEU A C 1
ATOM 2578 O O . LEU A 1 313 ? -6.234 -0.723 4.988 1.00 86.25 313 LEU A O 1
ATOM 2582 N N . ILE A 1 314 ? -6.193 0.420 6.921 1.00 91.25 314 ILE A N 1
ATOM 2583 C CA . ILE A 1 314 ? -6.819 -0.631 7.729 1.00 91.25 314 ILE A CA 1
ATOM 2584 C C . ILE A 1 314 ? -8.225 -0.958 7.218 1.00 91.25 314 ILE A C 1
ATOM 2586 O O . ILE A 1 314 ? -8.583 -2.130 7.107 1.00 91.25 314 ILE A O 1
ATOM 2590 N N . THR A 1 315 ? -9.008 0.051 6.824 1.00 88.69 315 THR A N 1
ATOM 2591 C CA . THR A 1 315 ? -10.335 -0.154 6.220 1.00 88.69 315 THR A CA 1
ATOM 2592 C C . THR A 1 315 ? -10.246 -0.969 4.932 1.00 88.69 315 THR A C 1
ATOM 2594 O O . THR A 1 315 ? -11.017 -1.910 4.736 1.00 88.69 315 THR A O 1
ATOM 2597 N N . VAL A 1 316 ? -9.313 -0.618 4.042 1.00 87.25 316 VAL A N 1
ATOM 2598 C CA . VAL A 1 316 ? -9.093 -1.337 2.779 1.00 87.25 316 VAL A CA 1
ATOM 2599 C C . VAL A 1 316 ? -8.642 -2.765 3.049 1.00 87.25 316 VAL A C 1
ATOM 2601 O O . VAL A 1 316 ? -9.166 -3.706 2.455 1.00 87.25 316 VAL A O 1
ATOM 2604 N N . TRP A 1 317 ? -7.705 -2.934 3.976 1.00 92.12 317 TRP A N 1
ATOM 2605 C CA . TRP A 1 317 ? -7.159 -4.231 4.333 1.00 92.12 317 TRP A CA 1
ATOM 2606 C C . TRP A 1 317 ? -8.224 -5.172 4.899 1.00 92.12 317 TRP A C 1
ATOM 2608 O O . TRP A 1 317 ? -8.345 -6.307 4.433 1.00 92.12 317 TRP A O 1
ATOM 2618 N N . ILE A 1 318 ? -9.056 -4.688 5.823 1.00 90.62 318 ILE A N 1
ATOM 2619 C CA . ILE A 1 318 ? -10.191 -5.440 6.369 1.00 90.62 318 ILE A CA 1
ATOM 2620 C C . ILE A 1 318 ? -11.181 -5.811 5.263 1.00 90.62 318 ILE A C 1
ATOM 2622 O O . ILE A 1 318 ? -11.614 -6.959 5.208 1.00 90.62 318 ILE A O 1
ATOM 2626 N N . LYS A 1 319 ? -11.523 -4.882 4.362 1.00 87.00 319 LYS A N 1
ATOM 2627 C CA . LYS A 1 319 ? -12.472 -5.153 3.268 1.00 87.00 319 LYS A CA 1
ATOM 2628 C C . LYS A 1 319 ? -11.967 -6.197 2.274 1.00 87.00 319 LYS A C 1
ATOM 2630 O O . LYS A 1 319 ? -12.773 -6.952 1.749 1.00 87.00 319 LYS A O 1
ATOM 2635 N N . GLU A 1 320 ? -10.664 -6.239 1.999 1.00 87.31 320 GLU A N 1
ATOM 2636 C CA . GLU A 1 320 ? -10.111 -7.158 0.995 1.00 87.31 320 GLU A CA 1
ATOM 2637 C C . GLU A 1 320 ? -9.618 -8.493 1.577 1.00 87.31 320 GLU A C 1
ATOM 2639 O O . GLU A 1 320 ? -9.523 -9.470 0.834 1.00 87.31 320 GLU A O 1
ATOM 2644 N N . LYS A 1 321 ? -9.279 -8.567 2.874 1.00 88.88 321 LYS A N 1
ATOM 2645 C CA . LYS A 1 321 ? -8.723 -9.785 3.509 1.00 88.88 321 LYS A CA 1
ATOM 2646 C C . LYS A 1 321 ? -9.531 -10.309 4.701 1.00 88.88 321 LYS A C 1
ATOM 2648 O O . LYS A 1 321 ? -9.188 -11.366 5.237 1.00 88.88 321 LYS A O 1
ATOM 2653 N N . GLU A 1 322 ? -10.577 -9.597 5.113 1.00 87.31 322 GLU A N 1
ATOM 2654 C CA . GLU A 1 322 ? -11.570 -10.002 6.112 1.00 87.31 322 GLU A CA 1
ATOM 2655 C C . GLU A 1 322 ? -10.950 -10.630 7.378 1.00 87.31 322 GLU A C 1
ATOM 2657 O O . GLU A 1 322 ? -10.282 -9.959 8.173 1.00 87.31 322 GLU A O 1
ATOM 2662 N N . LYS A 1 323 ? -11.145 -11.942 7.572 1.00 89.62 323 LYS A N 1
ATOM 2663 C CA . LYS A 1 323 ? -10.682 -12.690 8.744 1.00 89.62 323 LYS A CA 1
ATOM 2664 C C . LYS A 1 323 ? -9.171 -12.569 8.958 1.00 89.62 323 LYS A C 1
ATOM 2666 O O . LYS A 1 323 ? -8.748 -12.357 10.088 1.00 89.62 323 LYS A O 1
ATOM 2671 N N . ASN A 1 324 ? -8.363 -12.655 7.901 1.00 92.50 324 ASN A N 1
ATOM 2672 C CA . ASN A 1 324 ? -6.902 -12.645 8.035 1.00 92.50 324 ASN A CA 1
ATOM 2673 C C . ASN A 1 324 ? -6.381 -11.290 8.531 1.00 92.50 324 ASN A C 1
ATOM 2675 O O . ASN A 1 324 ? -5.513 -11.254 9.400 1.00 92.50 324 ASN A O 1
ATOM 2679 N N . ALA A 1 325 ? -6.955 -10.189 8.033 1.00 93.44 325 ALA A N 1
ATOM 2680 C CA . ALA A 1 325 ? -6.640 -8.846 8.516 1.00 93.44 325 ALA A CA 1
ATOM 2681 C C . ALA A 1 325 ? -7.029 -8.686 9.988 1.00 93.44 325 ALA A C 1
ATOM 2683 O O . ALA A 1 325 ? -6.217 -8.303 10.823 1.00 93.44 325 ALA A O 1
ATOM 2684 N N . THR A 1 326 ? -8.277 -9.029 10.320 1.00 92.38 326 THR A N 1
ATOM 2685 C CA . THR A 1 326 ? -8.798 -8.835 11.681 1.00 92.38 326 THR A CA 1
ATOM 2686 C C . THR A 1 326 ? -8.096 -9.684 12.736 1.00 92.38 326 THR A C 1
ATOM 2688 O O . THR A 1 326 ? -7.984 -9.228 13.870 1.00 92.38 326 THR A O 1
ATOM 2691 N N . THR A 1 327 ? -7.609 -10.883 12.403 1.00 94.56 327 THR A N 1
ATOM 2692 C CA . THR A 1 327 ? -6.803 -11.687 13.334 1.00 94.56 327 THR A CA 1
ATOM 2693 C C . THR A 1 327 ? -5.495 -10.978 13.678 1.00 94.56 327 THR A C 1
ATOM 2695 O O . THR A 1 327 ? -5.235 -10.750 14.855 1.00 94.56 327 THR A O 1
ATOM 2698 N N . LEU A 1 328 ? -4.726 -10.547 12.671 1.00 96.44 328 LEU A N 1
ATOM 2699 C CA . LEU A 1 328 ? -3.456 -9.847 12.897 1.00 96.44 328 LEU A CA 1
ATOM 2700 C C . LEU A 1 328 ? -3.656 -8.520 13.638 1.00 96.44 328 LEU A C 1
ATOM 2702 O O . LEU A 1 328 ? -2.913 -8.212 14.564 1.00 96.44 328 LEU A O 1
ATOM 2706 N N . LEU A 1 329 ? -4.707 -7.769 13.293 1.00 95.94 329 LEU A N 1
ATOM 2707 C CA . LEU A 1 329 ? -5.051 -6.526 13.984 1.00 95.94 329 LEU A CA 1
ATOM 2708 C C . LEU A 1 329 ? -5.416 -6.761 15.453 1.00 95.94 329 LEU A C 1
ATOM 2710 O O . LEU A 1 329 ? -4.998 -5.986 16.306 1.00 95.94 329 LEU A O 1
ATOM 2714 N N . LYS A 1 330 ? -6.160 -7.827 15.783 1.00 95.44 330 LYS A N 1
ATOM 2715 C CA . LYS A 1 330 ? -6.467 -8.166 17.185 1.00 95.44 330 LYS A CA 1
ATOM 2716 C C . LYS A 1 330 ? -5.203 -8.444 17.987 1.00 95.44 330 LYS A C 1
ATOM 2718 O O . LYS A 1 330 ? -5.097 -7.954 19.110 1.00 95.44 330 LYS A O 1
ATOM 2723 N N . ASP A 1 331 ? -4.276 -9.207 17.418 1.00 95.56 331 ASP A N 1
ATOM 2724 C CA . ASP A 1 331 ? -3.019 -9.546 18.082 1.00 95.56 331 ASP A CA 1
ATOM 2725 C C . ASP A 1 331 ? -2.149 -8.295 18.271 1.00 95.56 331 ASP A C 1
ATOM 2727 O O . ASP A 1 331 ? -1.672 -8.045 19.379 1.00 95.56 331 ASP A O 1
ATOM 2731 N N . ALA A 1 332 ? -2.045 -7.447 17.242 1.00 96.25 332 ALA A N 1
ATOM 2732 C CA . ALA A 1 332 ? -1.324 -6.177 17.309 1.00 96.25 332 ALA A CA 1
ATOM 2733 C C . ALA A 1 332 ? -1.918 -5.220 18.358 1.00 96.25 332 ALA A C 1
ATOM 2735 O O . ALA A 1 332 ? -1.191 -4.728 19.217 1.00 96.25 332 ALA A O 1
ATOM 2736 N N . ILE A 1 333 ? -3.241 -5.013 18.355 1.00 97.12 333 ILE A N 1
ATOM 2737 C CA . ILE A 1 333 ? -3.951 -4.192 19.353 1.00 97.12 333 ILE A CA 1
ATOM 2738 C C . ILE A 1 333 ? -3.702 -4.729 20.765 1.00 97.12 333 ILE A C 1
ATOM 2740 O O . ILE A 1 333 ? -3.431 -3.967 21.690 1.00 97.12 333 ILE A O 1
ATOM 2744 N N . LYS A 1 334 ? -3.781 -6.050 20.949 1.00 96.00 334 LYS A N 1
ATOM 2745 C CA . LYS A 1 334 ? -3.555 -6.688 22.248 1.00 96.00 334 LYS A CA 1
ATOM 2746 C C . LYS A 1 334 ? -2.111 -6.514 22.735 1.00 96.00 334 LYS A C 1
ATOM 2748 O O . LYS A 1 334 ? -1.919 -6.416 23.948 1.00 96.00 334 LYS A O 1
ATOM 2753 N N . SER A 1 335 ? -1.126 -6.498 21.832 1.00 96.00 335 SER A N 1
ATOM 2754 C CA . SER A 1 335 ? 0.274 -6.198 22.168 1.00 96.00 335 SER A CA 1
ATOM 2755 C C . SER A 1 335 ? 0.439 -4.730 22.538 1.00 96.00 335 SER A C 1
ATOM 2757 O O . SER A 1 335 ? 0.901 -4.453 23.635 1.00 96.00 335 SER A O 1
ATOM 2759 N N . LEU A 1 336 ? -0.045 -3.805 21.698 1.00 96.62 336 LEU A N 1
ATOM 2760 C CA . LEU A 1 336 ? 0.030 -2.356 21.928 1.00 96.62 336 LEU A CA 1
ATOM 2761 C C . LEU A 1 336 ? -0.531 -1.957 23.297 1.00 96.62 336 LEU A C 1
ATOM 2763 O O . LEU A 1 336 ? 0.136 -1.273 24.063 1.00 96.62 336 LEU A O 1
ATOM 2767 N N . ILE A 1 337 ? -1.727 -2.441 23.648 1.00 97.44 337 ILE A N 1
ATOM 2768 C CA . ILE A 1 337 ? -2.333 -2.138 24.951 1.00 97.44 337 ILE A CA 1
ATOM 2769 C C . ILE A 1 337 ? -1.517 -2.743 26.101 1.00 97.44 337 ILE A C 1
ATOM 2771 O O . ILE A 1 337 ? -1.277 -2.068 27.096 1.00 97.44 337 ILE A O 1
ATOM 2775 N N . ARG A 1 338 ? -1.086 -4.008 25.994 1.00 96.50 338 ARG A N 1
ATOM 2776 C CA . ARG A 1 338 ? -0.338 -4.671 27.076 1.00 96.50 338 ARG A CA 1
ATOM 2777 C C . ARG A 1 338 ? 1.033 -4.038 27.283 1.00 96.50 338 ARG A C 1
ATOM 2779 O O . ARG A 1 338 ? 1.364 -3.680 28.406 1.00 96.50 338 ARG A O 1
ATOM 2786 N N . ASP A 1 339 ? 1.806 -3.899 26.217 1.00 96.31 339 ASP A N 1
ATOM 2787 C CA . ASP A 1 339 ? 3.154 -3.343 26.273 1.00 96.31 339 ASP A CA 1
ATOM 2788 C C . ASP A 1 339 ? 3.111 -1.860 26.645 1.00 96.31 339 ASP A C 1
ATOM 2790 O O . ASP A 1 339 ? 3.931 -1.410 27.443 1.00 96.31 339 ASP A O 1
ATOM 2794 N N . GLY A 1 340 ? 2.120 -1.125 26.131 1.00 97.06 340 GLY A N 1
ATOM 2795 C CA . GLY A 1 340 ? 1.900 0.280 26.445 1.00 97.06 340 GLY A CA 1
ATOM 2796 C C . GLY A 1 340 ? 1.577 0.514 27.917 1.00 97.06 340 GLY A C 1
ATOM 2797 O O . GLY A 1 340 ? 2.196 1.368 28.542 1.00 97.06 340 GLY A O 1
ATOM 2798 N N . LEU A 1 341 ? 0.678 -0.278 28.510 1.00 97.25 341 LEU A N 1
ATOM 2799 C CA . LEU A 1 341 ? 0.366 -0.160 29.937 1.00 97.25 341 LEU A CA 1
ATOM 2800 C C . LEU A 1 341 ? 1.551 -0.562 30.822 1.00 97.25 341 LEU A C 1
ATOM 2802 O O . LEU A 1 341 ? 1.870 0.159 31.762 1.00 97.25 341 LEU A O 1
ATOM 2806 N N . LEU A 1 342 ? 2.241 -1.660 30.492 1.00 96.50 342 LEU A N 1
ATOM 2807 C CA . LEU A 1 342 ? 3.412 -2.125 31.247 1.00 96.50 342 LEU A CA 1
ATOM 2808 C C . LEU A 1 342 ? 4.575 -1.125 31.215 1.00 96.50 342 LEU A C 1
ATOM 2810 O O . LEU A 1 342 ? 5.285 -0.975 32.204 1.00 96.50 342 LEU A O 1
ATOM 2814 N N . LYS A 1 343 ? 4.793 -0.454 30.079 1.00 96.75 343 LYS A N 1
ATOM 2815 C CA . LYS A 1 343 ? 5.888 0.515 29.894 1.00 96.75 343 LYS A CA 1
ATOM 2816 C C . LYS A 1 343 ? 5.476 1.958 30.179 1.00 96.75 343 LYS A C 1
ATOM 2818 O O . LYS A 1 343 ? 6.299 2.852 30.013 1.00 96.75 343 LYS A O 1
ATOM 2823 N N . ARG A 1 344 ? 4.213 2.191 30.551 1.00 96.81 344 ARG A N 1
ATOM 2824 C CA . ARG A 1 344 ? 3.599 3.524 30.652 1.00 96.81 344 ARG A CA 1
ATOM 2825 C C . ARG A 1 344 ? 3.776 4.370 29.378 1.00 96.81 344 ARG A C 1
ATOM 2827 O O . ARG A 1 344 ? 4.023 5.569 29.445 1.00 96.81 344 ARG A O 1
ATOM 2834 N N . ASN A 1 345 ? 3.672 3.738 28.207 1.00 95.81 345 ASN A N 1
ATOM 2835 C CA . ASN A 1 345 ? 3.755 4.403 26.908 1.00 95.81 345 ASN A CA 1
ATOM 2836 C C . ASN A 1 345 ? 2.358 4.821 26.428 1.00 95.81 345 ASN A C 1
ATOM 2838 O O . ASN A 1 345 ? 1.591 4.000 25.918 1.00 95.81 345 ASN A O 1
ATOM 2842 N N . GLU A 1 346 ? 2.047 6.109 26.563 1.00 95.31 346 GLU A N 1
ATOM 2843 C CA . GLU A 1 346 ? 0.759 6.688 26.162 1.00 95.31 346 GLU A CA 1
ATOM 2844 C C . GLU A 1 346 ? 0.455 6.495 24.670 1.00 95.31 346 GLU A C 1
ATOM 2846 O O . GLU A 1 346 ? -0.693 6.231 24.305 1.00 95.31 346 GLU A O 1
ATOM 2851 N N . ASN A 1 347 ? 1.471 6.562 23.801 1.00 93.12 347 ASN A N 1
ATOM 2852 C CA . ASN A 1 347 ? 1.291 6.445 22.352 1.00 93.12 347 ASN A CA 1
ATOM 2853 C C . ASN A 1 347 ? 0.831 5.039 21.952 1.00 93.12 347 ASN A C 1
ATOM 2855 O O . ASN A 1 347 ? -0.076 4.903 21.128 1.00 93.12 347 ASN A O 1
ATOM 2859 N N . ASP A 1 348 ? 1.401 3.996 22.559 1.00 94.81 348 ASP A N 1
ATOM 2860 C CA . ASP A 1 348 ? 1.015 2.607 22.279 1.00 94.81 348 ASP A CA 1
ATOM 2861 C C . ASP A 1 348 ? -0.419 2.337 22.748 1.00 94.81 348 ASP A C 1
ATOM 2863 O O . ASP A 1 348 ? -1.222 1.755 22.012 1.00 94.81 348 ASP A O 1
ATOM 2867 N N . VAL A 1 349 ? -0.772 2.816 23.948 1.00 96.62 349 VAL A N 1
ATOM 2868 C CA . VAL A 1 349 ? -2.128 2.668 24.497 1.00 96.62 349 VAL A CA 1
ATOM 2869 C C . VAL A 1 349 ? -3.141 3.417 23.629 1.00 96.62 349 VAL A C 1
ATOM 2871 O O . VAL A 1 349 ? -4.140 2.833 23.204 1.00 96.62 349 VAL A O 1
ATOM 2874 N N . THR A 1 350 ? -2.855 4.677 23.294 1.00 95.06 350 THR A N 1
ATOM 2875 C CA . THR A 1 350 ? -3.696 5.513 22.424 1.00 95.06 350 THR A CA 1
ATOM 2876 C C . THR A 1 350 ? -3.896 4.857 21.059 1.00 95.06 350 THR A C 1
ATOM 2878 O O . THR A 1 350 ? -5.030 4.698 20.602 1.00 95.06 350 THR A O 1
ATOM 2881 N N . THR A 1 351 ? -2.814 4.381 20.435 1.00 94.81 351 THR A N 1
ATOM 2882 C CA . THR A 1 351 ? -2.864 3.664 19.154 1.00 94.81 351 THR A CA 1
ATOM 2883 C C . THR A 1 351 ? -3.728 2.413 19.259 1.00 94.81 351 THR A C 1
ATOM 2885 O O . THR A 1 351 ? -4.611 2.200 18.427 1.00 94.81 351 THR A O 1
ATOM 2888 N N . GLY A 1 352 ? -3.540 1.602 20.303 1.00 96.56 352 GLY A N 1
ATOM 2889 C CA . GLY A 1 352 ? -4.340 0.403 20.535 1.00 96.56 352 GLY A CA 1
ATOM 2890 C C . GLY A 1 352 ? -5.842 0.699 20.623 1.00 96.56 352 GLY A C 1
ATOM 2891 O O . GLY A 1 352 ? -6.637 0.003 19.986 1.00 96.56 352 GLY A O 1
ATOM 2892 N N . PHE A 1 353 ? -6.239 1.753 21.345 1.00 96.31 353 PHE A N 1
ATOM 2893 C CA . PHE A 1 353 ? -7.641 2.172 21.452 1.00 96.31 353 PHE A CA 1
ATOM 2894 C C . PHE A 1 353 ? -8.201 2.699 20.128 1.00 96.31 353 PHE A C 1
ATOM 2896 O O . PHE A 1 353 ? -9.287 2.276 19.724 1.00 96.31 353 PHE A O 1
ATOM 2903 N N . ILE A 1 354 ? -7.468 3.565 19.421 1.00 94.44 354 ILE A N 1
ATOM 2904 C CA . ILE A 1 354 ? -7.879 4.090 18.110 1.00 94.44 354 ILE A CA 1
ATOM 2905 C C . ILE A 1 354 ? -8.118 2.937 17.126 1.00 94.44 354 ILE A C 1
ATOM 2907 O O . ILE A 1 354 ? -9.175 2.859 16.495 1.00 94.44 354 ILE A O 1
ATOM 2911 N N . LEU A 1 355 ? -7.176 1.994 17.040 1.00 95.38 355 LEU A N 1
ATOM 2912 C CA . LEU A 1 355 ? -7.288 0.840 16.151 1.00 95.38 355 LEU A CA 1
ATOM 2913 C C . LEU A 1 355 ? -8.441 -0.087 16.544 1.00 95.38 355 LEU A C 1
ATOM 2915 O O . LEU A 1 355 ? -9.163 -0.565 15.668 1.00 95.38 355 LEU A O 1
ATOM 2919 N N . ALA A 1 356 ? -8.654 -0.326 17.839 1.00 95.31 356 ALA A N 1
ATOM 2920 C CA . ALA A 1 356 ? -9.763 -1.141 18.325 1.00 95.31 356 ALA A CA 1
ATOM 2921 C C . ALA A 1 356 ? -11.128 -0.536 17.994 1.00 95.31 356 ALA A C 1
ATOM 2923 O O . ALA A 1 356 ? -12.024 -1.250 17.531 1.00 95.31 356 ALA A O 1
ATOM 2924 N N . ARG A 1 357 ? -11.282 0.775 18.197 1.00 92.31 357 ARG A N 1
ATOM 2925 C CA . ARG A 1 357 ? -12.494 1.522 17.841 1.00 92.31 357 ARG A CA 1
ATOM 2926 C C . ARG A 1 357 ? -12.729 1.443 16.341 1.00 92.31 357 ARG A C 1
ATOM 2928 O O . ARG A 1 357 ? -13.782 0.981 15.916 1.00 92.31 357 ARG A O 1
ATOM 2935 N N . HIS A 1 358 ? -11.713 1.753 15.540 1.00 91.44 358 HIS A N 1
ATOM 2936 C CA . HIS A 1 358 ? -11.816 1.692 14.085 1.00 91.44 358 HIS A CA 1
ATOM 2937 C C . HIS A 1 358 ? -12.181 0.296 13.572 1.00 91.44 358 HIS A C 1
ATOM 2939 O O . HIS A 1 358 ? -13.120 0.145 12.794 1.00 91.44 358 HIS A O 1
ATOM 2945 N N . CYS A 1 359 ? -11.513 -0.753 14.060 1.00 92.00 359 CYS A N 1
ATOM 2946 C CA . CYS A 1 359 ? -11.842 -2.134 13.699 1.00 92.00 359 CYS A CA 1
ATOM 2947 C C . CYS A 1 359 ? -13.272 -2.511 14.109 1.00 92.00 359 CYS A C 1
ATOM 2949 O O . CYS A 1 359 ? -13.961 -3.201 13.357 1.00 92.00 359 CYS A O 1
ATOM 2951 N N . SER A 1 360 ? -13.739 -2.038 15.267 1.00 89.56 360 SER A N 1
ATOM 2952 C CA . SER A 1 360 ? -15.118 -2.249 15.725 1.00 89.56 360 SER A CA 1
ATOM 2953 C C . SER A 1 360 ? -16.150 -1.610 14.792 1.00 89.56 360 SER A C 1
ATOM 2955 O O . SER A 1 360 ? -17.231 -2.174 14.622 1.00 89.56 360 SER A O 1
ATOM 2957 N N . LEU A 1 361 ? -15.805 -0.481 14.163 1.00 83.69 361 LEU A N 1
ATOM 2958 C CA . LEU A 1 361 ? -16.650 0.216 13.192 1.00 83.69 361 LEU A CA 1
ATOM 2959 C C . LEU A 1 361 ? -16.681 -0.499 11.839 1.00 83.69 361 LEU A C 1
ATOM 2961 O O . LEU A 1 361 ? -17.749 -0.722 11.270 1.00 83.69 361 LEU A O 1
ATOM 2965 N N . VAL A 1 362 ? -15.510 -0.865 11.307 1.00 82.69 362 VAL A N 1
ATOM 2966 C CA . VAL A 1 362 ? -15.395 -1.307 9.906 1.00 82.69 362 VAL A CA 1
ATOM 2967 C C . VAL A 1 362 ? -15.480 -2.825 9.709 1.00 82.69 362 VAL A C 1
ATOM 2969 O O . VAL A 1 362 ? -15.727 -3.268 8.589 1.00 82.69 362 VAL A O 1
ATOM 2972 N N . ALA A 1 363 ? -15.296 -3.636 10.758 1.00 79.88 363 ALA A N 1
ATOM 2973 C CA . ALA A 1 363 ? -15.213 -5.099 10.664 1.00 79.88 363 ALA A CA 1
ATOM 2974 C C . ALA A 1 363 ? -16.324 -5.835 11.432 1.00 79.88 363 ALA A C 1
ATOM 2976 O O . ALA A 1 363 ? -16.050 -6.809 12.134 1.00 79.88 363 ALA A O 1
ATOM 2977 N N . SER A 1 364 ? -17.581 -5.416 11.278 1.00 66.50 364 SER A N 1
ATOM 2978 C CA . SER A 1 364 ? -18.728 -5.914 12.063 1.00 66.50 364 SER A CA 1
ATOM 2979 C C . SER A 1 364 ? -18.929 -7.441 12.067 1.00 66.50 364 SER A C 1
ATOM 2981 O O . SER A 1 364 ? -19.508 -7.983 13.009 1.00 66.50 364 SER A O 1
ATOM 2983 N N . THR A 1 365 ? -18.439 -8.158 11.053 1.00 75.50 365 THR A N 1
ATOM 2984 C CA . THR A 1 365 ? -18.521 -9.625 10.950 1.00 75.50 365 THR A CA 1
ATOM 2985 C C . THR A 1 365 ? -17.395 -10.370 11.668 1.00 75.50 365 THR A C 1
ATOM 2987 O O . THR A 1 365 ? -17.614 -11.476 12.163 1.00 75.50 365 THR A O 1
ATOM 2990 N N . PHE A 1 366 ? -16.185 -9.807 11.710 1.00 79.94 366 PHE A N 1
ATOM 2991 C CA . PHE A 1 366 ? -14.969 -10.526 12.125 1.00 79.94 366 PHE A CA 1
ATOM 2992 C C . PHE A 1 366 ? -14.257 -9.893 13.324 1.00 79.94 366 PHE A C 1
ATOM 2994 O O . PHE A 1 366 ? -13.475 -10.561 14.009 1.00 79.94 366 PHE A O 1
ATOM 3001 N N . PHE A 1 367 ? -14.564 -8.640 13.638 1.00 86.62 367 PHE A N 1
ATOM 3002 C CA . PHE A 1 367 ? -14.146 -7.942 14.843 1.00 86.62 367 PHE A CA 1
ATOM 3003 C C . PHE A 1 367 ? -15.370 -7.693 15.729 1.00 86.62 367 PHE A C 1
ATOM 3005 O O . PHE A 1 367 ? -16.477 -7.453 15.253 1.00 86.62 367 PHE A O 1
ATOM 3012 N N . SER A 1 368 ? -15.198 -7.831 17.041 1.00 85.19 368 SER A N 1
ATOM 3013 C CA . SER A 1 368 ? -16.287 -7.579 17.984 1.00 85.19 368 SER A CA 1
ATOM 3014 C C . SER A 1 368 ? -16.583 -6.088 18.059 1.00 85.19 368 SER A C 1
ATOM 3016 O O . SER A 1 368 ? -15.651 -5.297 18.046 1.00 85.19 368 SER A O 1
ATOM 3018 N N . ARG A 1 369 ? -17.851 -5.713 18.242 1.00 84.38 369 ARG A N 1
ATOM 3019 C CA . ARG A 1 369 ? -18.222 -4.330 18.585 1.00 84.38 369 ARG A CA 1
ATOM 3020 C C . ARG A 1 369 ? -17.399 -3.819 19.766 1.00 84.38 369 ARG A C 1
ATOM 3022 O O . ARG A 1 369 ? -16.998 -4.623 20.614 1.00 84.38 369 ARG A O 1
ATOM 3029 N N . TYR A 1 370 ? -17.236 -2.500 19.851 1.00 89.88 370 TYR A N 1
ATOM 3030 C CA . TYR A 1 370 ? -16.374 -1.877 20.850 1.00 89.88 370 TYR A CA 1
ATOM 3031 C C . TYR A 1 370 ? -16.742 -2.296 22.276 1.00 89.88 370 TYR A C 1
ATOM 3033 O O . TYR A 1 370 ? -15.859 -2.696 23.023 1.00 89.88 370 TYR A O 1
ATOM 3041 N N . GLU A 1 371 ? -18.036 -2.343 22.613 1.00 85.62 371 GLU A N 1
ATOM 3042 C CA . GLU A 1 371 ? -18.531 -2.839 23.909 1.00 85.62 371 GLU A CA 1
ATOM 3043 C C . GLU A 1 371 ? -17.962 -4.220 24.269 1.00 85.62 371 GLU A C 1
ATOM 3045 O O . GLU A 1 371 ? -17.362 -4.418 25.322 1.00 85.62 371 GLU A O 1
ATOM 3050 N N . LYS A 1 372 ? -18.069 -5.171 23.340 1.00 88.56 372 LYS A N 1
ATOM 3051 C CA . LYS A 1 372 ? -17.666 -6.557 23.541 1.00 88.56 372 LYS A CA 1
ATOM 3052 C C . LYS A 1 372 ? -16.150 -6.690 23.498 1.00 88.56 372 LYS A C 1
ATOM 3054 O O . LYS A 1 372 ? -15.602 -7.521 24.212 1.00 88.56 372 LYS A O 1
ATOM 3059 N N . TRP A 1 373 ? -15.476 -5.902 22.663 1.00 93.56 373 TRP A N 1
ATOM 3060 C CA . TRP A 1 373 ? -14.020 -5.831 22.659 1.00 93.56 373 TRP A CA 1
ATOM 3061 C C . TRP A 1 373 ? -13.495 -5.315 24.004 1.00 93.56 373 TRP A C 1
ATOM 3063 O O . TRP A 1 373 ? -12.657 -5.981 24.604 1.00 93.56 373 TRP A O 1
ATOM 3073 N N . PHE A 1 374 ? -14.030 -4.195 24.500 1.00 93.31 374 PHE A N 1
ATOM 3074 C CA . PHE A 1 374 ? -13.613 -3.554 25.746 1.00 93.31 374 PHE A CA 1
ATOM 3075 C C . PHE A 1 374 ? -13.822 -4.492 26.936 1.00 93.31 374 PHE A C 1
ATOM 3077 O O . PHE A 1 374 ? -12.886 -4.750 27.691 1.00 93.31 374 PHE A O 1
ATOM 3084 N N . THR A 1 375 ? -15.010 -5.100 27.043 1.00 90.12 375 THR A N 1
ATOM 3085 C CA . THR A 1 375 ? -15.286 -6.123 28.060 1.00 90.12 375 THR A CA 1
ATOM 3086 C C . THR A 1 375 ? -14.302 -7.290 27.957 1.00 90.12 375 THR A C 1
ATOM 3088 O O . THR A 1 375 ? -13.637 -7.613 28.933 1.00 90.12 375 THR A O 1
ATOM 3091 N N . ASN A 1 376 ? -14.115 -7.883 26.773 1.00 91.38 376 ASN A N 1
ATOM 3092 C CA . ASN A 1 376 ? -13.196 -9.016 26.621 1.00 91.38 376 ASN A CA 1
ATOM 3093 C C . ASN A 1 376 ? -11.732 -8.664 26.934 1.00 91.38 376 ASN A C 1
ATOM 3095 O O . ASN A 1 376 ? -10.983 -9.540 27.363 1.00 91.38 376 ASN A O 1
ATOM 3099 N N . MET A 1 377 ? -11.309 -7.422 26.677 1.00 94.81 377 MET A N 1
ATOM 3100 C CA . MET A 1 377 ? -9.939 -6.975 26.926 1.00 94.81 377 MET A CA 1
ATOM 3101 C C . MET A 1 377 ? -9.659 -6.818 28.424 1.00 94.81 377 MET A C 1
ATOM 3103 O O . MET A 1 377 ? -8.583 -7.207 28.873 1.00 94.81 377 MET A O 1
ATOM 3107 N N . PHE A 1 378 ? -10.616 -6.284 29.191 1.00 94.31 378 PHE A N 1
ATOM 3108 C CA . PHE A 1 378 ? -10.357 -5.828 30.559 1.00 94.31 378 PHE A CA 1
ATOM 3109 C C . PHE A 1 378 ? -11.147 -6.553 31.662 1.00 94.31 378 PHE A C 1
ATOM 3111 O O . PHE A 1 378 ? -10.785 -6.412 32.823 1.00 94.31 378 PHE A O 1
ATOM 3118 N N . GLU A 1 379 ? -12.192 -7.336 31.369 1.00 88.25 379 GLU A N 1
ATOM 3119 C CA . GLU A 1 379 ? -13.044 -7.980 32.398 1.00 88.25 379 GLU A CA 1
ATOM 3120 C C . GLU A 1 379 ? -12.320 -9.097 33.174 1.00 88.25 379 GLU A C 1
ATOM 3122 O O . GLU A 1 379 ? -12.607 -9.348 34.345 1.00 88.25 379 GLU A O 1
ATOM 3127 N N . SER A 1 380 ? -11.371 -9.795 32.542 1.00 87.06 380 SER A N 1
ATOM 3128 C CA . SER A 1 380 ? -10.703 -10.939 33.166 1.00 87.06 380 SER A CA 1
ATOM 3129 C C . SER A 1 380 ? -9.551 -10.509 34.071 1.00 87.06 380 SER A C 1
ATOM 3131 O O . SER A 1 380 ? -8.510 -10.092 33.578 1.00 87.06 380 SER A O 1
ATOM 3133 N N . GLY A 1 381 ? -9.665 -10.719 35.385 1.00 79.25 381 GLY A N 1
ATOM 3134 C CA . GLY A 1 381 ? -8.599 -10.348 36.326 1.00 79.25 381 GLY A CA 1
ATOM 3135 C C . GLY A 1 381 ? -7.240 -11.017 36.093 1.00 79.25 381 GLY A C 1
ATOM 3136 O O . GLY A 1 381 ? -6.218 -10.427 36.410 1.00 79.25 381 GLY A O 1
ATOM 3137 N N . MET A 1 382 ? -7.187 -12.215 35.497 1.00 82.50 382 MET A N 1
ATOM 3138 C CA . MET A 1 382 ? -5.904 -12.870 35.192 1.00 82.50 382 MET A CA 1
ATOM 3139 C C . MET A 1 382 ? -5.294 -12.444 33.856 1.00 82.50 382 MET A C 1
ATOM 3141 O O . MET A 1 382 ? -4.075 -12.442 33.722 1.00 82.50 382 MET A O 1
ATOM 3145 N N . TYR A 1 383 ? -6.123 -12.099 32.867 1.00 86.19 383 TYR A N 1
ATOM 3146 C CA . TYR A 1 383 ? -5.664 -11.832 31.499 1.00 86.19 383 TYR A CA 1
ATOM 3147 C C . TYR A 1 383 ? -5.757 -10.357 31.087 1.00 86.19 383 TYR A C 1
ATOM 3149 O O . TYR A 1 383 ? -5.269 -10.007 30.006 1.00 86.19 383 TYR A O 1
ATOM 3157 N N . SER A 1 384 ? -6.363 -9.516 31.932 1.00 91.62 384 SER A N 1
ATOM 3158 C CA . SER A 1 384 ? -6.452 -8.071 31.742 1.00 91.62 384 SER A CA 1
ATOM 3159 C C . SER A 1 384 ? -5.047 -7.471 31.668 1.00 91.62 384 SER A C 1
ATOM 3161 O O . SER A 1 384 ? -4.219 -7.756 32.534 1.00 91.62 384 SER A O 1
ATOM 3163 N N . PRO A 1 385 ? -4.767 -6.626 30.662 1.00 93.50 385 PRO A N 1
ATOM 3164 C CA . PRO A 1 385 ? -3.561 -5.802 30.620 1.00 93.50 385 PRO A CA 1
ATOM 3165 C C . PRO A 1 385 ? -3.414 -4.822 31.796 1.00 93.50 385 PRO A C 1
ATOM 3167 O O . PRO A 1 385 ? -2.323 -4.313 32.010 1.00 93.50 385 PRO A O 1
ATOM 3170 N N . ALA A 1 386 ? -4.505 -4.554 32.521 1.00 94.19 386 ALA A N 1
ATOM 3171 C CA . ALA A 1 386 ? -4.579 -3.653 33.669 1.00 94.19 386 ALA A CA 1
ATOM 3172 C C . ALA A 1 386 ? -4.987 -4.429 34.937 1.00 94.19 386 ALA A C 1
ATOM 3174 O O . ALA A 1 386 ? -6.036 -4.171 35.531 1.00 94.19 386 ALA A O 1
ATOM 3175 N N . ASN A 1 387 ? -4.242 -5.484 35.280 1.00 93.69 387 ASN A N 1
ATOM 3176 C CA . ASN A 1 387 ? -4.588 -6.400 36.375 1.00 93.69 387 ASN A CA 1
ATOM 3177 C C . ASN A 1 387 ? -3.948 -6.044 37.728 1.00 93.69 387 ASN A C 1
ATOM 3179 O O . ASN A 1 387 ? -4.322 -6.630 38.747 1.00 93.69 387 ASN A O 1
ATOM 3183 N N . ASP A 1 388 ? -3.041 -5.074 37.764 1.00 94.25 388 ASP A N 1
ATOM 3184 C CA . ASP A 1 388 ? -2.412 -4.551 38.973 1.00 94.25 388 ASP A CA 1
ATOM 3185 C C . ASP A 1 388 ? -2.704 -3.051 39.150 1.00 94.25 388 ASP A C 1
ATOM 3187 O O . ASP A 1 388 ? -3.219 -2.380 38.256 1.00 94.25 388 ASP A O 1
ATOM 3191 N N . ALA A 1 389 ? -2.417 -2.529 40.343 1.00 96.06 389 ALA A N 1
ATOM 3192 C CA . ALA A 1 389 ? -2.766 -1.158 40.692 1.00 96.06 389 ALA A CA 1
ATOM 3193 C C . ALA A 1 389 ? -2.031 -0.111 39.842 1.00 96.06 389 ALA A C 1
ATOM 3195 O O . ALA A 1 389 ? -2.601 0.942 39.566 1.00 96.06 389 ALA A O 1
ATOM 3196 N N . GLU A 1 390 ? -0.798 -0.379 39.413 1.00 96.06 390 GLU A N 1
ATOM 3197 C CA . GLU A 1 390 ? 0.003 0.570 38.643 1.00 96.06 390 GLU A CA 1
ATOM 3198 C C . GLU A 1 390 ? -0.526 0.686 37.212 1.00 96.06 390 GLU A C 1
ATOM 3200 O O . GLU A 1 390 ? -0.880 1.783 36.771 1.00 96.06 390 GLU A O 1
ATOM 3205 N N . THR A 1 391 ? -0.667 -0.447 36.517 1.00 96.38 391 THR A N 1
ATOM 3206 C CA . THR A 1 391 ? -1.182 -0.482 35.139 1.00 96.38 391 THR A CA 1
ATOM 3207 C C . THR A 1 391 ? -2.628 0.011 35.055 1.00 96.38 391 THR A C 1
ATOM 3209 O O . THR A 1 391 ? -2.989 0.717 34.110 1.00 96.38 391 THR A O 1
ATOM 3212 N N . PHE A 1 392 ? -3.457 -0.289 36.061 1.00 96.88 392 PHE A N 1
ATOM 3213 C CA . PHE A 1 392 ? -4.834 0.204 36.140 1.00 96.88 392 PHE A CA 1
ATOM 3214 C C . PHE A 1 392 ? -4.922 1.708 36.415 1.00 96.88 392 PHE A C 1
ATOM 3216 O O . PHE A 1 392 ? -5.760 2.391 35.818 1.00 96.88 392 PHE A O 1
ATOM 3223 N N . THR A 1 393 ? -4.068 2.240 37.294 1.00 96.56 393 THR A N 1
ATOM 3224 C CA . THR A 1 393 ? -4.032 3.685 37.566 1.00 96.56 393 THR A CA 1
ATOM 3225 C C . THR A 1 393 ? -3.627 4.440 36.307 1.00 96.56 393 THR A C 1
ATOM 3227 O O . THR A 1 393 ? -4.344 5.348 35.900 1.00 96.56 393 THR A O 1
ATOM 3230 N N . PHE A 1 394 ? -2.577 3.987 35.617 1.00 97.56 394 PHE A N 1
ATOM 3231 C CA . PHE A 1 394 ? -2.138 4.588 34.357 1.00 97.56 394 PHE A CA 1
ATOM 3232 C C . PHE A 1 394 ? -3.212 4.524 33.254 1.00 97.56 394 PHE A C 1
ATOM 3234 O O . PHE A 1 394 ? -3.471 5.520 32.579 1.00 97.56 394 PHE A O 1
ATOM 3241 N N . LEU A 1 395 ? -3.910 3.388 33.103 1.00 97.06 395 LEU A N 1
ATOM 3242 C CA . LEU A 1 395 ? -5.060 3.291 32.194 1.00 97.06 395 LEU A CA 1
ATOM 3243 C C . LEU A 1 395 ? -6.140 4.326 32.544 1.00 97.06 395 LEU A C 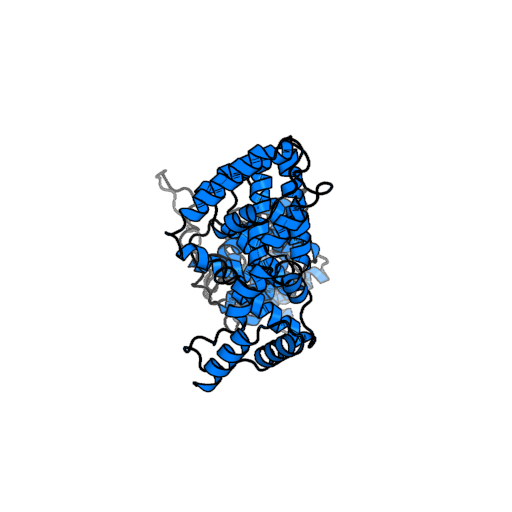1
ATOM 3245 O O . LEU A 1 395 ? -6.702 4.961 31.655 1.00 97.06 395 LEU A O 1
ATOM 3249 N N . THR A 1 396 ? -6.444 4.492 33.831 1.00 96.38 396 THR A N 1
ATOM 3250 C CA . THR A 1 396 ? -7.497 5.409 34.283 1.00 96.38 396 THR A CA 1
ATOM 3251 C C . THR A 1 396 ? -7.092 6.872 34.095 1.00 96.38 396 THR A C 1
ATOM 3253 O O . THR A 1 396 ? -7.922 7.674 33.671 1.00 96.38 396 THR A O 1
ATOM 3256 N N . GLU A 1 397 ? -5.824 7.220 34.327 1.00 96.88 397 GLU A N 1
ATOM 3257 C CA . GLU A 1 397 ? -5.247 8.538 34.013 1.00 96.88 397 GLU A CA 1
ATOM 3258 C C . GLU A 1 397 ? -5.415 8.869 32.523 1.00 96.88 397 GLU A C 1
ATOM 3260 O O . GLU A 1 397 ? -5.924 9.937 32.179 1.00 96.88 397 GLU A O 1
ATOM 3265 N N . MET A 1 398 ? -5.088 7.918 31.642 1.00 96.38 398 MET A N 1
ATOM 3266 C CA . MET A 1 398 ? -5.251 8.055 30.190 1.00 96.38 398 MET A CA 1
ATOM 3267 C C . MET A 1 398 ? -6.712 8.233 29.770 1.00 96.38 398 MET A C 1
ATOM 3269 O O . MET A 1 398 ? -7.052 9.162 29.042 1.00 96.38 398 MET A O 1
ATOM 3273 N N . LEU A 1 399 ? -7.611 7.376 30.261 1.00 95.88 399 LEU A N 1
ATOM 3274 C CA . LEU A 1 399 ? -9.039 7.497 29.962 1.00 95.88 399 LEU A CA 1
ATOM 3275 C C . LEU A 1 399 ? -9.617 8.828 30.462 1.00 95.88 399 LEU A C 1
ATOM 3277 O O . LEU A 1 399 ? -10.503 9.390 29.817 1.00 95.88 399 LEU A O 1
ATOM 3281 N N . THR A 1 400 ? -9.119 9.329 31.595 1.00 96.06 400 THR A N 1
ATOM 3282 C CA . THR A 1 400 ? -9.520 10.619 32.170 1.00 96.06 400 THR A CA 1
ATOM 3283 C C . THR A 1 400 ? -9.023 11.784 31.316 1.00 96.06 400 THR A C 1
ATOM 3285 O O . THR A 1 400 ? -9.793 12.710 31.060 1.00 96.06 400 THR A O 1
ATOM 3288 N N . SER A 1 401 ? -7.781 11.737 30.821 1.00 95.88 401 SER A N 1
ATOM 3289 C CA . SER A 1 401 ? -7.219 12.802 29.979 1.00 95.88 401 SER A CA 1
ATOM 3290 C C . SER A 1 401 ? -7.926 12.926 28.625 1.00 95.88 401 SER A C 1
ATOM 3292 O O . SER A 1 401 ? -8.013 14.025 28.075 1.00 95.88 401 SER A O 1
ATOM 3294 N N . TRP A 1 402 ? -8.503 11.835 28.109 1.00 93.69 402 TRP A N 1
ATOM 3295 C CA . TRP A 1 402 ? -9.274 11.845 26.862 1.00 93.69 402 TRP A CA 1
ATOM 3296 C C . TRP A 1 402 ? -10.694 12.405 27.005 1.00 93.69 402 TRP A C 1
ATOM 3298 O O . TRP A 1 402 ? -11.255 12.856 26.006 1.00 93.69 402 TRP A O 1
ATOM 3308 N N . LEU A 1 403 ? -11.276 12.430 28.215 1.00 91.06 403 LEU A N 1
ATOM 3309 C CA . LEU A 1 403 ? -12.679 12.820 28.458 1.00 91.06 403 LEU A CA 1
ATOM 3310 C C . LEU A 1 403 ? -13.153 14.098 27.737 1.00 91.06 403 LEU A C 1
ATOM 3312 O O . LEU A 1 403 ? -14.280 14.084 27.232 1.00 91.06 403 LEU A O 1
ATOM 3316 N N . PRO A 1 404 ? -12.366 15.193 27.649 1.00 87.62 404 PRO A N 1
ATOM 3317 C CA . PRO A 1 404 ? -12.816 16.407 26.967 1.00 87.62 404 PRO A CA 1
ATOM 3318 C C . PRO A 1 404 ? -13.170 16.173 25.492 1.00 87.62 404 PRO A C 1
ATOM 3320 O O . PRO A 1 404 ? -14.157 16.725 25.000 1.00 87.62 404 PRO A O 1
ATOM 3323 N N . ASN A 1 405 ? -12.403 15.309 24.821 1.00 84.25 405 ASN A N 1
ATOM 3324 C CA . ASN A 1 405 ? -12.463 15.068 23.378 1.00 84.25 405 ASN A CA 1
ATOM 3325 C C . ASN A 1 405 ? -13.087 13.708 23.015 1.00 84.25 405 ASN A C 1
ATOM 3327 O O . ASN A 1 405 ? -13.272 13.408 21.838 1.00 84.25 405 ASN A O 1
ATOM 3331 N N . GLU A 1 406 ? -13.383 12.865 24.005 1.00 85.81 406 GLU A N 1
ATOM 3332 C CA . GLU A 1 406 ? -13.890 11.511 23.798 1.00 85.81 406 GLU A CA 1
ATOM 3333 C C . GLU A 1 406 ? -15.372 11.536 23.365 1.00 85.81 406 GLU A C 1
ATOM 3335 O O . GLU A 1 406 ? -16.205 12.130 24.064 1.00 85.81 406 GLU A O 1
ATOM 3340 N N . PRO A 1 407 ? -15.736 10.885 22.243 1.00 82.38 407 PRO A N 1
ATOM 3341 C CA . PRO A 1 407 ? -17.124 10.765 21.808 1.00 82.38 407 PRO A CA 1
ATOM 3342 C C . PRO A 1 407 ? -18.035 10.087 22.842 1.00 82.38 407 PRO A C 1
ATOM 3344 O O . PRO A 1 407 ? -17.666 9.093 23.477 1.00 82.38 407 PRO A O 1
ATOM 3347 N N . SER A 1 408 ? -19.276 10.573 22.955 1.00 80.12 408 SER A N 1
ATOM 3348 C CA . SER A 1 408 ? -20.258 10.091 23.940 1.00 80.12 408 SER A CA 1
ATOM 3349 C C . SER A 1 408 ? -20.531 8.584 23.849 1.00 80.12 408 SER A C 1
ATOM 3351 O O . SER A 1 408 ? -20.706 7.925 24.875 1.00 80.12 408 SER A O 1
ATOM 3353 N N . CYS A 1 409 ? -20.502 8.006 22.646 1.00 76.38 409 CYS A N 1
ATOM 3354 C CA . CYS A 1 409 ? -20.691 6.573 22.423 1.00 76.38 409 CYS A CA 1
ATOM 3355 C C . CYS A 1 409 ? -19.670 5.697 23.166 1.00 76.38 409 CYS A C 1
ATOM 3357 O O . CYS A 1 409 ? -20.044 4.691 23.774 1.00 76.38 409 CYS A O 1
ATOM 3359 N N . PHE A 1 410 ? -18.391 6.077 23.155 1.00 86.81 410 PHE A N 1
ATOM 3360 C CA . PHE A 1 410 ? -17.339 5.330 23.842 1.00 86.81 410 PHE A CA 1
ATOM 3361 C C . PHE A 1 410 ? -17.413 5.541 25.357 1.00 86.81 410 PHE A C 1
ATOM 3363 O O . PHE A 1 410 ? -17.263 4.581 26.115 1.00 86.81 410 PHE A O 1
ATOM 3370 N N . LEU A 1 411 ? -17.765 6.753 25.801 1.00 88.25 411 LEU A N 1
ATOM 3371 C CA . LEU A 1 411 ? -18.016 7.044 27.215 1.00 88.25 411 LEU A CA 1
ATOM 3372 C C . LEU A 1 411 ? -19.167 6.205 27.780 1.00 88.25 411 LEU A C 1
ATOM 3374 O O . LEU A 1 411 ? -19.052 5.669 28.881 1.00 88.25 411 LEU A O 1
ATOM 3378 N N . HIS A 1 412 ? -20.254 6.028 27.023 1.00 85.31 412 HIS A N 1
ATOM 3379 C CA . HIS A 1 412 ? -21.361 5.157 27.421 1.00 85.31 412 HIS A CA 1
ATOM 3380 C C . HIS A 1 412 ? -20.913 3.711 27.630 1.00 85.31 412 HIS A C 1
ATOM 3382 O O . HIS A 1 412 ? -21.355 3.067 28.587 1.00 85.31 412 HIS A O 1
ATOM 3388 N N . VAL A 1 413 ? -20.019 3.202 26.777 1.00 86.81 413 VAL A N 1
ATOM 3389 C CA . VAL A 1 413 ? -19.442 1.865 26.948 1.00 86.81 413 VAL A CA 1
ATOM 3390 C C . VAL A 1 413 ? -18.629 1.795 28.238 1.00 86.81 413 VAL A C 1
ATOM 3392 O O . VAL A 1 413 ? -18.880 0.903 29.044 1.00 86.81 413 VAL A O 1
ATOM 3395 N N . HIS A 1 414 ? -17.734 2.751 28.493 1.00 89.56 414 HIS A N 1
ATOM 3396 C CA . HIS A 1 414 ? -16.928 2.752 29.720 1.00 89.56 414 HIS A CA 1
ATOM 3397 C C . HIS A 1 414 ? -17.795 2.886 30.987 1.00 89.56 414 HIS A C 1
ATOM 3399 O O . HIS A 1 414 ? -17.549 2.210 31.983 1.00 89.56 414 HIS A O 1
ATOM 3405 N N . ALA A 1 415 ? -18.855 3.701 30.939 1.00 85.12 415 ALA A N 1
ATOM 3406 C CA . ALA A 1 415 ? -19.797 3.892 32.044 1.00 85.12 415 ALA A CA 1
ATOM 3407 C C . ALA A 1 415 ? -20.653 2.646 32.343 1.00 85.12 415 ALA A C 1
ATOM 3409 O O . ALA A 1 415 ? -21.086 2.443 33.482 1.00 85.12 415 ALA A O 1
ATOM 3410 N N . THR A 1 416 ? -20.922 1.833 31.319 1.00 81.31 416 THR A N 1
ATOM 3411 C CA . THR A 1 416 ? -21.813 0.667 31.400 1.00 81.31 416 THR A CA 1
ATOM 3412 C C . THR A 1 416 ? -21.053 -0.619 31.711 1.00 81.31 416 THR A C 1
ATOM 3414 O O . THR A 1 416 ? -21.529 -1.445 32.492 1.00 81.31 416 THR A O 1
ATOM 3417 N N . PHE A 1 417 ? -19.883 -0.808 31.101 1.00 82.69 417 PHE A N 1
ATOM 3418 C CA . PHE A 1 417 ? -19.116 -2.046 31.165 1.00 82.69 417 PHE A CA 1
ATOM 3419 C C . PHE A 1 417 ? -17.868 -1.851 32.016 1.00 82.69 417 PHE A C 1
ATOM 3421 O O . PHE A 1 417 ? -16.963 -1.101 31.664 1.00 82.69 417 PHE A O 1
ATOM 3428 N N . TRP A 1 418 ? -17.829 -2.550 33.148 1.00 81.00 418 TRP A N 1
ATOM 3429 C CA . TRP A 1 418 ? -16.757 -2.404 34.123 1.00 81.00 418 TRP A CA 1
ATOM 3430 C C . TRP A 1 418 ? -15.567 -3.301 33.763 1.00 81.00 418 TRP A C 1
ATOM 3432 O O . TRP A 1 418 ? -15.767 -4.500 33.547 1.00 81.00 418 TRP A O 1
ATOM 3442 N N . PRO A 1 419 ? -14.336 -2.763 33.726 1.00 87.81 419 PRO A N 1
ATOM 3443 C CA . PRO A 1 419 ? -13.135 -3.580 33.685 1.00 87.81 419 PRO A CA 1
ATOM 3444 C C . PRO A 1 419 ? -12.950 -4.313 35.021 1.00 87.81 419 PRO A C 1
ATOM 3446 O O . PRO A 1 419 ? -13.583 -3.996 36.033 1.00 87.81 419 PRO A O 1
ATOM 3449 N N . PHE A 1 420 ? -12.039 -5.282 35.050 1.00 90.88 420 PHE A N 1
ATOM 3450 C CA . PHE A 1 420 ? -11.496 -5.780 36.303 1.00 90.88 420 PHE A CA 1
ATOM 3451 C C . PHE A 1 420 ? -10.816 -4.627 37.046 1.00 90.88 420 PHE A C 1
ATOM 3453 O O . PHE A 1 420 ? -9.941 -3.970 36.491 1.00 90.88 420 PHE A O 1
ATOM 3460 N N . VAL A 1 421 ? -11.217 -4.399 38.297 1.00 93.06 421 VAL A N 1
ATOM 3461 C CA . VAL A 1 421 ? -10.658 -3.345 39.148 1.00 93.06 421 VAL A CA 1
ATOM 3462 C C . VAL A 1 421 ? -9.771 -3.989 40.217 1.00 93.06 421 VAL A C 1
ATOM 3464 O O . VAL A 1 421 ? -10.303 -4.674 41.102 1.00 93.06 421 VAL A O 1
ATOM 3467 N N . PRO A 1 422 ? -8.443 -3.782 40.171 1.00 94.00 422 PRO A N 1
ATOM 3468 C CA . PRO A 1 422 ? -7.520 -4.287 41.178 1.00 94.00 422 PRO A CA 1
ATOM 3469 C C . PRO A 1 422 ? -7.833 -3.761 42.582 1.00 94.00 422 PRO A C 1
ATOM 3471 O O . PRO A 1 422 ? -8.490 -2.732 42.784 1.00 94.00 422 PRO A O 1
ATOM 3474 N N . LYS A 1 423 ? -7.346 -4.484 43.595 1.00 92.56 423 LYS A N 1
ATOM 3475 C CA . LYS A 1 423 ? -7.539 -4.107 44.998 1.00 92.56 423 LYS A CA 1
ATOM 3476 C C . LYS A 1 423 ? -6.920 -2.726 45.252 1.00 92.56 423 LYS A C 1
ATOM 3478 O O . LYS A 1 423 ? -5.736 -2.538 45.019 1.00 92.56 423 LYS A O 1
ATOM 3483 N N . GLY A 1 424 ? -7.721 -1.795 45.772 1.00 92.38 424 GLY A N 1
ATOM 3484 C CA . GLY A 1 424 ? -7.297 -0.421 46.073 1.00 92.38 424 GLY A CA 1
ATOM 3485 C C . GLY A 1 424 ? -7.656 0.619 45.005 1.00 92.38 424 GLY A C 1
ATOM 3486 O O . GLY A 1 424 ? -7.654 1.798 45.319 1.00 92.38 424 GLY A O 1
ATOM 3487 N N . CYS A 1 425 ? -8.066 0.215 43.798 1.00 95.12 425 CYS A N 1
ATOM 3488 C CA . CYS A 1 425 ? -8.328 1.147 42.687 1.00 95.12 425 CYS A CA 1
ATOM 3489 C C . CYS A 1 425 ? -9.815 1.485 42.473 1.00 95.12 425 CYS A C 1
ATOM 3491 O O . CYS A 1 425 ? -10.187 2.111 41.481 1.00 95.12 425 CYS A O 1
ATOM 3493 N N . ARG A 1 426 ? -10.704 1.040 43.373 1.00 94.44 426 ARG A N 1
ATOM 3494 C CA . ARG A 1 426 ? -12.158 1.223 43.213 1.00 94.44 426 ARG A CA 1
ATOM 3495 C C . ARG A 1 426 ? -12.579 2.690 43.265 1.00 94.44 426 ARG A C 1
ATOM 3497 O O . ARG A 1 426 ? -13.479 3.069 42.527 1.00 94.44 426 ARG A O 1
ATOM 3504 N N . GLU A 1 427 ? -11.953 3.479 44.128 1.00 94.88 427 GLU A N 1
ATOM 3505 C CA . GLU A 1 427 ? -12.221 4.915 44.244 1.00 94.88 427 GLU A CA 1
ATOM 3506 C C . GLU A 1 427 ? -11.807 5.646 42.964 1.00 94.88 427 GLU A C 1
ATOM 3508 O O . GLU A 1 427 ? -12.654 6.255 42.323 1.00 94.88 427 GLU A O 1
ATOM 3513 N N . THR A 1 428 ? -10.582 5.406 42.484 1.00 94.25 428 THR A N 1
ATOM 3514 C CA . THR A 1 428 ? -10.066 5.934 41.209 1.00 94.25 428 THR A CA 1
ATOM 3515 C C . THR A 1 428 ? -10.996 5.639 40.026 1.00 94.25 428 THR A C 1
ATOM 3517 O O . THR A 1 428 ? -11.275 6.516 39.210 1.00 94.25 428 THR A O 1
ATOM 3520 N N . TRP A 1 429 ? -11.526 4.413 39.933 1.00 95.19 429 TRP A N 1
ATOM 3521 C CA . TRP A 1 429 ? -12.487 4.065 38.881 1.00 95.19 429 TRP A CA 1
ATOM 3522 C C . TRP A 1 429 ? -13.833 4.783 39.048 1.00 95.19 429 TRP A C 1
ATOM 3524 O O . TRP A 1 429 ? -14.426 5.229 38.066 1.00 95.19 429 TRP A O 1
ATOM 3534 N N . ASN A 1 430 ? -14.332 4.911 40.279 1.00 94.94 430 ASN A N 1
ATOM 3535 C CA . ASN A 1 430 ? -15.579 5.626 40.550 1.00 94.94 430 ASN A CA 1
ATOM 3536 C C . ASN A 1 430 ? -15.473 7.117 40.204 1.00 94.94 430 ASN A C 1
ATOM 3538 O O . ASN A 1 430 ? -16.437 7.675 39.671 1.00 94.94 430 ASN A O 1
ATOM 3542 N N . ASP A 1 431 ? -14.323 7.738 40.460 1.00 95.94 431 ASP A N 1
ATOM 3543 C CA . ASP A 1 431 ? -14.055 9.132 40.099 1.00 95.94 431 ASP A CA 1
ATOM 3544 C C . ASP A 1 431 ? -14.108 9.308 38.580 1.00 95.94 431 ASP A C 1
ATOM 3546 O O . ASP A 1 431 ? -14.878 10.129 38.074 1.00 95.94 431 ASP A O 1
ATOM 3550 N N . TYR A 1 432 ? -13.397 8.450 37.840 1.00 95.88 432 TYR A N 1
ATOM 3551 C CA . TYR A 1 432 ? -13.447 8.431 36.379 1.00 95.88 432 TYR A CA 1
AT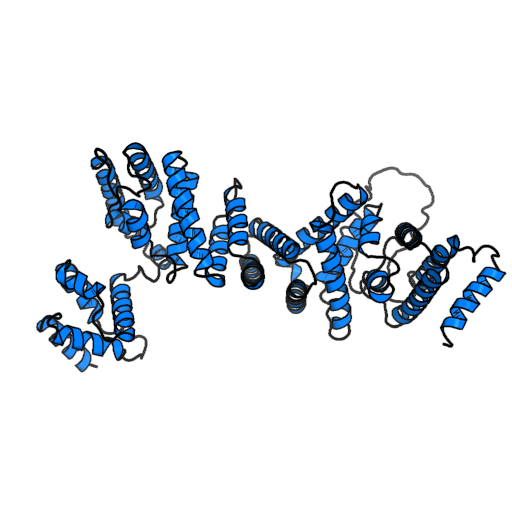OM 3552 C C . TYR A 1 432 ? -14.879 8.272 35.844 1.00 95.88 432 TYR A C 1
ATOM 3554 O O . TYR A 1 432 ? -15.321 9.040 34.988 1.00 95.88 432 TYR A O 1
ATOM 3562 N N . ILE A 1 433 ? -15.643 7.307 36.364 1.00 94.44 433 ILE A N 1
ATOM 3563 C CA . ILE A 1 433 ? -17.019 7.051 35.914 1.00 94.44 433 ILE A CA 1
ATOM 3564 C C . ILE A 1 433 ? -17.945 8.228 36.230 1.00 94.44 433 ILE A C 1
ATOM 3566 O O . ILE A 1 433 ? -18.861 8.514 35.456 1.00 94.44 433 ILE A O 1
ATOM 3570 N N . SER A 1 434 ? -17.722 8.916 37.349 1.00 94.44 434 SER A N 1
ATOM 3571 C CA . SER A 1 434 ? -18.477 10.116 37.709 1.00 94.44 434 SER A CA 1
ATOM 3572 C C . SER A 1 434 ? -18.212 11.239 36.708 1.00 94.44 434 SER A C 1
ATOM 3574 O O . SER A 1 434 ? -19.166 11.804 36.172 1.00 94.44 434 SER A O 1
ATOM 3576 N N . LEU A 1 435 ? -16.944 11.480 36.360 1.00 94.62 435 LEU A N 1
ATOM 3577 C CA . LEU A 1 435 ? -16.559 12.450 35.331 1.00 94.62 435 LEU A CA 1
ATOM 3578 C C . LEU A 1 435 ? -17.125 12.081 33.952 1.00 94.62 435 LEU A C 1
ATOM 3580 O O . LEU A 1 435 ? -17.712 12.926 33.277 1.00 94.62 435 LEU A O 1
ATOM 3584 N N . ALA A 1 436 ? -17.035 10.809 33.552 1.00 91.50 436 ALA A N 1
ATOM 3585 C CA . ALA A 1 436 ? -17.586 10.329 32.287 1.00 91.50 436 ALA A CA 1
ATOM 3586 C C . ALA A 1 436 ? -19.110 10.536 32.203 1.00 91.50 436 ALA A C 1
ATOM 3588 O O . ALA A 1 436 ? -19.618 10.953 31.165 1.00 91.50 436 ALA A O 1
ATOM 3589 N N . LYS A 1 437 ? -19.854 10.293 33.292 1.00 88.69 437 LYS A N 1
ATOM 3590 C CA . LYS A 1 437 ? -21.311 10.522 33.349 1.00 88.69 437 LYS A CA 1
ATOM 3591 C C . LYS A 1 437 ? -21.686 11.999 33.271 1.00 88.69 437 LYS A C 1
ATOM 3593 O O . LYS A 1 437 ? -22.658 12.323 32.591 1.00 88.69 437 LYS A O 1
ATOM 3598 N N . VAL A 1 438 ? -20.929 12.873 33.936 1.00 90.50 438 VAL A N 1
ATOM 3599 C CA . VAL A 1 438 ? -21.102 14.330 33.818 1.00 90.50 438 VAL A CA 1
ATOM 3600 C C . VAL A 1 438 ? -20.892 14.745 32.366 1.00 90.50 438 VAL A C 1
ATOM 3602 O O . VAL A 1 438 ? -21.789 15.338 31.769 1.00 90.50 438 VAL A O 1
ATOM 3605 N N . ARG A 1 439 ? -19.794 14.298 31.747 1.00 86.31 439 ARG A N 1
ATOM 3606 C CA . ARG A 1 439 ? -19.511 14.568 30.336 1.00 86.31 439 ARG A CA 1
ATOM 3607 C C . ARG A 1 439 ? -20.633 14.076 29.417 1.00 86.31 439 ARG A C 1
ATOM 3609 O O . ARG A 1 439 ? -21.095 14.818 28.561 1.00 86.31 439 ARG A O 1
ATOM 3616 N N . ILE A 1 440 ? -21.138 12.858 29.625 1.00 84.44 440 ILE A N 1
ATOM 3617 C CA . ILE A 1 440 ? -22.290 12.316 28.880 1.00 84.44 440 ILE A CA 1
ATOM 3618 C C . ILE A 1 440 ? -23.538 13.202 29.036 1.00 84.44 440 ILE A C 1
ATOM 3620 O O . ILE A 1 440 ? -24.263 13.405 28.067 1.00 84.44 440 ILE A O 1
ATOM 3624 N N . SER A 1 441 ? -23.812 13.736 30.230 1.00 82.56 441 SER A N 1
ATOM 3625 C CA . SER A 1 441 ? -24.976 14.610 30.447 1.00 82.56 441 SER A CA 1
ATOM 3626 C C . SER A 1 441 ? -24.857 15.980 29.773 1.00 82.56 441 SER A C 1
ATOM 3628 O O . SER A 1 441 ? -25.880 16.566 29.417 1.00 82.56 441 SER A O 1
ATOM 3630 N N . GLU A 1 442 ? -23.628 16.459 29.566 1.00 78.56 442 GLU A N 1
ATOM 3631 C CA . GLU A 1 442 ? -23.328 17.691 28.829 1.00 78.56 442 GLU A CA 1
ATOM 3632 C C . GLU A 1 442 ? -23.515 17.511 27.315 1.00 78.56 442 GLU A C 1
ATOM 3634 O O . GLU A 1 442 ? -23.794 18.477 26.614 1.00 78.56 442 GLU A O 1
ATOM 3639 N N . TYR A 1 443 ? -23.431 16.278 26.799 1.00 68.12 443 TYR A N 1
ATOM 3640 C CA . TYR A 1 443 ? -23.488 15.953 25.365 1.00 68.12 443 TYR A CA 1
ATOM 3641 C C . TYR A 1 443 ? -24.858 16.177 24.679 1.00 68.12 443 TYR A C 1
ATOM 3643 O O . TYR A 1 443 ? -25.079 15.692 23.571 1.00 68.12 443 TYR A O 1
ATOM 3651 N N . LYS A 1 444 ? -25.769 16.962 25.270 1.00 54.16 444 LYS A N 1
ATOM 3652 C CA . LYS A 1 444 ? -27.042 17.370 24.642 1.00 54.16 444 LYS A CA 1
ATOM 3653 C C . LYS A 1 444 ? -26.878 18.284 23.411 1.00 54.16 444 LYS A C 1
ATOM 3655 O O . LYS A 1 444 ? -27.871 18.540 22.742 1.00 54.16 444 LYS A O 1
ATOM 3660 N N . GLU A 1 445 ? -25.666 18.749 23.096 1.00 47.50 445 GLU A N 1
ATOM 3661 C CA . GLU A 1 445 ? -25.392 19.705 22.005 1.00 47.50 445 GLU A CA 1
ATOM 3662 C C . GLU A 1 445 ? -24.744 19.105 20.737 1.00 47.50 445 GLU A C 1
ATOM 3664 O O . GLU A 1 445 ? -24.474 19.848 19.800 1.00 47.50 445 GLU A O 1
ATOM 3669 N N . VAL A 1 446 ? -24.507 17.786 20.638 1.00 47.22 446 VAL A N 1
ATOM 3670 C CA . VAL A 1 446 ? -23.846 17.196 19.447 1.00 47.22 446 VAL A CA 1
ATOM 3671 C C . VAL A 1 446 ? -24.504 15.880 19.001 1.00 47.22 446 VAL A C 1
ATOM 3673 O O . VAL A 1 446 ? -23.875 14.823 18.953 1.00 47.22 446 VAL A O 1
ATOM 3676 N N . GLU A 1 447 ? -25.782 15.945 18.614 1.00 48.16 447 GLU A N 1
ATOM 3677 C CA . GLU A 1 447 ? -26.460 14.880 17.843 1.00 48.16 447 GLU A CA 1
ATOM 3678 C C . GLU A 1 447 ? -25.755 14.585 16.494 1.00 48.16 447 GLU A C 1
ATOM 3680 O O . GLU A 1 447 ? -25.941 13.521 15.905 1.00 48.16 447 GLU A O 1
ATOM 3685 N N . GLU A 1 448 ? -24.882 15.478 16.013 1.00 43.94 448 GLU A N 1
ATOM 3686 C CA . GLU A 1 448 ? -24.150 15.330 14.746 1.00 43.94 448 GLU A CA 1
ATOM 3687 C C . GLU A 1 448 ? -23.000 14.303 14.804 1.00 43.94 448 GLU A C 1
ATOM 3689 O O . GLU A 1 448 ? -22.748 13.603 13.823 1.00 43.94 448 GLU A O 1
ATOM 3694 N N . ALA A 1 449 ? -22.348 14.112 15.958 1.00 41.03 449 ALA A N 1
ATOM 3695 C CA . ALA A 1 449 ? -21.277 13.116 16.123 1.00 41.03 449 ALA A CA 1
ATOM 3696 C C . ALA A 1 449 ? -21.817 11.673 16.189 1.00 41.03 449 ALA A C 1
ATOM 3698 O O . ALA A 1 449 ? -21.094 10.710 15.924 1.00 41.03 449 ALA A O 1
ATOM 3699 N N . MET A 1 450 ? -23.108 11.515 16.495 1.00 41.81 450 MET A N 1
ATOM 3700 C CA . MET A 1 450 ? -23.793 10.221 16.573 1.00 41.81 450 MET A CA 1
ATOM 3701 C C . MET A 1 450 ? -24.027 9.590 15.186 1.00 41.81 450 MET A C 1
ATOM 3703 O O . MET A 1 450 ? -24.272 8.390 15.085 1.00 41.81 450 MET A O 1
ATOM 3707 N N . GLN A 1 451 ? -23.850 10.349 14.096 1.00 45.50 451 GLN A N 1
ATOM 3708 C CA . GLN A 1 451 ? -23.968 9.846 12.720 1.00 45.50 451 GLN A CA 1
ATOM 3709 C C . GLN A 1 451 ? -22.848 8.868 12.303 1.00 45.50 451 GLN A C 1
ATOM 3711 O O . GLN A 1 451 ? -23.007 8.150 11.314 1.00 45.50 451 GLN A O 1
ATOM 3716 N N . PHE A 1 452 ? -21.734 8.792 13.043 1.00 45.91 452 PHE A N 1
ATOM 3717 C CA . PHE A 1 452 ? -20.581 7.945 12.691 1.00 45.91 452 PHE A CA 1
ATOM 3718 C C . PHE A 1 452 ? -20.715 6.469 13.114 1.00 45.91 452 PHE A C 1
ATOM 3720 O O . PHE A 1 452 ? -19.994 5.616 12.596 1.00 45.91 452 PHE A O 1
ATOM 3727 N N . GLU A 1 453 ? -21.675 6.137 13.983 1.00 48.22 453 GLU A N 1
ATOM 3728 C CA . GLU A 1 453 ? -22.048 4.760 14.329 1.00 48.22 453 GLU A CA 1
ATOM 3729 C C . GLU A 1 453 ? -23.521 4.508 13.957 1.00 48.22 453 GLU A C 1
ATOM 3731 O O . GLU A 1 453 ? -24.403 4.628 14.811 1.00 48.22 453 GLU A O 1
ATOM 3736 N N . PRO A 1 454 ? -23.841 4.089 12.714 1.00 42.72 454 PRO A N 1
ATOM 3737 C CA . PRO A 1 454 ? -25.229 3.820 12.315 1.00 42.72 454 PRO A CA 1
ATOM 3738 C C . PRO A 1 454 ? -25.926 2.764 13.197 1.00 42.72 454 PRO A C 1
ATOM 3740 O O . PRO A 1 454 ? -27.151 2.724 13.253 1.00 42.72 454 PRO A O 1
ATOM 3743 N N . ASN A 1 455 ? -25.161 1.947 13.935 1.00 46.03 455 ASN A N 1
ATOM 3744 C CA . ASN A 1 455 ? -25.664 0.923 14.857 1.00 46.03 455 ASN A CA 1
ATOM 3745 C C . ASN A 1 455 ? -25.727 1.372 16.340 1.00 46.03 455 ASN A C 1
ATOM 3747 O O . ASN A 1 455 ? -26.024 0.534 17.198 1.00 46.03 455 ASN A O 1
ATOM 3751 N N . LEU A 1 456 ? -25.415 2.637 16.661 1.00 43.31 456 LEU A N 1
ATOM 3752 C CA . LEU A 1 456 ? -25.590 3.242 17.997 1.00 43.31 456 LEU A CA 1
ATOM 3753 C C . LEU A 1 456 ? -26.694 4.303 18.052 1.00 43.31 456 LEU A C 1
ATOM 3755 O O . LEU A 1 456 ? -27.077 4.693 19.150 1.00 43.31 456 LEU A O 1
ATOM 3759 N N . ASN A 1 457 ? -27.241 4.730 16.908 1.00 47.19 457 ASN A N 1
ATOM 3760 C CA . ASN A 1 457 ? -28.392 5.642 16.878 1.00 47.19 457 ASN A CA 1
ATOM 3761 C C . ASN A 1 457 ? -29.635 5.048 17.556 1.00 47.19 457 ASN A C 1
ATOM 3763 O O . ASN A 1 457 ? -30.421 5.775 18.154 1.00 47.19 457 ASN A O 1
ATOM 3767 N N . ASP A 1 458 ? -29.799 3.726 17.490 1.00 58.16 458 ASP A N 1
ATOM 3768 C CA . ASP A 1 458 ? -30.821 3.004 18.244 1.00 58.16 458 ASP A CA 1
ATOM 3769 C C . ASP A 1 458 ? -30.293 1.591 18.572 1.00 58.16 458 ASP A C 1
ATOM 3771 O O . ASP A 1 458 ? -30.523 0.630 17.826 1.00 58.16 458 ASP A O 1
ATOM 3775 N N . PRO A 1 459 ? -29.502 1.444 19.655 1.00 58.34 459 PRO A N 1
ATOM 3776 C CA . PRO A 1 459 ? -28.873 0.172 20.010 1.00 58.34 459 PRO A CA 1
ATOM 3777 C C . PRO A 1 459 ? -29.920 -0.915 20.281 1.00 58.34 459 PRO A C 1
ATOM 3779 O O . PRO A 1 459 ? -29.656 -2.095 20.050 1.00 58.34 459 PRO A O 1
ATOM 3782 N N . ILE A 1 460 ? -31.122 -0.510 20.703 1.00 68.69 460 ILE A N 1
ATOM 3783 C CA . ILE A 1 460 ? -32.249 -1.401 20.959 1.00 68.69 460 ILE A CA 1
ATOM 3784 C C . ILE A 1 460 ? -32.856 -1.876 19.632 1.00 68.69 460 ILE A C 1
ATOM 3786 O O . ILE A 1 460 ? -33.089 -3.071 19.464 1.00 68.69 460 ILE A O 1
ATOM 3790 N N . GLN A 1 461 ? -33.063 -0.985 18.661 1.00 73.62 461 GLN A N 1
ATOM 3791 C CA . GLN A 1 461 ? -33.526 -1.346 17.315 1.00 73.62 461 GLN A CA 1
ATOM 3792 C C . GLN A 1 461 ? -32.548 -2.292 16.614 1.00 73.62 461 GLN A C 1
ATOM 3794 O O . GLN A 1 461 ? -32.971 -3.283 16.017 1.00 73.62 461 GLN A O 1
ATOM 3799 N N . TYR A 1 462 ? -31.242 -2.054 16.738 1.00 63.72 462 TYR A N 1
ATOM 3800 C CA . TYR A 1 462 ? -30.234 -2.966 16.201 1.00 63.72 462 TYR A CA 1
ATOM 3801 C C . TYR A 1 462 ? -30.263 -4.335 16.902 1.00 63.72 462 TYR A C 1
ATOM 3803 O O . TYR A 1 462 ? -30.190 -5.377 16.246 1.00 63.72 462 TYR A O 1
ATOM 3811 N N . GLU A 1 463 ? -30.402 -4.364 18.231 1.00 71.88 463 GLU A N 1
ATOM 3812 C CA . GLU A 1 463 ? -30.538 -5.613 18.991 1.00 71.88 463 GLU A CA 1
ATOM 3813 C C . GLU A 1 463 ? -31.793 -6.399 18.569 1.00 71.88 463 GLU A C 1
ATOM 3815 O O . GLU A 1 463 ? -31.738 -7.622 18.394 1.00 71.88 463 GLU A O 1
ATOM 3820 N N . VAL A 1 464 ? -32.894 -5.693 18.296 1.00 81.81 464 VAL A N 1
ATOM 3821 C CA . VAL A 1 464 ? -34.129 -6.241 17.718 1.00 81.81 464 VAL A CA 1
ATOM 3822 C C . VAL A 1 464 ? -33.887 -6.813 16.318 1.00 81.81 464 VAL A C 1
ATOM 3824 O O . VAL A 1 464 ? -34.298 -7.940 16.037 1.00 81.81 464 VAL A O 1
ATOM 3827 N N . GLU A 1 465 ? -33.185 -6.097 15.442 1.00 80.00 465 GLU A N 1
ATOM 3828 C CA . GLU A 1 465 ? -32.864 -6.564 14.088 1.00 80.00 465 GLU A CA 1
ATOM 3829 C C . GLU A 1 465 ? -31.952 -7.793 14.090 1.00 80.00 465 GLU A C 1
ATOM 3831 O O . GLU A 1 465 ? -32.176 -8.736 13.325 1.00 80.00 465 GLU A O 1
ATOM 3836 N N . MET A 1 466 ? -30.953 -7.835 14.975 1.00 74.44 466 MET A N 1
ATOM 3837 C CA . MET A 1 466 ? -30.086 -9.003 15.139 1.00 74.44 466 MET A CA 1
ATOM 3838 C C . MET A 1 466 ? -30.848 -10.203 15.691 1.00 74.44 466 MET A C 1
ATOM 3840 O O . MET A 1 466 ? -30.618 -11.328 15.243 1.00 74.44 466 MET A O 1
ATOM 3844 N N . ALA A 1 467 ? -31.782 -9.984 16.618 1.00 82.88 467 ALA A N 1
ATOM 3845 C CA . ALA A 1 467 ? -32.647 -11.043 17.118 1.00 82.88 467 ALA A CA 1
ATOM 3846 C C . ALA A 1 467 ? -33.546 -11.614 16.010 1.00 82.88 467 ALA A C 1
ATOM 3848 O O . ALA A 1 467 ? -33.662 -12.836 15.893 1.00 82.88 467 ALA A O 1
ATOM 3849 N N . ILE A 1 468 ? -34.111 -10.756 15.153 1.00 85.06 468 ILE A N 1
ATOM 3850 C CA . ILE A 1 468 ? -34.925 -11.173 14.003 1.00 85.06 468 ILE A CA 1
ATOM 3851 C C . ILE A 1 468 ? -34.076 -11.947 12.984 1.00 85.06 468 ILE A C 1
ATOM 3853 O O . ILE A 1 468 ? -34.487 -13.029 12.572 1.00 85.06 468 ILE A O 1
ATOM 3857 N N . LYS A 1 469 ? -32.876 -11.465 12.624 1.00 78.88 469 LYS A N 1
ATOM 3858 C CA . LYS A 1 469 ? -31.961 -12.180 11.707 1.00 78.88 469 LYS A CA 1
ATOM 3859 C C . LYS A 1 469 ? -31.496 -13.523 12.273 1.00 78.88 469 LYS A C 1
ATOM 3861 O O . LYS A 1 469 ? -31.395 -14.512 11.549 1.00 78.88 469 LYS A O 1
ATOM 3866 N N . ALA A 1 470 ? -31.208 -13.582 13.573 1.00 77.31 470 ALA A N 1
ATOM 3867 C CA . ALA A 1 470 ? -30.829 -14.825 14.236 1.00 77.31 470 ALA A CA 1
ATOM 3868 C C . ALA A 1 470 ? -31.982 -15.838 14.217 1.00 77.31 470 ALA A C 1
ATOM 3870 O O . ALA A 1 470 ? -31.740 -17.007 13.924 1.00 77.31 470 ALA A O 1
ATOM 3871 N N . PHE A 1 471 ? -33.212 -15.381 14.472 1.00 87.38 471 PHE A N 1
ATOM 3872 C CA . PHE A 1 471 ? -34.423 -16.191 14.367 1.00 87.38 471 PHE A CA 1
ATOM 3873 C C . 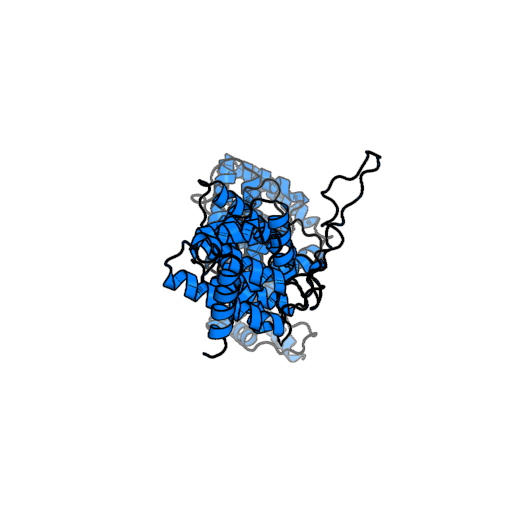PHE A 1 471 ? -34.683 -16.663 12.931 1.00 87.38 471 PHE A C 1
ATOM 3875 O O . PHE A 1 471 ? -34.985 -17.831 12.718 1.00 87.38 471 PHE A O 1
ATOM 3882 N N . GLU A 1 472 ? -34.518 -15.796 11.934 1.00 88.69 472 GLU A N 1
ATOM 3883 C CA . GLU A 1 472 ? -34.698 -16.134 10.517 1.00 88.69 472 GLU A CA 1
ATOM 3884 C C . GLU A 1 472 ? -33.795 -17.293 10.075 1.00 88.69 472 GLU A C 1
ATOM 3886 O O . GLU A 1 472 ? -34.218 -18.166 9.320 1.00 88.69 472 GLU A O 1
ATOM 3891 N N . LYS A 1 473 ? -32.574 -17.362 10.616 1.00 80.12 473 LYS A N 1
ATOM 3892 C CA . LYS A 1 473 ? -31.608 -18.415 10.288 1.00 80.12 473 LYS A CA 1
ATOM 3893 C C . LYS A 1 473 ? -31.951 -19.789 10.877 1.00 80.12 473 LYS A C 1
ATOM 3895 O O . LYS A 1 473 ? -31.548 -20.800 10.309 1.00 80.12 473 LYS A O 1
ATOM 3900 N N . ASN A 1 474 ? -32.601 -19.857 12.041 1.00 82.00 474 ASN A N 1
ATOM 3901 C CA . ASN A 1 474 ? -32.712 -21.104 12.816 1.00 82.00 474 ASN A CA 1
ATOM 3902 C C . ASN A 1 474 ? -34.123 -21.426 13.345 1.00 82.00 474 ASN A C 1
ATOM 3904 O O . ASN A 1 474 ? -34.313 -22.487 13.939 1.00 82.00 474 ASN A O 1
ATOM 3908 N N . GLY A 1 475 ? -35.095 -20.532 13.154 1.00 86.06 475 GLY A N 1
ATOM 3909 C CA . GLY A 1 475 ? -36.486 -20.671 13.591 1.00 86.06 475 GLY A CA 1
ATOM 3910 C C . GLY A 1 475 ? -36.686 -20.746 15.108 1.00 86.06 475 GLY A C 1
ATOM 3911 O O . GLY A 1 475 ? -37.779 -21.090 15.559 1.00 86.06 475 GLY A O 1
ATOM 3912 N N . LYS A 1 476 ? -35.653 -20.465 15.914 1.00 89.06 476 LYS A N 1
ATOM 3913 C CA . LYS A 1 476 ? -35.674 -20.586 17.380 1.00 89.06 476 LYS A CA 1
ATOM 3914 C C . LYS A 1 476 ? -35.450 -19.228 18.034 1.00 89.06 476 LYS A C 1
ATOM 3916 O O . LYS A 1 476 ? -34.781 -18.364 17.475 1.00 89.06 476 LYS A O 1
ATOM 3921 N N . ILE A 1 477 ? -35.973 -19.047 19.249 1.00 89.38 477 ILE A N 1
ATOM 3922 C CA . ILE A 1 477 ? -35.712 -17.828 20.026 1.00 89.38 477 ILE A CA 1
ATOM 3923 C C . ILE A 1 477 ? -34.197 -17.733 20.288 1.00 89.38 477 ILE A C 1
ATOM 3925 O O . ILE A 1 477 ? -33.629 -18.674 20.853 1.00 89.38 477 ILE A O 1
ATOM 3929 N N . PRO A 1 478 ? -33.531 -16.627 19.907 1.00 88.81 478 PRO A N 1
ATOM 3930 C CA . PRO A 1 478 ? -32.105 -16.456 20.152 1.00 88.81 478 PRO A CA 1
ATOM 3931 C C . PRO A 1 478 ? -31.760 -16.556 21.644 1.00 88.81 478 PRO A C 1
ATOM 3933 O O . PRO A 1 478 ? -32.453 -15.996 22.494 1.00 88.81 478 PRO A O 1
ATOM 3936 N N . GLN A 1 479 ? -30.645 -17.217 21.966 1.00 81.19 479 GLN A N 1
ATOM 3937 C CA . GLN A 1 479 ? -30.154 -17.349 23.347 1.00 81.19 479 GLN A CA 1
ATOM 3938 C C . GLN A 1 479 ? -29.917 -15.987 24.022 1.00 81.19 479 GLN A C 1
ATOM 3940 O O . GLN A 1 479 ? -30.131 -15.851 25.224 1.00 81.19 479 GLN A O 1
ATOM 3945 N N . SER A 1 480 ? -29.542 -14.962 23.249 1.00 77.62 480 SER A N 1
ATOM 3946 C CA . SER A 1 480 ? -29.432 -13.579 23.731 1.00 77.62 480 SER A CA 1
ATOM 3947 C C . SER A 1 480 ? -30.756 -13.063 24.304 1.00 77.62 480 SER A C 1
ATOM 3949 O O . SER A 1 480 ? -30.773 -12.525 25.406 1.00 77.62 480 SER A O 1
ATOM 3951 N N . ILE A 1 481 ? -31.876 -13.315 23.623 1.00 88.62 481 ILE A N 1
ATOM 3952 C CA . ILE A 1 481 ? -33.216 -12.902 24.059 1.00 88.62 481 ILE A CA 1
ATOM 3953 C C . ILE A 1 481 ? -33.682 -13.693 25.285 1.00 88.62 481 ILE A C 1
ATOM 3955 O O . ILE A 1 481 ? -34.238 -13.112 26.215 1.00 88.62 481 ILE A O 1
ATOM 3959 N N . LEU A 1 482 ? -33.407 -15.002 25.337 1.00 86.31 482 LEU A N 1
ATOM 3960 C CA . LEU A 1 482 ? -33.708 -15.821 26.519 1.00 86.31 482 LEU A CA 1
ATOM 3961 C C . LEU A 1 482 ? -32.939 -15.333 27.751 1.00 86.31 482 LEU A C 1
ATOM 3963 O O . LEU A 1 482 ? -33.513 -15.203 28.832 1.00 86.31 482 LEU A O 1
ATOM 3967 N N . LYS A 1 483 ? -31.654 -15.007 27.580 1.00 75.62 483 LYS A N 1
ATOM 3968 C CA . LYS A 1 483 ? -30.821 -14.456 28.650 1.00 75.62 483 LYS A CA 1
ATOM 3969 C C . LYS A 1 483 ? -31.342 -13.099 29.120 1.00 75.62 483 LYS A C 1
ATOM 3971 O O . LYS A 1 483 ? -31.401 -12.879 30.325 1.00 75.62 483 LYS A O 1
ATOM 3976 N N . LEU A 1 484 ? -31.759 -12.211 28.214 1.00 76.81 484 LEU A N 1
ATOM 3977 C CA . LEU A 1 484 ? -32.358 -10.924 28.590 1.00 76.81 484 LEU A CA 1
ATOM 3978 C C . LEU A 1 484 ? -33.664 -11.102 29.368 1.00 76.81 484 LEU A C 1
ATOM 3980 O O . LEU A 1 484 ? -33.840 -10.459 30.397 1.00 76.81 484 LEU A O 1
ATOM 3984 N N . TRP A 1 485 ? -34.537 -12.014 28.937 1.00 82.81 485 TRP A N 1
ATOM 3985 C CA . TRP A 1 485 ? -35.787 -12.315 29.639 1.00 82.81 485 TRP A CA 1
ATOM 3986 C C . TRP A 1 485 ? -35.562 -12.812 31.075 1.00 82.81 485 TRP A C 1
ATOM 3988 O O . TRP A 1 485 ? -36.272 -12.395 31.989 1.00 82.81 485 TRP A O 1
ATOM 3998 N N . ILE A 1 486 ? -34.570 -13.686 31.276 1.00 79.94 486 ILE A N 1
ATOM 3999 C CA . ILE A 1 486 ? -34.280 -14.304 32.579 1.00 79.94 486 ILE A CA 1
ATOM 4000 C C . ILE A 1 486 ? -33.481 -13.356 33.482 1.00 79.94 486 ILE A C 1
ATOM 4002 O O . ILE A 1 486 ? -33.819 -13.176 34.647 1.00 79.94 486 ILE A O 1
ATOM 4006 N N . VAL A 1 487 ? -32.412 -12.755 32.953 1.00 65.25 487 VAL A N 1
ATOM 4007 C CA . VAL A 1 487 ? -31.391 -12.040 33.740 1.00 65.25 487 VAL A CA 1
ATOM 4008 C C . VAL A 1 487 ? -31.665 -10.537 33.811 1.00 65.25 487 VAL A C 1
ATOM 4010 O O . VAL A 1 487 ? -31.327 -9.890 34.796 1.00 65.25 487 VAL A O 1
ATOM 4013 N N . ARG A 1 488 ? -32.275 -9.956 32.772 1.00 71.50 488 ARG A N 1
ATOM 4014 C CA . ARG A 1 488 ? -32.504 -8.506 32.638 1.00 71.50 488 ARG A CA 1
ATOM 4015 C C . ARG A 1 488 ? -33.964 -8.204 32.287 1.00 71.50 488 ARG A C 1
ATOM 4017 O O . ARG A 1 488 ? -34.248 -7.414 31.389 1.00 71.50 488 ARG A O 1
ATOM 4024 N N . LYS A 1 489 ? -34.900 -8.826 33.015 1.00 79.50 489 LYS A N 1
ATOM 4025 C CA . LYS A 1 489 ? -36.345 -8.780 32.721 1.00 79.50 489 LYS A CA 1
ATOM 4026 C C . LYS A 1 489 ? -36.903 -7.358 32.577 1.00 79.50 489 LYS A C 1
ATOM 4028 O O . LYS A 1 489 ? -37.705 -7.117 31.681 1.00 79.50 489 LYS A O 1
ATOM 4033 N N . LYS A 1 490 ? -36.442 -6.416 33.411 1.00 67.19 490 LYS A N 1
ATOM 4034 C CA . LYS A 1 490 ? -36.826 -4.996 33.335 1.00 67.19 490 LYS A CA 1
ATOM 4035 C C . LYS A 1 490 ? -36.434 -4.367 31.990 1.00 67.19 490 LYS A C 1
ATOM 4037 O O . LYS A 1 490 ? -37.290 -3.841 31.295 1.00 67.19 490 LYS A O 1
ATOM 4042 N N . TYR A 1 491 ? -35.173 -4.517 31.582 1.00 71.56 491 TYR A N 1
ATOM 4043 C CA . TYR A 1 491 ? -34.667 -4.037 30.288 1.00 71.56 491 TYR A CA 1
ATOM 4044 C C . TYR A 1 491 ? -35.402 -4.678 29.102 1.00 71.56 491 TYR A C 1
ATOM 4046 O O . TYR A 1 491 ? -35.767 -4.004 28.142 1.00 71.56 491 TYR A O 1
ATOM 4054 N N . TYR A 1 492 ? -35.672 -5.984 29.182 1.00 83.00 492 TYR A N 1
ATOM 4055 C CA . TYR A 1 492 ? -36.425 -6.683 28.146 1.00 83.00 492 TYR A CA 1
ATOM 4056 C C . TYR A 1 492 ? -37.838 -6.105 27.967 1.00 83.00 492 TYR A C 1
ATOM 4058 O O . TYR A 1 492 ? -38.243 -5.840 26.839 1.00 83.00 492 TYR A O 1
ATOM 4066 N N . LEU A 1 493 ? -38.574 -5.901 29.065 1.00 81.88 493 LEU A N 1
ATOM 4067 C CA . LEU A 1 493 ? -39.964 -5.436 29.030 1.00 81.88 493 LEU A CA 1
ATOM 4068 C C . LEU A 1 493 ? -40.103 -3.941 28.723 1.00 81.88 493 LEU A C 1
ATOM 4070 O O . LEU A 1 493 ? -41.022 -3.565 28.005 1.00 81.88 493 LEU A O 1
ATOM 4074 N N . GLU A 1 494 ? -39.228 -3.099 29.272 1.00 75.81 494 GLU A N 1
ATOM 4075 C CA . GLU A 1 494 ? -39.360 -1.637 29.190 1.00 75.81 494 GLU A CA 1
ATOM 4076 C C . GLU A 1 494 ? -38.617 -1.032 27.993 1.00 75.81 494 GLU A C 1
ATOM 4078 O O . GLU A 1 494 ? -38.970 0.056 27.545 1.00 75.81 494 GLU A O 1
ATOM 4083 N N . SER A 1 495 ? -37.598 -1.713 27.461 1.00 77.00 495 SER A N 1
ATOM 4084 C CA . SER A 1 495 ? -36.737 -1.167 26.404 1.00 77.00 495 SER A CA 1
ATOM 4085 C C . SER A 1 495 ? -36.847 -1.974 25.112 1.00 77.00 495 SER A C 1
ATOM 4087 O O . SER A 1 495 ? -37.269 -1.443 24.088 1.00 77.00 495 SER A O 1
ATOM 4089 N N . LEU A 1 496 ? -36.535 -3.274 25.151 1.00 85.44 496 LEU A N 1
ATOM 4090 C CA . LEU A 1 496 ? -36.432 -4.095 23.937 1.00 85.44 496 LEU A CA 1
ATOM 4091 C C . LEU A 1 496 ? -37.790 -4.458 23.329 1.00 85.44 496 LEU A C 1
ATOM 4093 O O . LEU A 1 496 ? -37.997 -4.321 22.121 1.00 85.44 496 LEU A O 1
ATOM 4097 N N . LEU A 1 497 ? -38.725 -4.933 24.153 1.00 88.38 497 LEU A N 1
ATOM 4098 C CA . LEU A 1 497 ? -40.024 -5.414 23.691 1.00 88.38 497 LEU A CA 1
ATOM 4099 C C . LEU A 1 497 ? -40.881 -4.310 23.033 1.00 88.38 497 LEU A C 1
ATOM 4101 O O . LEU A 1 497 ? -41.434 -4.578 21.964 1.00 88.38 497 LEU A O 1
ATOM 4105 N N . PRO A 1 498 ? -40.947 -3.067 23.554 1.00 87.00 498 PRO A N 1
ATOM 4106 C CA . PRO A 1 498 ? -41.649 -1.972 22.884 1.00 87.00 498 PRO A CA 1
ATOM 4107 C C . PRO A 1 498 ? -41.096 -1.658 21.488 1.00 87.00 498 PRO A C 1
ATOM 4109 O O . PRO A 1 498 ? -41.870 -1.399 20.568 1.00 87.00 498 PRO A O 1
ATOM 4112 N N . VAL A 1 499 ? -39.774 -1.733 21.294 1.00 83.38 499 VAL A N 1
ATOM 4113 C CA . VAL A 1 499 ? -39.128 -1.500 19.988 1.00 83.38 499 VAL A CA 1
ATOM 4114 C C . VAL A 1 499 ? -39.392 -2.662 19.024 1.00 83.38 499 VAL A C 1
ATOM 4116 O O . VAL A 1 499 ? -39.725 -2.446 17.857 1.00 83.38 499 VAL A O 1
ATOM 4119 N N . LEU A 1 500 ? -39.369 -3.907 19.515 1.00 88.38 500 LEU A N 1
ATOM 4120 C CA . LEU A 1 500 ? -39.762 -5.078 18.725 1.00 88.38 500 LEU A CA 1
ATOM 4121 C C . LEU A 1 500 ? -41.213 -4.974 18.232 1.00 88.38 500 LEU A C 1
ATOM 4123 O O . LEU A 1 500 ? -41.490 -5.290 17.073 1.00 88.38 500 LEU A O 1
ATOM 4127 N N . LEU A 1 501 ? -42.128 -4.513 19.085 1.00 87.19 501 LEU A N 1
ATOM 4128 C CA . LEU A 1 501 ? -43.552 -4.370 18.769 1.00 87.19 501 LEU A CA 1
ATOM 4129 C C . LEU A 1 501 ? -43.880 -3.074 18.004 1.00 87.19 501 LEU A C 1
ATOM 4131 O O . LEU A 1 501 ? -44.993 -2.930 17.499 1.00 87.19 501 LEU A O 1
ATOM 4135 N N . ARG A 1 502 ? -42.920 -2.151 17.849 1.00 80.44 502 ARG A N 1
ATOM 4136 C CA . ARG A 1 502 ? -43.110 -0.885 17.128 1.00 80.44 502 ARG A CA 1
ATOM 4137 C C . ARG A 1 502 ? -43.382 -1.124 15.632 1.00 80.44 502 ARG A C 1
ATOM 4139 O O . ARG A 1 502 ? -42.739 -1.958 14.975 1.00 80.44 502 ARG A O 1
ATOM 4146 N N . LYS A 1 503 ? -44.347 -0.368 15.092 1.00 68.50 503 LYS A N 1
ATOM 4147 C CA . LYS A 1 503 ? -44.686 -0.312 13.659 1.00 68.50 503 LYS A CA 1
ATOM 4148 C C . LYS A 1 503 ? -43.530 0.322 12.857 1.00 68.50 503 LYS A C 1
ATOM 4150 O O . LYS A 1 503 ? -42.862 1.203 13.393 1.00 68.50 503 LYS A O 1
ATOM 4155 N N . PRO A 1 504 ? -43.288 -0.067 11.590 1.00 56.09 504 PRO A N 1
ATOM 4156 C CA . PRO A 1 504 ? -42.351 0.649 10.730 1.00 56.09 504 PRO A CA 1
ATOM 4157 C C . PRO A 1 504 ? -42.867 2.064 10.463 1.00 56.09 504 PRO A C 1
ATOM 4159 O O . PRO A 1 504 ? -44.033 2.243 10.104 1.00 56.09 504 PRO A O 1
ATOM 4162 N N . SER A 1 505 ? -42.008 3.063 10.638 1.00 44.41 505 SER A N 1
ATOM 4163 C CA . SER A 1 505 ? -42.297 4.464 10.331 1.00 44.41 505 SER A CA 1
ATOM 4164 C C . SER A 1 505 ? -42.687 4.612 8.853 1.00 44.41 505 SER A C 1
ATOM 4166 O O . SER A 1 505 ? -41.983 4.126 7.969 1.00 44.41 505 SER A O 1
ATOM 4168 N N . GLY A 1 506 ? -43.819 5.269 8.587 1.00 38.66 506 GLY A N 1
ATOM 4169 C CA . GLY A 1 506 ? -44.529 5.299 7.299 1.00 38.66 506 GLY A CA 1
ATOM 4170 C C . GLY A 1 506 ? -43.880 6.070 6.141 1.00 38.66 506 GLY A C 1
ATOM 4171 O O . GLY A 1 506 ? -44.595 6.753 5.423 1.00 38.66 506 GLY A O 1
ATOM 4172 N N . HIS A 1 507 ? -42.567 5.957 5.927 1.00 38.53 507 HIS A N 1
ATOM 4173 C CA . HIS A 1 507 ? -41.867 6.597 4.797 1.00 38.53 507 HIS A CA 1
ATOM 4174 C C . HIS A 1 507 ? -41.215 5.615 3.813 1.00 38.53 507 HIS A C 1
ATOM 4176 O O . HIS A 1 507 ? -40.612 6.031 2.830 1.00 38.53 507 HIS A O 1
ATOM 4182 N N . SER A 1 508 ? -41.373 4.306 4.012 1.00 36.59 508 SER A N 1
ATOM 4183 C CA . SER A 1 508 ? -41.067 3.320 2.973 1.00 36.59 508 SER A CA 1
ATOM 4184 C C . SER A 1 508 ? -42.206 2.311 2.931 1.00 36.59 508 SER A C 1
ATOM 4186 O O . SER A 1 508 ? -42.536 1.716 3.954 1.00 36.59 508 SER A O 1
ATOM 4188 N N . GLY A 1 509 ? -42.857 2.151 1.778 1.00 37.56 509 GLY A N 1
ATOM 4189 C CA . GLY A 1 509 ? -43.976 1.223 1.558 1.00 37.56 509 GLY A CA 1
ATOM 4190 C C . GLY A 1 509 ? -43.584 -0.259 1.626 1.00 37.56 509 GLY A C 1
ATOM 4191 O O . GLY A 1 509 ? -44.083 -1.061 0.843 1.00 37.56 509 GLY A O 1
ATOM 4192 N N . VAL A 1 510 ? -42.664 -0.627 2.519 1.00 43.72 510 VAL A N 1
ATOM 4193 C CA . VAL A 1 510 ? -42.175 -1.990 2.704 1.00 43.72 510 VAL A CA 1
ATOM 4194 C C . VAL A 1 510 ? -43.033 -2.677 3.776 1.00 43.72 510 VAL A C 1
ATOM 4196 O O . VAL A 1 510 ? -43.074 -2.211 4.919 1.00 43.72 510 VAL A O 1
ATOM 4199 N N . PRO A 1 511 ? -43.740 -3.774 3.448 1.00 53.88 511 PRO A N 1
ATOM 4200 C CA . PRO A 1 511 ? -44.531 -4.518 4.423 1.00 53.88 511 PRO A CA 1
ATOM 4201 C C . PRO A 1 511 ? -43.653 -5.102 5.544 1.00 53.88 511 PRO A C 1
ATOM 4203 O O . PRO A 1 511 ? -42.476 -5.403 5.347 1.00 53.88 511 PRO A O 1
ATOM 4206 N N . LEU A 1 512 ? -44.238 -5.278 6.738 1.00 61.84 512 LEU A N 1
ATOM 4207 C CA . LEU A 1 512 ? -43.579 -5.919 7.885 1.00 61.84 512 LEU A CA 1
ATOM 4208 C C . LEU A 1 512 ? -43.000 -7.276 7.452 1.00 61.84 512 LEU A C 1
ATOM 4210 O O . LEU A 1 512 ? -43.762 -8.101 6.948 1.00 61.84 512 LEU A O 1
ATOM 4214 N N . SER A 1 513 ? -41.700 -7.528 7.661 1.00 69.50 513 SER A N 1
ATOM 4215 C CA . SER A 1 513 ? -41.109 -8.801 7.226 1.00 69.50 513 SER A CA 1
ATOM 4216 C C . SER A 1 513 ? -41.803 -9.991 7.900 1.00 69.50 513 SER A C 1
ATOM 4218 O O . SER A 1 513 ? -42.097 -9.965 9.104 1.00 69.50 513 SER A O 1
ATOM 4220 N N . ASP A 1 514 ? -42.061 -11.052 7.133 1.00 77.88 514 ASP A N 1
ATOM 4221 C CA . ASP A 1 514 ? -42.714 -12.266 7.639 1.00 77.88 514 ASP A CA 1
ATOM 4222 C C . ASP A 1 514 ? -41.932 -12.893 8.802 1.00 77.88 514 ASP A C 1
ATOM 4224 O O . ASP A 1 514 ? -42.523 -13.414 9.753 1.00 77.88 514 ASP A O 1
ATOM 4228 N N . SER A 1 515 ? -40.603 -12.765 8.779 1.00 82.69 515 SER A N 1
ATOM 4229 C CA . SER A 1 515 ? -39.696 -13.199 9.841 1.00 82.69 515 SER A CA 1
ATOM 4230 C C . SER A 1 515 ? -39.971 -12.471 11.167 1.00 82.69 515 SER A C 1
ATOM 4232 O O . SER A 1 515 ? -40.067 -13.125 12.207 1.00 82.69 515 SER A O 1
ATOM 4234 N N . LYS A 1 516 ? -40.205 -11.146 11.152 1.00 86.31 516 LYS A N 1
ATOM 4235 C CA . LYS A 1 516 ? -40.556 -10.368 12.360 1.00 86.31 516 LYS A CA 1
ATOM 4236 C C . LYS A 1 516 ? -41.902 -10.809 12.945 1.00 86.31 516 LYS A C 1
ATOM 4238 O O . LYS A 1 516 ? -42.011 -10.983 14.157 1.00 86.31 516 LYS A O 1
ATOM 4243 N N . ARG A 1 517 ? -42.916 -11.046 12.100 1.00 86.81 517 ARG A N 1
ATOM 4244 C CA . ARG A 1 517 ? -44.243 -11.530 12.543 1.00 86.81 517 ARG A CA 1
ATOM 4245 C C . ARG A 1 517 ? -44.151 -12.898 13.210 1.00 86.81 517 ARG A C 1
ATOM 4247 O O . ARG A 1 517 ? -44.634 -13.071 14.325 1.00 86.81 517 ARG A O 1
ATOM 4254 N N . ARG A 1 518 ? -43.489 -13.855 12.554 1.00 89.06 518 ARG A N 1
ATOM 4255 C CA . ARG A 1 518 ? -43.299 -15.216 13.085 1.00 89.06 518 ARG A CA 1
ATOM 4256 C C . ARG A 1 518 ? -42.526 -15.211 14.402 1.00 89.06 518 ARG A C 1
ATOM 4258 O O . ARG A 1 518 ? -42.839 -15.998 15.292 1.00 89.06 518 ARG A O 1
ATOM 4265 N N . PHE A 1 519 ? -41.562 -14.303 14.542 1.00 92.69 519 PHE A N 1
ATOM 4266 C CA . PHE A 1 519 ? -40.800 -14.160 15.774 1.00 92.69 519 PHE A CA 1
ATOM 4267 C C . PHE A 1 519 ? -41.663 -13.666 16.944 1.00 92.69 519 PHE A C 1
ATOM 4269 O O . PHE A 1 519 ? -41.620 -14.252 18.026 1.00 92.69 519 PHE A O 1
ATOM 4276 N N . ILE A 1 520 ? -42.495 -12.642 16.719 1.00 92.75 520 ILE A N 1
ATOM 4277 C CA . ILE A 1 520 ? -43.421 -12.107 17.731 1.00 92.75 520 ILE A CA 1
ATOM 4278 C C . ILE A 1 520 ? -44.443 -13.171 18.160 1.00 92.75 520 ILE A C 1
ATOM 4280 O O . ILE A 1 520 ? -44.669 -13.352 19.356 1.00 92.75 520 ILE A O 1
ATOM 4284 N N . GLU A 1 521 ? -45.014 -13.924 17.215 1.00 91.44 521 GLU A N 1
ATOM 4285 C CA . GLU A 1 521 ? -45.968 -14.997 17.535 1.00 91.44 521 GLU A CA 1
ATOM 4286 C C . GLU A 1 521 ? -45.320 -16.134 18.338 1.00 91.44 521 GLU A C 1
ATOM 4288 O O . GLU A 1 521 ? -45.919 -16.657 19.281 1.00 91.44 521 GLU A O 1
ATOM 4293 N N . LEU A 1 522 ? -44.067 -16.486 18.027 1.00 91.75 522 LEU A N 1
ATOM 4294 C CA . LEU A 1 522 ? -43.326 -17.477 18.804 1.00 91.75 522 LEU A CA 1
ATOM 4295 C C . LEU A 1 522 ? -43.074 -16.994 20.237 1.00 91.75 522 LEU A C 1
ATOM 4297 O O . LEU A 1 522 ? -43.318 -17.738 21.184 1.00 91.75 522 LEU A O 1
ATOM 4301 N N . LEU A 1 523 ? -42.619 -15.751 20.411 1.00 92.88 523 LEU A N 1
ATOM 4302 C CA . LEU A 1 523 ? -42.405 -15.162 21.736 1.00 92.88 523 LEU A CA 1
ATOM 4303 C C . LEU A 1 523 ? -43.705 -15.106 22.551 1.00 92.88 523 LEU A C 1
ATOM 4305 O O . LEU A 1 523 ? -43.682 -15.363 23.756 1.00 92.88 523 LEU A O 1
ATOM 4309 N N . ARG A 1 524 ? -44.840 -14.830 21.897 1.00 92.94 524 ARG A N 1
ATOM 4310 C CA . ARG A 1 524 ? -46.162 -14.844 22.530 1.00 92.94 524 ARG A CA 1
ATOM 4311 C C . ARG A 1 524 ? -46.556 -16.241 23.002 1.00 92.94 524 ARG A C 1
ATOM 4313 O O . ARG A 1 524 ? -46.903 -16.397 24.169 1.00 92.94 524 ARG A O 1
ATOM 4320 N N . ARG A 1 525 ? -46.465 -17.249 22.126 1.00 92.00 525 ARG A N 1
ATOM 4321 C CA . ARG A 1 525 ? -46.777 -18.655 22.453 1.00 92.00 525 ARG A CA 1
ATOM 4322 C C . ARG A 1 525 ? -45.966 -19.160 23.646 1.00 92.00 525 ARG A C 1
ATOM 4324 O O . ARG A 1 525 ? -46.452 -19.936 24.455 1.00 92.00 525 ARG A O 1
ATOM 4331 N N . GLU A 1 526 ? -44.736 -18.683 23.750 1.00 90.75 526 GLU A N 1
ATOM 4332 C CA . GLU A 1 526 ? -43.764 -19.051 24.773 1.00 90.75 526 GLU A CA 1
ATOM 4333 C C . GLU A 1 526 ? -43.871 -18.224 26.071 1.00 90.75 526 GLU A C 1
ATOM 4335 O O . GLU A 1 526 ? -42.962 -18.280 26.908 1.00 90.75 526 GLU A O 1
ATOM 4340 N N . GLY A 1 527 ? -44.935 -17.424 26.224 1.00 89.19 527 GLY A N 1
ATOM 4341 C CA . GLY A 1 527 ? -45.221 -16.631 27.425 1.00 89.19 527 GLY A CA 1
ATOM 4342 C C . GLY A 1 527 ? -44.253 -15.469 27.672 1.00 89.19 527 GLY A C 1
ATOM 4343 O O . GLY A 1 527 ? -44.156 -14.978 28.794 1.00 89.19 527 GLY A O 1
ATOM 4344 N N . LYS A 1 528 ? -43.506 -15.038 26.647 1.00 90.94 528 LYS A N 1
ATOM 4345 C CA . LYS A 1 528 ? -42.461 -14.001 26.750 1.00 90.94 528 LYS A CA 1
ATOM 4346 C C . LYS A 1 528 ? -42.956 -12.609 26.339 1.00 90.94 528 LYS A C 1
ATOM 4348 O O . LYS A 1 528 ? -42.180 -11.666 26.351 1.00 90.94 528 LYS A O 1
ATOM 4353 N N . ILE A 1 529 ? -44.243 -12.459 26.009 1.00 91.94 529 ILE A N 1
ATOM 4354 C CA . ILE A 1 529 ? -44.893 -11.169 25.724 1.00 91.94 529 ILE A CA 1
ATOM 4355 C C . ILE A 1 529 ? -46.142 -11.041 26.606 1.00 91.94 529 ILE A C 1
ATOM 4357 O O . ILE A 1 529 ? -47.018 -11.906 26.494 1.00 91.94 529 ILE A O 1
ATOM 4361 N N . PRO A 1 530 ? -46.264 -9.989 27.439 1.00 91.50 530 PRO A N 1
ATOM 4362 C CA . PRO A 1 530 ? -47.478 -9.721 28.207 1.00 91.50 530 PRO A CA 1
ATOM 4363 C C . PRO A 1 530 ? -48.715 -9.520 27.319 1.00 91.50 530 PRO A C 1
ATOM 4365 O O . PRO A 1 530 ? -48.640 -8.887 26.264 1.00 91.50 530 PRO A O 1
ATOM 4368 N N . ASP A 1 531 ? -49.868 -10.013 27.775 1.00 86.50 531 ASP A N 1
ATOM 4369 C CA . ASP A 1 531 ? -51.149 -9.985 27.051 1.00 86.50 531 ASP A CA 1
ATOM 4370 C C . ASP A 1 531 ? -51.560 -8.572 26.619 1.00 86.50 531 ASP A C 1
ATOM 4372 O O . ASP A 1 531 ? -52.003 -8.376 25.486 1.00 86.50 531 ASP A O 1
ATOM 4376 N N . ALA A 1 532 ? -51.352 -7.583 27.493 1.00 84.94 532 ALA A N 1
ATOM 4377 C CA . ALA A 1 532 ? -51.657 -6.179 27.226 1.00 84.94 532 ALA A CA 1
ATOM 4378 C C . ALA A 1 532 ? -50.861 -5.634 26.024 1.00 84.94 532 ALA A C 1
ATOM 4380 O O . ALA A 1 532 ? -51.453 -5.169 25.052 1.00 84.94 532 ALA A O 1
ATOM 4381 N N . MET A 1 533 ? -49.533 -5.805 26.028 1.00 86.44 533 MET A N 1
ATOM 4382 C CA . MET A 1 533 ? -48.647 -5.329 24.954 1.00 86.44 533 MET A CA 1
ATOM 4383 C C . MET A 1 533 ? -48.913 -6.031 23.614 1.00 86.44 533 MET A C 1
ATOM 4385 O O . MET A 1 533 ? -48.838 -5.418 22.550 1.00 86.44 533 MET A O 1
ATOM 4389 N N . TYR A 1 534 ? -49.248 -7.326 23.641 1.00 88.56 534 TYR A N 1
ATOM 4390 C CA . TYR A 1 534 ? -49.604 -8.062 22.424 1.00 88.56 534 TYR A CA 1
ATOM 4391 C C . TYR A 1 534 ? -50.950 -7.601 21.841 1.00 88.56 534 TYR A C 1
ATOM 4393 O O . TYR A 1 534 ? -51.103 -7.510 20.621 1.00 88.56 534 TYR A O 1
ATOM 4401 N N . THR A 1 535 ? -51.919 -7.288 22.704 1.00 86.00 535 THR A N 1
ATOM 4402 C CA . THR A 1 535 ? -53.233 -6.775 22.291 1.00 86.00 535 THR A CA 1
ATOM 4403 C C . THR A 1 535 ? -53.100 -5.401 21.631 1.00 86.00 535 THR A C 1
ATOM 4405 O O . THR A 1 535 ? -53.650 -5.195 20.548 1.00 86.00 535 THR A O 1
ATOM 4408 N N . GLU A 1 536 ? -52.295 -4.504 22.209 1.00 84.44 536 GLU A N 1
ATOM 4409 C CA . GLU A 1 536 ? -51.959 -3.197 21.622 1.00 84.44 536 GLU A CA 1
ATOM 4410 C C . GLU A 1 536 ? -51.269 -3.334 20.259 1.00 84.44 536 GLU A C 1
ATOM 4412 O O . GLU A 1 536 ? -51.666 -2.689 19.288 1.00 84.44 536 GLU A O 1
ATOM 4417 N N . TYR A 1 537 ? -50.294 -4.239 20.143 1.00 85.44 537 TYR A N 1
ATOM 4418 C CA . TYR A 1 537 ? -49.626 -4.546 18.876 1.00 85.44 537 TYR A CA 1
ATOM 4419 C C . TYR A 1 537 ? -50.609 -5.015 17.788 1.00 85.44 537 TYR A C 1
ATOM 4421 O O . TYR A 1 537 ? -50.576 -4.523 16.657 1.00 85.44 537 TYR A O 1
ATOM 4429 N N . LYS A 1 538 ? -51.516 -5.949 18.113 1.00 84.50 538 LYS A N 1
ATOM 4430 C CA . LYS A 1 538 ? -52.537 -6.436 17.168 1.00 84.50 538 LYS A CA 1
ATOM 4431 C C . LYS A 1 538 ? -53.511 -5.330 16.762 1.00 84.50 538 LYS A C 1
ATOM 4433 O O . LYS A 1 538 ? -53.902 -5.287 15.595 1.00 84.50 538 LYS A O 1
ATOM 4438 N N . ALA A 1 539 ? -53.898 -4.453 17.688 1.00 80.81 539 ALA A N 1
ATOM 4439 C CA . ALA A 1 539 ? -54.744 -3.301 17.390 1.00 80.81 539 ALA A CA 1
ATOM 4440 C C . ALA A 1 539 ? -54.042 -2.323 16.430 1.00 80.81 539 ALA A C 1
ATOM 4442 O O . ALA A 1 539 ? -54.626 -1.945 15.417 1.00 80.81 539 ALA A O 1
ATOM 4443 N N . ALA A 1 540 ? -52.764 -2.017 16.675 1.00 73.06 540 ALA A N 1
ATOM 4444 C CA . ALA A 1 540 ? -51.957 -1.109 15.855 1.00 73.06 540 ALA A CA 1
ATOM 4445 C C . ALA A 1 540 ? -51.678 -1.618 14.425 1.00 73.06 540 ALA A C 1
ATOM 4447 O O . ALA A 1 540 ? -51.410 -0.821 13.523 1.00 73.06 540 ALA A O 1
ATOM 4448 N N . ILE A 1 541 ? -51.727 -2.937 14.202 1.00 75.12 541 ILE A N 1
ATOM 4449 C CA . ILE A 1 541 ? -51.620 -3.545 12.863 1.00 75.12 541 ILE A CA 1
ATOM 4450 C C . ILE A 1 541 ? -52.964 -3.571 12.128 1.00 75.12 541 ILE A C 1
ATOM 4452 O O . ILE A 1 541 ? -52.972 -3.526 10.904 1.00 75.12 541 ILE A O 1
ATOM 4456 N N . ARG A 1 542 ? -54.093 -3.658 12.846 1.00 66.69 542 ARG A N 1
ATOM 4457 C CA . ARG A 1 542 ? -55.444 -3.676 12.251 1.00 66.69 542 ARG A CA 1
ATOM 4458 C C . ARG A 1 542 ? -55.939 -2.293 11.821 1.00 66.69 542 ARG A C 1
ATOM 4460 O O . ARG A 1 542 ? -56.845 -2.217 11.004 1.00 66.69 542 ARG A O 1
ATOM 4467 N N . SER A 1 543 ? -55.381 -1.217 12.376 1.00 56.97 543 SER A N 1
ATOM 4468 C CA . SER A 1 543 ? -55.726 0.174 12.046 1.00 56.97 543 SER A CA 1
ATOM 4469 C C . SER A 1 543 ? -54.969 0.727 10.823 1.00 56.97 543 SER A C 1
ATOM 4471 O O . SER A 1 543 ? -54.737 1.932 10.729 1.00 56.97 543 SER A O 1
ATOM 4473 N N . SER A 1 544 ? -54.519 -0.148 9.922 1.00 48.41 544 SER A N 1
ATOM 4474 C CA . SER A 1 544 ? -53.836 0.135 8.650 1.00 48.41 544 SER A CA 1
ATOM 4475 C C . SER A 1 544 ? -54.214 -0.911 7.631 1.00 48.41 544 SER A C 1
ATOM 4477 O O . SER A 1 544 ? -54.243 -0.554 6.438 1.00 48.41 544 SER A O 1
#

pLDDT: mean 78.67, std 17.68, range [26.81, 97.56]

Secondary structure (DSSP, 8-state):
-HHHHHHHHHHHHHHHHSTTTTSTTTHHHHHHHHHHHHHSTTSSSS-------------------TTSTTSS----TT-SS--HHHHHHHHHHHHHHHHHHHHTT--HHHHHHHHHHH-SS--HHHHHIIIIIT-SS-HHHHHHH--SHHHHHHHHHHHHHHHT-SSTT-TTTHHHHHHHHHHHHHHHHHHHHH--TTSHHHHHHHHHHHHHHHHHHHHTT-SGGGGS-HHHHHHHHHHHHHS---HHHHHHHHHHHHHHHHTS----HHHHHHHHHHHHHHHHHT--HHHHHHHHHHHHHSTT--HHHHHHHHHHHHHHHTHHHHHHHHHHHHHHHHHHHHHT-HHHHHHHHHHHHHHHHH-TTTS--HHHHHHHHHS-TTT-TT-SHHHHHHHHHHHHHHTTT--HHHHHHHHHSPPP--TT-HHHHHHHHHHHHHHHHHGGG-TTGGGG-TTTSSHHHHHHHHHHHHHHHHSS--HHHHHHHHH-HHHIIIIIHHHHHPPPPTTS-PPPPHHHHHHHHHHHHTT-S-HHHHHHHHHHHHT-

Radius of gyration: 35.08 Å; chains: 1; bounding box: 96×60×98 Å

Foldseek 3Di:
DVLLVVVVVVQVVVCVVPVPCPDLLNLLVVLLVLLCVVVPPDPDPDDDPPPPDDDDDDDDDDDDDPPPPVPPDDDNAPVQDDDPVSCVSLVSSLQNSLVSCVVVVHDLLSSLLVCLVRPLAHHLVSQCCCPVPRNRYNPLSSLLNNDDPSSLVNVLVRLLCLLLPQPNCPPVNNVVSLSSNLRVLLSLLCLQQPFDCPDPSSVNSNVSSVVSLLVSLVLQLDDVSVVHDPVSSVSNLVSLLVRPDDLVSSLVSLLVSLLSLQQPPDDDPSSVVSNLVSLLVCLQRRYDLVSLVVSLVVQLPDPDGDPVSSLSSLLSNCVRPPQRNLVSLLVQLLCLCLVCLVVVPLSSNVVSLSSLQSCLQRRVPRHHHSLVSVCVQFADLVRHSQNAPRSVLSVLVSLQVCLVPDDLVVLVSLLPHDGDAYPPCPVSSVVSSVSSVVSNVVPPPPPPVVVSRPCPVQVLLNVLVVQLVVCVVPVDRDPVLVCCCVPVVVCCQPPNLCSLLDDPDPPDPDDDDPSSVSNVVVCVVVVNDDPVSVVVSVVVVVVD